Protein AF-A0A251TFY0-F1 (afdb_monomer)

Organism: Helianthus annuus (NCBI:txid4232)

Secondary structure (DSSP, 8-state):
-HHHHHHHHHHHTTTTEEEESTTPPPPP--STTS---HHHHHT-SSS-GGGGGT-TT-----SSS--------EEEE--TTS-HHHHHHHHHHHHHHH----GGG--SEEEE-SSHHHHHHHHHHHHHHHGGGT--EEEE-TTS-HHHHHHHHHH--SEEEE-HHHHHHHHHTT----TT--EEEESSHHHHHHTT-HHHHHHHHHHS-SSSEEEEEES---HHHHHHHHHH-SSPEEEEES--SS----TTS--------HHHHHHHHHHHHHHSPS--EEEEEESSHHHHHHHHHHHHTTT-EEEE-TTS-HHHHHHHHHHHHTTSS-EEEEEHHHHTT---TTEEEEEESS-TT-----EEEEEESSSSEEEEEEESSSSTTPPEEEEEEEEEHHHHHTS-TTTGGG-EEHHHHHHTT----TTS-HHHHHHHHHHHTTEEEEEEESS--SS-PPSP-SS-EEPPP--

Nearest PDB structures (foldseek):
  6uv0-assembly1_A  TM=6.465E-01  e=3.029E-33  Homo sapiens
  3fe2-assembly2_B  TM=9.207E-01  e=3.551E-25  Homo sapiens
  7evn-assembly1_E  TM=6.403E-01  e=1.706E-30  Homo sapiens
  8fkx-assembly1_NI  TM=7.218E-01  e=1.094E-22  Homo sapiens
  8fkw-assembly1_NI  TM=6.984E-01  e=9.132E-23  Homo sapiens

Sequence (471 aa):
MLWLYHLLMFIVKKHDVTAKGDNVPAPFMSFESTVFPPELLREKRSTCHICCWFCFAYTYSSTNMAYCSTNRDIVAIAKTGSGKTLGYLIPAFMLLRHCNNNPQNGPTVVVLAPTRELATQIQDEAIKFGRSIRISCTCLYGGAPKGPQLKELERGADIVVATPGRLNDILEMRKIDFRQVSLLVLDEADRMLDMGFEPQIRKIVNEIPPRRQTLMYTATWPKEVRKIAGDLLVNPVQVNIGNAVELAANKSITQYVEVVPQMEKQRCVEQILRSEERGPKIIIFCSTKKLCDQLTHSISRNLGAAAIHGDKSRGERDFVLNQFRSGKSPILVATDVAARGLDIKDVRFHFYADDMIRQVETHHYCDHLNEDMRQCLIYDWPDADAQLIGLEYILTEEQFLTLPDTKKPRWHSHEYEMKSGVLFLPDVPGPVERKDLEKVAKTYGKTIHFWQVDRGDELPLGLPQVMMALT

Radius of gyration: 26.29 Å; Cα contacts (8 Å, |Δi|>4): 730; chains: 1; bounding box: 76×60×58 Å

pLDDT: mean 71.49, std 19.48, range [20.83, 98.44]

Solvent-accessible surface area (backbone atoms only — not comparable to full-atom values): 27130 Å² total; per-residue (Å²): 116,73,64,61,53,52,53,48,56,56,54,35,64,75,68,44,44,49,76,50,59,83,87,73,72,81,75,52,90,43,72,87,74,46,72,68,56,69,64,66,50,66,81,54,86,84,79,67,84,55,37,37,63,45,48,67,71,67,74,67,81,94,75,81,85,89,78,87,79,62,80,52,11,34,36,39,36,36,58,88,91,60,44,64,67,58,20,52,48,53,57,48,53,54,51,55,74,74,48,93,72,59,29,68,70,24,25,38,30,40,36,38,24,66,40,59,69,59,20,50,50,53,40,52,50,48,46,66,70,24,52,85,75,69,52,40,69,38,58,37,42,72,97,57,76,62,66,65,47,50,56,48,47,69,72,24,16,40,30,36,28,20,19,48,69,39,45,49,56,38,45,75,68,65,75,57,43,37,90,60,31,44,36,40,35,34,42,45,44,48,58,25,48,78,70,63,37,54,68,45,45,52,55,55,53,71,64,36,54,84,81,41,29,37,38,40,30,19,66,64,83,54,74,67,50,52,50,53,47,65,73,71,39,64,82,44,37,40,36,36,51,45,77,84,87,50,98,66,72,61,85,92,54,88,83,84,86,83,94,66,59,80,89,44,37,66,59,51,52,53,49,56,64,63,74,48,73,94,82,56,31,34,42,38,36,24,92,41,67,66,54,20,50,53,52,23,60,64,45,33,78,81,66,33,40,39,61,39,36,90,88,54,50,73,69,54,44,55,51,45,52,51,33,40,74,71,54,76,21,30,29,40,26,21,24,72,83,58,50,68,84,70,89,68,86,75,59,76,47,75,50,70,74,56,80,91,81,79,75,85,67,69,40,74,52,71,46,76,78,51,100,52,35,34,43,25,44,26,20,61,42,91,57,97,84,45,50,79,35,29,40,31,40,36,27,33,50,73,62,53,69,72,48,58,78,90,56,52,61,48,39,30,61,32,43,59,40,46,74,70,68,74,58,82,60,84,98,46,60,68,76,58,35,51,58,52,49,60,56,50,32,51,22,32,38,33,43,33,33,44,41,81,92,83,74,91,68,84,80,82,76,58,82,64,44,72,51,76,36,87,123

Structure (mmCIF, N/CA/C/O backbone):
data_AF-A0A251TFY0-F1
#
_entry.id   AF-A0A251TFY0-F1
#
loop_
_atom_site.group_PDB
_atom_site.id
_atom_site.type_symbol
_atom_site.label_atom_id
_atom_site.label_alt_id
_atom_site.label_comp_id
_atom_site.label_asym_id
_atom_site.label_entity_id
_atom_site.label_seq_id
_atom_site.pdbx_PDB_ins_code
_atom_site.Cartn_x
_atom_site.Cartn_y
_atom_site.Cartn_z
_atom_site.occupancy
_atom_site.B_iso_or_equiv
_atom_site.auth_seq_id
_atom_site.auth_comp_id
_atom_site.auth_asym_id
_atom_site.auth_atom_id
_atom_site.pdbx_PDB_model_num
ATOM 1 N N . MET A 1 1 ? 25.827 -35.159 9.017 1.00 30.19 1 MET A N 1
ATOM 2 C CA . MET A 1 1 ? 24.688 -34.564 8.280 1.00 30.19 1 MET A CA 1
ATOM 3 C C . MET A 1 1 ? 23.492 -34.252 9.196 1.00 30.19 1 MET A C 1
ATOM 5 O O . MET A 1 1 ? 23.072 -33.106 9.204 1.00 30.19 1 MET A O 1
ATOM 9 N N . LEU A 1 2 ? 23.017 -35.174 10.057 1.00 22.47 2 LEU A N 1
ATOM 10 C CA . LEU A 1 2 ? 21.918 -34.902 11.019 1.00 22.47 2 LEU A CA 1
ATOM 11 C C . LEU A 1 2 ? 22.228 -33.865 12.128 1.00 22.47 2 LEU A C 1
ATOM 13 O O . LEU A 1 2 ? 21.319 -33.185 12.598 1.00 22.47 2 LEU A O 1
ATOM 17 N N . TRP A 1 3 ? 23.493 -33.721 12.536 1.00 20.83 3 TRP A N 1
ATOM 18 C CA . TRP A 1 3 ? 23.910 -32.775 13.587 1.00 20.83 3 TRP A CA 1
ATOM 19 C C . TRP A 1 3 ? 23.906 -31.305 13.137 1.00 20.83 3 TRP A C 1
ATOM 21 O O . TRP A 1 3 ? 23.500 -30.433 13.900 1.00 20.83 3 TRP A O 1
ATOM 31 N N . LEU A 1 4 ? 24.275 -31.028 11.879 1.00 26.30 4 LEU A N 1
ATOM 32 C CA . LEU A 1 4 ? 24.161 -29.686 11.291 1.00 26.30 4 LEU A CA 1
ATOM 33 C C . LEU A 1 4 ? 22.695 -29.260 11.156 1.00 26.30 4 LEU A C 1
ATOM 35 O O . LEU A 1 4 ? 22.389 -28.101 11.395 1.00 26.30 4 LEU A O 1
ATOM 39 N N . TYR A 1 5 ? 21.795 -30.200 10.852 1.00 28.45 5 TYR A N 1
ATOM 40 C CA . TYR A 1 5 ? 20.353 -29.956 10.760 1.00 28.45 5 TYR A CA 1
ATOM 41 C C . TYR A 1 5 ? 19.740 -29.586 12.123 1.00 28.45 5 TYR A C 1
ATOM 43 O O . TYR A 1 5 ? 18.959 -28.642 12.218 1.00 28.45 5 TYR A O 1
ATOM 51 N N . HIS A 1 6 ? 20.148 -30.277 13.196 1.00 26.75 6 HIS A N 1
ATOM 52 C CA . HIS A 1 6 ? 19.723 -29.962 14.565 1.00 26.75 6 HIS A CA 1
ATOM 53 C C . HIS A 1 6 ? 20.274 -28.620 15.062 1.00 26.75 6 HIS A C 1
ATOM 55 O O . HIS A 1 6 ? 19.538 -27.863 15.690 1.00 26.75 6 HIS A O 1
ATOM 61 N N . LEU A 1 7 ? 21.530 -28.289 14.745 1.00 26.30 7 LEU A N 1
ATOM 62 C CA . LEU A 1 7 ? 22.125 -26.996 15.090 1.00 26.30 7 LEU A CA 1
ATOM 63 C C . LEU A 1 7 ? 21.473 -25.842 14.302 1.00 26.30 7 LEU A C 1
ATOM 65 O O . LEU A 1 7 ? 21.198 -24.791 14.880 1.00 26.30 7 LEU A O 1
ATOM 69 N N . LEU A 1 8 ? 21.143 -26.061 13.018 1.00 29.78 8 LEU A N 1
ATOM 70 C CA . LEU A 1 8 ? 20.370 -25.122 12.195 1.00 29.78 8 LEU A CA 1
ATOM 71 C C . LEU A 1 8 ? 18.991 -24.865 12.817 1.00 29.78 8 LEU A C 1
ATOM 73 O O . LEU A 1 8 ? 18.628 -23.716 13.041 1.00 29.78 8 LEU A O 1
ATOM 77 N N . MET A 1 9 ? 18.250 -25.926 13.160 1.00 29.75 9 MET A N 1
ATOM 78 C CA . MET A 1 9 ? 16.933 -25.831 13.807 1.00 29.75 9 MET A CA 1
ATOM 79 C C . MET A 1 9 ? 17.001 -25.120 15.167 1.00 29.75 9 MET A C 1
ATOM 81 O O . MET A 1 9 ? 16.082 -24.384 15.521 1.00 29.75 9 MET A O 1
ATOM 85 N N . PHE A 1 10 ? 18.091 -25.297 15.920 1.00 27.03 10 PHE A N 1
ATOM 86 C CA . PHE A 1 10 ? 18.292 -24.661 17.225 1.00 27.03 10 PHE A CA 1
ATOM 87 C C . PHE A 1 10 ? 18.555 -23.149 17.116 1.00 27.03 10 PHE A C 1
ATOM 89 O O . PHE A 1 10 ? 18.099 -22.374 17.954 1.00 27.03 10 PHE A O 1
ATOM 96 N N . ILE A 1 11 ? 19.247 -22.713 16.062 1.00 31.89 11 ILE A N 1
ATOM 97 C CA . ILE A 1 11 ? 19.578 -21.303 15.806 1.00 31.89 11 ILE A CA 1
ATOM 98 C C . ILE A 1 11 ? 18.408 -20.556 15.147 1.00 31.89 11 ILE A C 1
ATOM 100 O O . ILE A 1 11 ? 18.114 -19.423 15.526 1.00 31.89 11 ILE A O 1
ATOM 104 N N . VAL A 1 12 ? 17.686 -21.216 14.237 1.00 39.53 12 VAL A N 1
ATOM 105 C CA . VAL A 1 12 ? 16.391 -20.775 13.677 1.00 39.53 12 VAL A CA 1
ATOM 106 C C . VAL A 1 12 ? 15.390 -20.469 14.804 1.00 39.53 12 VAL A C 1
ATOM 108 O O . VAL A 1 12 ? 14.692 -19.457 14.761 1.00 39.53 12 VAL A O 1
ATOM 111 N N . LYS A 1 13 ? 15.428 -21.258 15.887 1.00 36.56 13 LYS A N 1
ATOM 112 C CA . LYS A 1 13 ? 14.653 -21.048 17.122 1.00 36.56 13 LYS A CA 1
ATOM 113 C C . LYS A 1 13 ? 15.037 -19.805 17.937 1.00 36.56 13 LYS A C 1
ATOM 115 O O . LYS A 1 13 ? 14.234 -19.362 18.746 1.00 36.56 13 LYS A O 1
ATOM 120 N N . LYS A 1 14 ? 16.246 -19.253 17.778 1.00 39.81 14 LYS A N 1
ATOM 121 C CA . LYS A 1 14 ? 16.737 -18.117 18.586 1.00 39.81 14 LYS A CA 1
ATOM 122 C C . LYS A 1 14 ? 16.287 -16.751 18.040 1.00 39.81 14 LYS A C 1
ATOM 124 O O . LYS A 1 14 ? 16.360 -15.762 18.763 1.00 39.81 14 LYS A O 1
ATOM 129 N N . HIS A 1 15 ? 15.819 -16.698 16.789 1.00 48.66 15 HIS A N 1
ATOM 130 C CA . HIS A 1 15 ? 15.424 -15.465 16.091 1.00 48.66 15 HIS A CA 1
ATOM 131 C C . HIS A 1 15 ? 14.017 -15.522 15.456 1.00 48.66 15 HIS A C 1
ATOM 133 O O . HIS A 1 15 ? 13.685 -14.659 14.648 1.00 48.66 15 HIS A O 1
ATOM 139 N N . ASP A 1 16 ? 13.191 -16.512 15.823 1.00 63.31 16 ASP A N 1
ATOM 140 C CA . ASP A 1 16 ? 11.797 -16.685 15.372 1.00 63.31 16 ASP A CA 1
ATOM 141 C C . ASP A 1 16 ? 11.591 -16.677 13.838 1.00 63.31 16 ASP A C 1
ATOM 143 O O . ASP A 1 16 ? 10.536 -16.265 13.362 1.00 63.31 16 ASP A O 1
ATOM 147 N N . VAL A 1 17 ? 12.553 -17.126 13.023 1.00 64.25 17 VAL A N 1
ATOM 148 C CA . VAL A 1 17 ? 12.342 -17.216 11.559 1.00 64.25 17 VAL A CA 1
ATOM 149 C C . VAL A 1 17 ? 12.021 -18.637 11.158 1.00 64.25 17 VAL A C 1
ATOM 151 O O . VAL A 1 17 ? 12.565 -19.582 11.706 1.00 64.25 17 VAL A O 1
ATOM 154 N N . THR A 1 18 ? 11.146 -18.808 10.180 1.00 68.75 18 THR A N 1
ATOM 155 C CA . THR A 1 18 ? 10.847 -20.102 9.571 1.00 68.75 18 THR A CA 1
ATOM 156 C C . THR A 1 18 ? 10.901 -19.963 8.060 1.00 68.75 18 THR A C 1
ATOM 158 O O . THR A 1 18 ? 10.468 -18.951 7.518 1.00 68.75 18 THR A O 1
ATOM 161 N N . ALA A 1 19 ? 11.426 -20.969 7.370 1.00 71.31 19 ALA A N 1
ATOM 162 C CA . ALA A 1 19 ? 11.446 -21.004 5.915 1.00 71.31 19 ALA A CA 1
ATOM 163 C C . ALA A 1 19 ? 10.779 -22.289 5.415 1.00 71.31 19 ALA A C 1
ATOM 165 O O . ALA A 1 19 ? 10.979 -23.361 5.988 1.00 71.31 19 ALA A O 1
ATOM 166 N N . LYS A 1 20 ? 9.956 -22.172 4.373 1.00 77.38 20 LYS A N 1
ATOM 167 C CA . LYS A 1 20 ? 9.219 -23.267 3.734 1.00 77.38 20 LYS A CA 1
ATOM 168 C C . LYS A 1 20 ? 9.454 -23.232 2.223 1.00 77.38 20 LYS A C 1
ATOM 170 O O . LYS A 1 20 ? 9.512 -22.157 1.632 1.00 77.38 20 LYS A O 1
ATOM 175 N N . GLY A 1 21 ? 9.562 -24.406 1.612 1.00 75.25 21 GLY A N 1
ATOM 176 C CA . GLY A 1 21 ? 9.772 -24.587 0.174 1.00 75.25 21 GLY A CA 1
ATOM 177 C C . GLY A 1 21 ? 10.784 -25.695 -0.111 1.00 75.25 21 GLY A C 1
ATOM 178 O O . GLY A 1 21 ? 11.413 -26.223 0.805 1.00 75.25 21 GLY A O 1
ATOM 179 N N . ASP A 1 22 ? 10.960 -26.035 -1.383 1.00 71.19 22 ASP A N 1
ATOM 180 C CA . ASP A 1 22 ? 11.915 -27.075 -1.781 1.00 71.19 22 ASP A CA 1
ATOM 181 C C . ASP A 1 22 ? 13.348 -26.535 -1.762 1.00 71.19 22 ASP A C 1
ATOM 183 O O . ASP A 1 22 ? 13.582 -25.442 -2.275 1.00 71.19 22 ASP A O 1
ATOM 187 N N . ASN A 1 23 ? 14.316 -27.303 -1.251 1.00 67.12 23 ASN A N 1
ATOM 188 C CA . ASN A 1 23 ? 15.750 -26.960 -1.273 1.00 67.12 23 ASN A CA 1
ATOM 189 C C . ASN A 1 23 ? 16.078 -25.555 -0.724 1.00 67.12 23 ASN A C 1
ATOM 191 O O . ASN A 1 23 ? 16.823 -24.796 -1.342 1.00 67.12 23 ASN A O 1
ATOM 195 N N . VAL A 1 24 ? 15.511 -25.195 0.432 1.00 65.31 24 VAL A N 1
ATOM 196 C CA . VAL A 1 24 ? 15.785 -23.903 1.081 1.00 65.31 24 VAL A CA 1
ATOM 197 C C . VAL A 1 24 ? 17.277 -23.797 1.457 1.00 65.31 24 VAL A C 1
ATOM 199 O O . VAL A 1 24 ? 17.768 -24.662 2.188 1.00 65.31 24 VAL A O 1
ATOM 202 N N . PRO A 1 25 ? 18.007 -22.759 0.997 1.00 62.50 25 PRO A N 1
ATOM 203 C CA . PRO A 1 25 ? 19.411 -22.560 1.355 1.00 62.50 25 PRO A CA 1
ATOM 204 C C . PRO A 1 25 ? 19.572 -22.168 2.831 1.00 62.50 25 PRO A C 1
ATOM 206 O O . PRO A 1 25 ? 18.650 -21.653 3.460 1.00 62.50 25 PRO A O 1
ATOM 209 N N . ALA A 1 26 ? 20.755 -22.406 3.399 1.00 58.84 26 ALA A N 1
ATOM 210 C CA . ALA A 1 26 ? 21.032 -22.052 4.789 1.00 58.84 26 ALA A CA 1
ATOM 211 C C . ALA A 1 26 ? 21.164 -20.520 4.982 1.00 58.84 26 ALA A C 1
ATOM 213 O O . ALA A 1 26 ? 21.716 -19.847 4.108 1.00 58.84 26 ALA A O 1
ATOM 214 N N . PRO A 1 27 ? 20.714 -19.964 6.127 1.00 58.34 27 PRO A N 1
ATOM 215 C CA . PRO A 1 27 ? 20.883 -18.546 6.460 1.00 58.34 27 PRO A CA 1
ATOM 216 C C . PRO A 1 27 ? 22.354 -18.134 6.582 1.00 58.34 27 PRO A C 1
ATOM 218 O O . PRO A 1 27 ? 23.173 -18.887 7.113 1.00 58.34 27 PRO A O 1
ATOM 221 N N . PHE A 1 28 ? 22.664 -16.884 6.227 1.00 54.34 28 PHE A N 1
ATOM 222 C CA . PHE A 1 28 ? 23.924 -16.250 6.624 1.00 54.34 28 PHE A CA 1
ATOM 223 C C . PHE A 1 28 ? 23.881 -15.817 8.092 1.00 54.34 28 PHE A C 1
ATOM 225 O O . PHE A 1 28 ? 22.912 -15.214 8.552 1.00 54.34 28 PHE A O 1
ATOM 232 N N . MET A 1 29 ? 24.961 -16.085 8.827 1.00 52.59 29 MET A N 1
ATOM 233 C CA . MET A 1 29 ? 25.046 -15.825 10.271 1.00 52.59 29 MET A CA 1
ATOM 234 C C . MET A 1 29 ? 25.771 -14.516 10.618 1.00 52.59 29 MET A C 1
ATOM 236 O O . MET A 1 29 ? 25.556 -13.967 11.696 1.00 52.59 29 MET A O 1
ATOM 240 N N . SER A 1 30 ? 26.591 -13.980 9.710 1.00 55.00 30 SER A N 1
ATOM 241 C CA . SER A 1 30 ? 27.267 -12.684 9.869 1.00 55.00 30 SER A CA 1
ATOM 242 C C . SER A 1 30 ? 27.480 -11.984 8.526 1.00 55.00 30 SER A C 1
ATOM 244 O O . SER A 1 30 ? 27.485 -12.635 7.482 1.00 55.00 30 SER A O 1
ATOM 246 N N . PHE A 1 31 ? 27.695 -10.664 8.534 1.00 53.69 31 PHE A N 1
ATOM 247 C CA . PHE A 1 31 ? 28.056 -9.938 7.311 1.00 53.69 31 PHE A CA 1
ATOM 248 C C . PHE A 1 31 ? 29.430 -10.360 6.788 1.00 53.69 31 PHE A C 1
ATOM 250 O O . PHE A 1 31 ? 29.613 -10.397 5.577 1.00 53.69 31 PHE A O 1
ATOM 257 N N . GLU A 1 32 ? 30.376 -10.750 7.650 1.00 55.53 32 GLU A N 1
ATOM 258 C CA . GLU A 1 32 ? 31.671 -11.258 7.171 1.00 55.53 32 GLU A CA 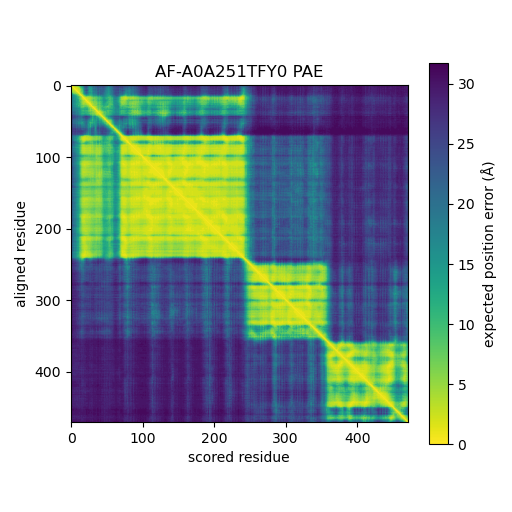1
ATOM 259 C C . GLU A 1 32 ? 31.546 -12.618 6.473 1.00 55.53 32 GLU A C 1
ATOM 261 O O . GLU A 1 32 ? 32.383 -12.958 5.646 1.00 55.53 32 GLU A O 1
ATOM 266 N N . SER A 1 33 ? 30.491 -13.385 6.774 1.00 53.72 33 SER A N 1
ATOM 267 C CA . SER A 1 33 ? 30.186 -14.639 6.072 1.00 53.72 33 SER A CA 1
ATOM 268 C C . SER A 1 33 ? 29.522 -14.430 4.706 1.00 53.72 33 SER A C 1
ATOM 270 O O . SER A 1 33 ? 29.342 -15.390 3.958 1.00 53.72 33 SER A O 1
ATOM 272 N N . THR A 1 34 ? 29.147 -13.190 4.372 1.00 57.19 34 THR A N 1
ATOM 273 C CA . THR A 1 34 ? 28.568 -12.852 3.066 1.00 57.19 34 THR A CA 1
ATOM 274 C C . THR A 1 34 ? 29.667 -12.586 2.049 1.00 57.19 34 THR A C 1
ATOM 276 O O . THR A 1 34 ? 30.736 -12.087 2.389 1.00 57.19 34 THR A O 1
ATOM 279 N N . VAL A 1 35 ? 29.391 -12.857 0.773 1.00 57.72 35 VAL A N 1
ATOM 280 C CA . VAL A 1 35 ? 30.352 -12.597 -0.314 1.00 57.72 35 VAL A CA 1
ATOM 281 C C . VAL A 1 35 ? 30.152 -11.207 -0.918 1.00 57.72 35 VAL A C 1
ATOM 283 O O . VAL A 1 35 ? 30.310 -10.987 -2.119 1.00 57.72 35 VAL A O 1
ATOM 286 N N . PHE A 1 36 ? 29.744 -10.252 -0.081 1.00 62.81 36 PHE A N 1
ATOM 287 C CA . PHE A 1 36 ? 29.500 -8.898 -0.543 1.00 62.81 36 PHE A CA 1
ATOM 288 C C . PHE A 1 36 ? 30.814 -8.159 -0.815 1.00 62.81 36 PHE A C 1
ATOM 290 O O . PHE A 1 36 ? 31.793 -8.329 -0.086 1.00 62.81 36 PHE A O 1
ATOM 297 N N . PRO A 1 37 ? 30.841 -7.304 -1.850 1.00 62.84 37 PRO A N 1
ATOM 298 C CA . PRO A 1 37 ? 31.976 -6.450 -2.134 1.00 62.84 37 PRO A CA 1
ATOM 299 C C . PRO A 1 37 ? 32.368 -5.595 -0.924 1.00 62.84 37 PRO A C 1
ATOM 301 O O . PRO A 1 37 ? 31.482 -5.043 -0.258 1.00 62.84 37 PRO A O 1
ATOM 304 N N . PRO A 1 38 ? 33.674 -5.402 -0.672 1.00 62.75 38 PRO A N 1
ATOM 305 C CA . PRO A 1 38 ? 34.162 -4.551 0.411 1.00 62.75 38 PRO A CA 1
ATOM 306 C C . PRO A 1 38 ? 33.594 -3.126 0.371 1.00 62.75 38 PRO A C 1
ATOM 308 O O . PRO A 1 38 ? 33.451 -2.488 1.412 1.00 62.75 38 PRO A O 1
ATOM 311 N N . GLU A 1 39 ? 33.255 -2.620 -0.815 1.00 65.62 39 GLU A N 1
ATOM 312 C CA . GLU A 1 39 ? 32.673 -1.295 -1.024 1.00 65.62 39 GLU A CA 1
ATOM 313 C C . GLU A 1 39 ? 31.256 -1.184 -0.440 1.00 65.62 39 GLU A C 1
ATOM 315 O O . GLU A 1 39 ? 30.963 -0.205 0.244 1.00 65.62 39 GLU A O 1
ATOM 320 N N . LEU A 1 40 ? 30.422 -2.220 -0.612 1.00 62.53 40 LEU A N 1
ATOM 321 C CA . LEU A 1 40 ? 29.078 -2.301 -0.019 1.00 62.53 40 LEU A CA 1
ATOM 322 C C . LEU A 1 40 ? 29.133 -2.545 1.499 1.00 62.53 40 LEU A C 1
ATOM 324 O O . LEU A 1 40 ? 28.245 -2.123 2.239 1.00 62.53 40 LEU A O 1
ATOM 328 N N . LEU A 1 41 ? 30.193 -3.203 1.980 1.00 57.94 41 LEU A N 1
ATOM 329 C CA . LEU A 1 41 ? 30.424 -3.435 3.409 1.00 57.94 41 LEU A CA 1
ATOM 330 C C . LEU A 1 41 ? 30.947 -2.180 4.133 1.00 57.94 41 LEU A C 1
ATOM 332 O O . LEU A 1 41 ? 30.638 -1.981 5.307 1.00 57.94 41 LEU A O 1
ATOM 336 N N . ARG A 1 42 ? 31.692 -1.296 3.453 1.00 56.84 42 ARG A N 1
ATOM 337 C CA . ARG A 1 42 ? 32.217 -0.041 4.034 1.00 56.84 42 ARG A CA 1
ATOM 338 C C . ARG A 1 42 ? 31.130 0.965 4.407 1.00 56.84 42 ARG A C 1
ATOM 340 O O . ARG A 1 42 ? 31.313 1.709 5.367 1.00 56.84 42 ARG A O 1
ATOM 347 N N . GLU A 1 43 ? 30.002 0.966 3.702 1.00 55.88 43 GLU A N 1
ATOM 348 C CA . GLU A 1 43 ? 28.842 1.812 4.024 1.00 55.88 43 GLU A CA 1
ATOM 349 C C . GLU A 1 43 ? 28.058 1.310 5.259 1.00 55.88 43 GLU A C 1
ATOM 351 O O . GLU A 1 43 ? 27.153 1.990 5.746 1.00 55.88 43 GLU A O 1
ATOM 356 N N . LYS A 1 44 ? 28.440 0.158 5.837 1.00 54.12 44 LYS A N 1
ATOM 357 C CA . LYS A 1 44 ? 27.844 -0.425 7.047 1.00 54.12 44 LYS A CA 1
ATOM 358 C C . LYS A 1 44 ? 28.852 -0.530 8.190 1.00 54.12 44 LYS A C 1
ATOM 360 O O . LYS A 1 44 ? 29.479 -1.563 8.395 1.00 54.12 44 LYS A O 1
ATOM 365 N N . ARG A 1 45 ? 28.933 0.509 9.027 1.00 39.28 45 ARG A N 1
ATOM 366 C CA . ARG A 1 45 ? 29.556 0.393 10.362 1.00 39.28 45 ARG A CA 1
ATOM 367 C C . ARG A 1 45 ? 28.620 0.639 11.543 1.00 39.28 45 ARG A C 1
ATOM 369 O O . ARG A 1 45 ? 29.088 0.609 12.675 1.00 39.28 45 ARG A O 1
ATOM 376 N N . SER A 1 46 ? 27.314 0.847 11.333 1.00 37.50 46 SER A N 1
ATOM 377 C CA . SER A 1 46 ? 26.444 1.250 12.456 1.00 37.50 46 SER A CA 1
ATOM 378 C C . SER A 1 46 ? 24.996 0.759 12.444 1.00 37.50 46 SER A C 1
ATOM 380 O O . SER A 1 46 ? 24.238 1.184 13.312 1.00 37.50 46 SER A O 1
ATOM 382 N N . THR A 1 47 ? 24.537 -0.103 11.525 1.00 35.66 47 THR A N 1
ATOM 383 C CA . THR A 1 47 ? 23.115 -0.504 11.575 1.00 35.66 47 THR A CA 1
ATOM 384 C C . THR A 1 47 ? 22.815 -1.877 10.962 1.00 35.66 47 THR A C 1
ATOM 386 O O . THR A 1 47 ? 23.006 -2.104 9.771 1.00 35.66 47 THR A O 1
ATOM 389 N N . CYS A 1 48 ? 22.225 -2.733 11.807 1.00 40.38 48 CYS A N 1
ATOM 390 C CA . CYS A 1 48 ? 21.303 -3.831 11.490 1.00 40.38 48 CYS A CA 1
ATOM 391 C C . CYS A 1 48 ? 21.877 -5.239 11.206 1.00 40.38 48 CYS A C 1
ATOM 393 O O . CYS A 1 48 ? 22.037 -5.645 10.057 1.00 40.38 48 CYS A O 1
ATOM 395 N N . HIS A 1 49 ? 22.023 -6.042 12.272 1.00 36.97 49 HIS A N 1
ATOM 396 C CA . HIS A 1 49 ? 22.235 -7.504 12.237 1.00 36.97 49 HIS A CA 1
ATOM 397 C C . HIS A 1 49 ? 21.093 -8.295 11.550 1.00 36.97 49 HIS A C 1
ATOM 399 O O . HIS A 1 49 ? 21.307 -9.430 11.135 1.00 36.97 49 HIS A O 1
ATOM 405 N N . ILE A 1 50 ? 19.900 -7.707 11.378 1.00 37.25 50 ILE A N 1
ATOM 406 C CA . ILE A 1 50 ? 18.717 -8.378 10.795 1.00 37.25 50 ILE A CA 1
ATOM 407 C C . ILE A 1 50 ? 18.794 -8.451 9.257 1.00 37.25 50 ILE A C 1
ATOM 409 O O . ILE A 1 50 ? 18.269 -9.376 8.642 1.00 37.25 50 ILE A O 1
ATOM 413 N N . CYS A 1 51 ? 19.531 -7.538 8.615 1.00 38.78 51 CYS A N 1
ATOM 414 C CA . CYS A 1 51 ? 19.720 -7.537 7.159 1.00 38.78 51 CYS A CA 1
ATOM 415 C C . CYS A 1 51 ? 20.477 -8.770 6.626 1.00 38.78 51 CYS A C 1
ATOM 417 O O . CYS A 1 51 ? 20.266 -9.149 5.476 1.00 38.78 51 CYS A O 1
ATOM 419 N N . CYS A 1 52 ? 21.313 -9.424 7.445 1.00 39.31 52 CYS A N 1
ATOM 420 C CA . CYS A 1 52 ? 21.971 -10.687 7.075 1.00 39.31 52 CYS A CA 1
ATOM 421 C C . CYS A 1 52 ? 20.967 -11.800 6.750 1.00 39.31 52 CYS A C 1
ATOM 423 O O . CYS A 1 52 ? 21.248 -12.657 5.918 1.00 39.31 52 CYS A O 1
ATOM 425 N N . TRP A 1 53 ? 19.791 -11.774 7.383 1.00 44.69 53 TRP A N 1
ATOM 426 C CA . TRP A 1 53 ? 18.780 -12.829 7.279 1.00 44.69 53 TRP A CA 1
ATOM 427 C C . TRP A 1 53 ? 17.734 -12.592 6.193 1.00 44.69 53 TRP A C 1
ATOM 429 O O . TRP A 1 53 ? 16.950 -13.487 5.916 1.00 44.69 53 TRP A O 1
ATOM 439 N N . PHE A 1 54 ? 17.727 -11.435 5.532 1.00 43.53 54 PHE A N 1
ATOM 440 C CA . PHE A 1 54 ? 16.966 -11.264 4.290 1.00 43.53 54 PHE A CA 1
ATOM 441 C C . PHE A 1 54 ? 17.815 -11.493 3.037 1.00 43.53 54 PHE A C 1
ATOM 443 O O . PHE A 1 54 ? 17.269 -11.638 1.950 1.00 43.53 54 PHE A O 1
ATOM 450 N N . CYS A 1 55 ? 19.138 -11.625 3.185 1.00 43.28 55 CYS A N 1
ATOM 451 C CA . CYS A 1 55 ? 20.055 -11.998 2.106 1.00 43.28 55 CYS A CA 1
ATOM 452 C C . CYS A 1 55 ? 19.982 -13.500 1.753 1.00 43.28 55 CYS A C 1
ATOM 454 O O . CYS A 1 55 ? 20.974 -14.091 1.335 1.00 43.28 55 CYS A O 1
ATOM 456 N N . PHE A 1 56 ? 18.815 -14.133 1.911 1.00 39.53 56 PHE A N 1
ATOM 457 C CA . PHE A 1 56 ? 18.587 -15.577 1.754 1.00 39.53 56 PHE A CA 1
ATOM 458 C C . PHE A 1 56 ? 18.681 -16.100 0.308 1.00 39.53 56 PHE A C 1
ATOM 460 O O . PHE A 1 56 ? 18.281 -17.229 0.042 1.00 39.53 56 PHE A O 1
ATOM 467 N N . ALA A 1 57 ? 19.195 -15.310 -0.639 1.00 35.47 57 ALA A N 1
ATOM 468 C CA . ALA A 1 57 ? 19.101 -15.630 -2.064 1.00 35.47 57 ALA A CA 1
ATOM 469 C C . ALA A 1 57 ? 20.375 -15.416 -2.889 1.00 35.47 57 ALA A C 1
ATOM 471 O O . ALA A 1 57 ? 20.366 -15.726 -4.075 1.00 35.47 57 ALA A O 1
ATOM 472 N N . TYR A 1 58 ? 21.467 -14.907 -2.311 1.00 34.19 58 TYR A N 1
ATOM 473 C CA . TYR A 1 58 ? 22.685 -14.637 -3.083 1.00 34.19 58 TYR A CA 1
ATOM 474 C C . TYR A 1 58 ? 23.927 -15.109 -2.326 1.00 34.19 58 TYR A C 1
ATOM 476 O O . TYR A 1 58 ? 24.604 -14.341 -1.649 1.00 34.19 58 TYR A O 1
ATOM 484 N N . THR A 1 59 ? 24.241 -16.398 -2.446 1.00 31.08 59 THR A N 1
ATOM 485 C CA . THR A 1 59 ? 25.602 -16.896 -2.216 1.00 31.08 59 THR A CA 1
ATOM 486 C C . THR A 1 59 ? 26.307 -16.918 -3.569 1.00 31.08 59 THR A C 1
ATOM 488 O O . THR A 1 59 ? 25.942 -17.689 -4.451 1.00 31.08 59 THR A O 1
ATOM 491 N N . TYR A 1 60 ? 27.320 -16.076 -3.746 1.00 29.84 60 TYR A N 1
ATOM 492 C CA . TYR A 1 60 ? 28.296 -16.229 -4.821 1.00 29.84 60 TYR A CA 1
ATOM 493 C C . TYR A 1 60 ? 29.640 -16.461 -4.152 1.00 29.84 60 TYR A C 1
ATOM 495 O O . TYR A 1 60 ? 30.239 -15.484 -3.747 1.00 29.84 60 TYR A O 1
ATOM 503 N N . SER A 1 61 ? 30.107 -17.700 -3.965 1.00 26.16 61 SER A N 1
ATOM 504 C CA . SER A 1 61 ? 31.471 -17.932 -3.462 1.00 26.16 61 SER A CA 1
ATOM 505 C C . SER A 1 61 ? 32.330 -18.671 -4.477 1.00 26.16 61 SER A C 1
ATOM 507 O O . SER A 1 61 ? 31.907 -19.612 -5.142 1.00 26.16 61 SER A O 1
ATOM 509 N N . SER A 1 62 ? 33.555 -18.176 -4.569 1.00 28.80 62 SER A N 1
ATOM 510 C CA . SER A 1 62 ? 34.654 -18.512 -5.454 1.00 28.80 62 SER A CA 1
ATOM 511 C C . SER A 1 62 ? 35.175 -19.935 -5.276 1.00 28.80 62 SER A C 1
ATOM 513 O O . SER A 1 62 ? 35.759 -20.249 -4.242 1.00 28.80 62 SER A O 1
ATOM 515 N N . THR A 1 63 ? 35.043 -20.762 -6.309 1.00 25.67 63 THR A N 1
ATOM 516 C CA . THR A 1 63 ? 36.117 -21.431 -7.080 1.00 25.67 63 THR A CA 1
ATOM 517 C C . THR A 1 63 ? 35.486 -22.589 -7.856 1.00 25.67 63 THR A C 1
ATOM 519 O O . THR A 1 63 ? 34.940 -23.506 -7.263 1.00 25.67 63 THR A O 1
ATOM 522 N N . ASN A 1 64 ? 35.576 -22.526 -9.188 1.00 21.73 64 ASN A N 1
ATOM 523 C CA . ASN A 1 64 ? 35.101 -23.521 -10.157 1.00 21.73 64 ASN A CA 1
ATOM 524 C C . ASN A 1 64 ? 33.581 -23.774 -10.229 1.00 21.73 64 ASN A C 1
ATOM 526 O O . ASN A 1 64 ? 32.980 -24.377 -9.357 1.00 21.73 64 ASN A O 1
ATOM 530 N N . MET A 1 65 ? 33.014 -23.350 -11.363 1.00 27.09 65 MET A N 1
ATOM 531 C CA . MET A 1 65 ? 31.896 -23.955 -12.102 1.00 27.09 65 MET A CA 1
ATOM 532 C C . MET A 1 65 ? 30.698 -24.524 -11.306 1.00 27.09 65 MET A C 1
ATOM 534 O O . MET A 1 65 ? 30.778 -25.572 -10.681 1.00 27.09 65 MET A O 1
ATOM 538 N N . ALA A 1 66 ? 29.537 -23.894 -11.534 1.00 24.45 66 ALA A N 1
ATOM 539 C CA . ALA A 1 66 ? 28.186 -24.425 -11.323 1.00 24.45 66 ALA A CA 1
ATOM 540 C C . ALA A 1 66 ? 27.723 -24.614 -9.866 1.00 24.45 66 ALA A C 1
ATOM 542 O O . ALA A 1 66 ? 27.738 -25.721 -9.364 1.00 24.45 66 ALA A O 1
ATOM 543 N N . TYR A 1 67 ? 27.213 -23.542 -9.245 1.00 25.77 67 TYR A N 1
ATOM 544 C CA . TYR A 1 67 ? 25.973 -23.525 -8.438 1.00 25.77 67 TYR A CA 1
ATOM 545 C C . TYR A 1 67 ? 25.592 -22.054 -8.135 1.00 25.77 67 TYR A C 1
ATOM 547 O O . TYR A 1 67 ? 25.606 -21.590 -7.002 1.00 25.77 67 TYR A O 1
ATOM 555 N N . CYS A 1 68 ? 25.250 -21.301 -9.187 1.00 38.91 68 CYS A N 1
ATOM 556 C CA . CYS A 1 68 ? 24.490 -20.045 -9.106 1.00 38.91 68 CYS A CA 1
ATOM 557 C C . CYS A 1 68 ? 23.101 -20.316 -9.686 1.00 38.91 68 CYS A C 1
ATOM 559 O O . CYS A 1 68 ? 22.828 -19.958 -10.828 1.00 38.91 68 CYS A O 1
ATOM 561 N N . SER A 1 69 ? 22.258 -21.052 -8.959 1.00 34.97 69 SER A N 1
ATOM 562 C CA . SER A 1 69 ? 21.095 -21.688 -9.595 1.00 34.97 69 SER A CA 1
ATOM 563 C C . SER A 1 69 ? 19.860 -21.768 -8.713 1.00 34.97 69 SER A C 1
ATOM 565 O O . SER A 1 69 ? 19.136 -22.755 -8.762 1.00 34.97 69 SER A O 1
ATOM 567 N N . THR A 1 70 ? 19.558 -20.722 -7.952 1.00 51.44 70 THR A N 1
ATOM 568 C CA . THR A 1 70 ? 18.171 -20.504 -7.539 1.00 51.44 70 THR A CA 1
ATOM 569 C C . THR A 1 70 ? 17.833 -19.032 -7.673 1.00 51.44 70 THR A C 1
ATOM 571 O O . THR A 1 70 ? 17.734 -18.314 -6.684 1.00 51.44 70 THR A O 1
ATOM 574 N N . ASN A 1 71 ? 17.610 -18.598 -8.917 1.00 64.56 71 ASN A N 1
ATOM 575 C CA . ASN A 1 71 ? 16.821 -17.408 -9.252 1.00 64.56 71 ASN A CA 1
ATOM 576 C C . ASN A 1 71 ? 15.347 -17.668 -8.863 1.00 64.56 71 ASN A C 1
ATOM 578 O O . ASN A 1 71 ? 14.454 -17.671 -9.702 1.00 64.56 71 ASN A O 1
ATOM 582 N N . ARG A 1 72 ? 15.148 -18.081 -7.607 1.00 77.06 72 ARG A N 1
ATOM 583 C CA . ARG A 1 72 ? 13.895 -18.549 -7.030 1.00 77.06 72 ARG A CA 1
ATOM 584 C C . ARG A 1 72 ? 13.151 -17.340 -6.520 1.00 77.06 72 ARG A C 1
ATOM 586 O O . ARG A 1 72 ? 13.745 -16.429 -5.938 1.00 77.06 72 ARG A O 1
ATOM 593 N N . ASP A 1 73 ? 11.850 -17.392 -6.699 1.00 89.06 73 ASP A N 1
ATOM 594 C CA . ASP A 1 73 ? 10.969 -16.383 -6.163 1.00 89.06 73 ASP A CA 1
ATOM 595 C C . ASP A 1 73 ? 10.892 -16.497 -4.640 1.00 89.06 73 ASP A C 1
ATOM 597 O O . ASP A 1 73 ? 11.151 -17.557 -4.058 1.00 89.06 73 ASP A O 1
ATOM 601 N N . ILE A 1 74 ? 10.588 -15.388 -3.972 1.00 87.31 74 ILE A N 1
ATOM 602 C CA . ILE A 1 74 ? 10.560 -15.334 -2.508 1.00 87.31 74 ILE A CA 1
ATOM 603 C C . ILE A 1 74 ? 9.291 -14.646 -2.050 1.00 87.31 74 ILE A C 1
ATOM 605 O O . ILE A 1 74 ? 8.929 -13.591 -2.560 1.00 87.31 74 ILE A O 1
ATOM 609 N N . VAL A 1 75 ? 8.664 -15.224 -1.033 1.00 88.81 75 VAL A N 1
ATOM 610 C CA . VAL A 1 75 ? 7.681 -14.547 -0.193 1.00 88.81 75 VAL A CA 1
ATOM 611 C C . VAL A 1 75 ? 8.325 -14.305 1.158 1.00 88.81 75 VAL A C 1
ATOM 613 O O . VAL A 1 75 ? 8.676 -15.254 1.851 1.00 88.81 75 VAL A O 1
ATOM 616 N N . ALA A 1 76 ? 8.448 -13.051 1.560 1.00 83.44 76 ALA A N 1
ATOM 617 C CA . ALA A 1 76 ? 8.978 -12.659 2.850 1.00 83.44 76 ALA A CA 1
ATOM 618 C C . ALA A 1 76 ? 7.881 -11.995 3.690 1.00 83.44 76 ALA A C 1
ATOM 620 O O . ALA A 1 76 ? 7.468 -10.864 3.429 1.00 83.44 76 ALA A O 1
ATOM 621 N N . ILE A 1 77 ? 7.431 -12.704 4.724 1.00 80.25 77 ILE A N 1
ATOM 622 C CA . ILE A 1 77 ? 6.440 -12.224 5.686 1.00 80.25 77 ILE A CA 1
ATOM 623 C C . ILE A 1 77 ? 7.181 -11.707 6.911 1.00 80.25 77 ILE A C 1
ATOM 625 O O . ILE A 1 77 ? 7.757 -12.476 7.685 1.00 80.25 77 ILE A O 1
ATOM 629 N N . ALA A 1 78 ? 7.203 -10.387 7.061 1.00 70.25 78 ALA A N 1
ATOM 630 C CA . ALA A 1 78 ? 7.879 -9.720 8.161 1.00 70.25 78 ALA A CA 1
ATOM 631 C C . ALA A 1 78 ? 7.266 -8.348 8.457 1.00 70.25 78 ALA A C 1
ATOM 633 O O . ALA A 1 78 ? 6.808 -7.629 7.560 1.00 70.25 78 ALA A O 1
ATOM 634 N N . LYS A 1 79 ? 7.305 -7.965 9.736 1.00 60.59 79 LYS A N 1
ATOM 635 C CA . LYS A 1 79 ? 6.768 -6.690 10.233 1.00 60.59 79 LYS A CA 1
ATOM 636 C C . LYS A 1 79 ? 7.512 -5.489 9.630 1.00 60.59 79 LYS A C 1
ATOM 638 O O . LYS A 1 79 ? 8.651 -5.595 9.175 1.00 60.59 79 LYS A O 1
ATOM 643 N N . THR A 1 80 ? 6.867 -4.327 9.612 1.00 55.81 80 THR A N 1
ATOM 644 C CA . THR A 1 80 ? 7.513 -3.059 9.241 1.00 55.81 80 THR A CA 1
ATOM 645 C C . THR A 1 80 ? 8.694 -2.758 10.173 1.00 55.81 80 THR A C 1
ATOM 647 O O . THR A 1 80 ? 8.724 -3.189 11.325 1.00 55.81 80 THR A O 1
ATOM 650 N N . GLY A 1 81 ? 9.725 -2.083 9.656 1.00 52.44 81 GLY A N 1
ATOM 651 C CA . GLY A 1 81 ? 10.946 -1.789 10.419 1.00 52.44 81 GLY A CA 1
ATOM 652 C C . GLY A 1 81 ? 11.929 -2.960 10.583 1.00 52.44 81 GLY A C 1
ATOM 653 O O . GLY A 1 81 ? 12.999 -2.771 11.153 1.00 52.44 81 GLY A O 1
ATOM 654 N N . SER A 1 82 ? 11.645 -4.149 10.035 1.00 56.31 82 SER A N 1
ATOM 655 C CA . SER A 1 82 ? 12.549 -5.311 10.110 1.00 56.31 82 SER A CA 1
ATOM 656 C C . SER A 1 82 ? 13.719 -5.277 9.112 1.00 56.31 82 SER A C 1
ATOM 658 O O . SER A 1 82 ? 14.454 -6.251 9.000 1.00 56.31 82 SER A O 1
ATOM 660 N N . GLY A 1 83 ? 13.891 -4.197 8.341 1.00 62.28 83 GLY A N 1
ATOM 661 C CA . GLY A 1 83 ? 14.955 -4.087 7.334 1.00 62.28 83 GLY A CA 1
ATOM 662 C C . GLY A 1 83 ? 14.676 -4.799 6.000 1.00 62.28 83 GLY A C 1
ATOM 663 O O . GLY A 1 83 ? 15.627 -5.150 5.304 1.00 62.28 83 GLY A O 1
ATOM 664 N N . LYS A 1 84 ? 13.398 -4.988 5.628 1.00 73.06 84 LYS A N 1
ATOM 665 C CA . LYS A 1 84 ? 12.971 -5.594 4.345 1.00 73.06 84 LYS A CA 1
ATOM 666 C C . LYS A 1 84 ? 13.625 -4.932 3.129 1.00 73.06 84 LYS A C 1
ATOM 668 O O . LYS A 1 84 ? 14.119 -5.635 2.254 1.00 73.06 84 LYS A O 1
ATOM 673 N N . THR A 1 85 ? 13.718 -3.602 3.145 1.00 76.75 85 THR A N 1
ATOM 674 C CA . THR A 1 85 ? 14.272 -2.782 2.059 1.00 76.75 85 THR A CA 1
ATOM 675 C C . THR A 1 85 ? 15.682 -3.201 1.654 1.00 76.75 85 THR A C 1
ATOM 677 O O . THR A 1 85 ? 15.940 -3.536 0.503 1.00 76.75 85 THR A O 1
ATOM 680 N N . LEU A 1 86 ? 16.601 -3.293 2.614 1.00 75.94 86 LEU A N 1
ATOM 681 C CA . LEU A 1 86 ? 17.961 -3.768 2.345 1.00 75.94 86 LEU A CA 1
ATOM 682 C C . LEU A 1 86 ? 18.009 -5.256 1.977 1.00 75.94 86 LEU A C 1
ATOM 684 O O . LEU A 1 86 ? 18.935 -5.683 1.289 1.00 75.94 86 LEU A O 1
ATOM 688 N N . GLY A 1 87 ? 17.010 -6.023 2.408 1.00 74.31 87 GLY A N 1
ATOM 689 C CA . GLY A 1 87 ? 16.841 -7.430 2.078 1.00 74.31 87 GLY A CA 1
ATOM 690 C C . GLY A 1 87 ? 16.748 -7.712 0.583 1.00 74.31 87 GLY A C 1
ATOM 691 O O . GLY A 1 87 ? 17.340 -8.687 0.135 1.00 74.31 87 GLY A O 1
ATOM 692 N N . TYR A 1 88 ? 16.075 -6.851 -0.185 1.00 82.94 88 TYR A N 1
ATOM 693 C CA . TYR A 1 88 ? 16.001 -6.973 -1.645 1.00 82.94 88 TYR A CA 1
ATOM 694 C C . TYR A 1 88 ? 16.936 -6.014 -2.394 1.00 82.94 88 TYR A C 1
ATOM 696 O O . TYR A 1 88 ? 17.360 -6.339 -3.502 1.00 82.94 88 TYR A O 1
ATOM 704 N N . LEU A 1 89 ? 17.314 -4.865 -1.816 1.00 84.00 89 LEU A N 1
ATOM 705 C CA . LEU A 1 89 ? 18.236 -3.932 -2.479 1.00 84.00 89 LEU A CA 1
ATOM 706 C C . LEU A 1 89 ? 19.654 -4.498 -2.612 1.00 84.00 89 LEU A C 1
ATOM 708 O O . LEU A 1 89 ? 20.287 -4.315 -3.645 1.00 84.00 89 LEU A O 1
ATOM 712 N N . ILE A 1 90 ? 20.157 -5.222 -1.610 1.00 79.44 90 ILE A N 1
ATOM 713 C CA . ILE A 1 90 ? 21.501 -5.817 -1.687 1.00 79.44 90 ILE A CA 1
ATOM 714 C C . ILE A 1 90 ? 21.584 -6.872 -2.810 1.00 79.44 90 ILE A C 1
ATOM 716 O O . ILE A 1 90 ? 22.478 -6.771 -3.653 1.00 79.44 90 ILE A O 1
ATOM 720 N N . PRO A 1 91 ? 20.652 -7.841 -2.896 1.00 77.56 91 PRO A N 1
ATOM 721 C CA . PRO A 1 91 ? 20.470 -8.677 -4.081 1.00 77.56 91 PRO A CA 1
ATOM 722 C C . PRO A 1 91 ? 20.401 -7.909 -5.405 1.00 77.56 91 PRO A C 1
ATOM 724 O O . PRO A 1 91 ? 21.106 -8.258 -6.351 1.00 77.56 91 PRO A O 1
ATOM 727 N N . ALA A 1 92 ? 19.602 -6.838 -5.464 1.00 87.25 92 ALA A N 1
ATOM 728 C CA . ALA A 1 92 ? 19.450 -6.009 -6.657 1.00 87.25 92 ALA A CA 1
ATOM 729 C C . ALA A 1 92 ? 20.784 -5.388 -7.104 1.00 87.25 92 ALA A C 1
ATOM 731 O O . ALA A 1 92 ? 21.127 -5.416 -8.283 1.00 87.25 92 ALA A O 1
ATOM 732 N N . PHE A 1 93 ? 21.578 -4.886 -6.160 1.00 85.62 93 PHE A N 1
ATOM 733 C CA . PHE A 1 93 ? 22.908 -4.337 -6.420 1.00 85.62 93 PHE A CA 1
ATOM 734 C C . PHE A 1 93 ? 23.881 -5.387 -6.949 1.00 85.62 93 PHE A C 1
ATOM 736 O O . PHE A 1 93 ? 24.695 -5.107 -7.831 1.00 85.62 93 PHE A O 1
ATOM 743 N N . MET A 1 94 ? 23.790 -6.612 -6.431 1.00 81.12 94 MET A N 1
ATOM 744 C CA . MET A 1 94 ? 24.610 -7.714 -6.914 1.00 81.12 94 MET A CA 1
ATOM 745 C C . MET A 1 94 ? 24.231 -8.131 -8.326 1.00 81.12 94 MET A C 1
ATOM 747 O O . MET A 1 94 ? 25.124 -8.315 -9.150 1.00 81.12 94 MET A O 1
ATOM 751 N N . LEU A 1 95 ? 22.936 -8.209 -8.624 1.00 85.31 95 LEU A N 1
ATOM 752 C CA . LEU A 1 95 ? 22.435 -8.454 -9.971 1.00 85.31 95 LEU A CA 1
ATOM 753 C C . LEU A 1 95 ? 22.953 -7.394 -10.954 1.00 85.31 95 LEU A C 1
ATOM 755 O O . LEU A 1 95 ? 23.569 -7.740 -11.958 1.00 85.31 95 LEU A O 1
ATOM 759 N N . LEU A 1 96 ? 22.794 -6.112 -10.619 1.00 87.62 96 LEU A N 1
ATOM 760 C CA . LEU A 1 96 ? 23.233 -4.988 -11.453 1.00 87.62 96 LEU A CA 1
ATOM 761 C C . LEU A 1 96 ? 24.736 -5.006 -11.747 1.00 87.62 96 LEU A C 1
ATOM 763 O O . LEU A 1 96 ? 25.146 -4.662 -12.846 1.00 87.62 96 LEU A O 1
ATOM 767 N N . ARG A 1 97 ? 25.569 -5.464 -10.805 1.00 83.00 97 ARG A N 1
ATOM 768 C CA . ARG A 1 97 ? 27.018 -5.591 -11.031 1.00 83.00 97 ARG A CA 1
ATOM 769 C C . ARG A 1 97 ? 27.383 -6.686 -12.042 1.00 83.00 97 ARG A C 1
ATOM 771 O O . ARG A 1 97 ? 28.439 -6.601 -12.664 1.00 83.00 97 ARG A O 1
ATOM 778 N N . HIS A 1 98 ? 26.561 -7.726 -12.165 1.00 79.62 98 HIS A N 1
ATOM 779 C CA . HIS A 1 98 ? 26.816 -8.854 -13.067 1.00 79.62 98 HIS A CA 1
ATOM 780 C C . HIS A 1 98 ? 26.099 -8.708 -14.417 1.00 79.62 98 HIS A C 1
ATOM 782 O O . HIS A 1 98 ? 26.501 -9.339 -15.395 1.00 79.62 98 HIS A O 1
ATOM 788 N N . CYS A 1 99 ? 25.057 -7.879 -14.489 1.00 80.00 99 CYS A N 1
ATOM 789 C CA . CYS A 1 99 ? 24.343 -7.567 -15.720 1.00 80.00 99 CYS A CA 1
ATOM 790 C C . CYS A 1 99 ? 24.995 -6.381 -16.451 1.00 80.00 99 CYS A C 1
ATOM 792 O O . CYS A 1 99 ? 25.079 -5.287 -15.910 1.00 80.00 99 CYS A O 1
ATOM 794 N N . ASN A 1 100 ? 25.372 -6.558 -17.721 1.00 82.25 100 ASN A N 1
ATOM 795 C CA . ASN A 1 100 ? 25.826 -5.465 -18.600 1.00 82.25 100 ASN A CA 1
ATOM 796 C C . ASN A 1 100 ? 24.643 -4.775 -19.307 1.00 82.25 100 ASN A C 1
ATOM 798 O O . ASN A 1 100 ? 24.629 -4.602 -20.527 1.00 82.25 100 ASN A O 1
ATOM 802 N N . ASN A 1 101 ? 23.620 -4.426 -18.534 1.00 89.81 101 ASN A N 1
ATOM 803 C CA . ASN A 1 101 ? 22.419 -3.760 -19.024 1.00 89.81 101 ASN A CA 1
ATOM 804 C C . ASN A 1 101 ? 22.652 -2.247 -19.177 1.00 89.81 101 ASN A C 1
ATOM 806 O O . ASN A 1 101 ? 23.473 -1.669 -18.469 1.00 89.81 101 ASN A O 1
ATOM 810 N N . ASN A 1 102 ? 21.941 -1.599 -20.107 1.00 92.50 102 ASN A N 1
ATOM 811 C CA . ASN A 1 102 ? 22.021 -0.146 -20.288 1.00 92.50 102 ASN A CA 1
ATOM 812 C C . ASN A 1 102 ? 20.804 0.523 -19.620 1.00 92.50 102 ASN A C 1
ATOM 814 O O . ASN A 1 102 ? 19.689 0.353 -20.128 1.00 92.50 102 ASN A O 1
ATOM 818 N N . PRO A 1 103 ? 20.997 1.340 -18.564 1.00 92.62 103 PRO A N 1
ATOM 819 C CA . PRO A 1 103 ? 19.911 2.024 -17.851 1.00 92.62 103 PRO A CA 1
ATOM 820 C C . PRO A 1 103 ? 19.042 2.921 -18.735 1.00 92.62 103 PRO A C 1
ATOM 822 O O . PRO A 1 103 ? 17.884 3.178 -18.414 1.00 92.62 103 PRO A O 1
ATOM 825 N N . GLN A 1 104 ? 19.579 3.407 -19.860 1.00 92.94 104 GLN A N 1
ATOM 826 C CA . GLN A 1 104 ? 18.836 4.233 -20.819 1.00 92.94 104 GLN A CA 1
ATOM 827 C C . GLN A 1 104 ? 17.800 3.439 -21.621 1.00 92.94 104 GLN A C 1
ATOM 829 O O . GLN A 1 104 ? 16.842 4.015 -22.127 1.00 92.94 104 GLN A O 1
ATOM 834 N N . ASN A 1 105 ? 17.961 2.118 -21.718 1.00 93.12 105 ASN A N 1
ATOM 835 C CA . ASN A 1 105 ? 17.005 1.246 -22.396 1.00 93.12 105 ASN A CA 1
ATOM 836 C C . ASN A 1 105 ? 15.871 0.782 -21.457 1.00 93.12 105 ASN A C 1
ATOM 838 O O . ASN A 1 105 ? 15.075 -0.064 -21.851 1.00 93.12 105 ASN A O 1
ATOM 842 N N . GLY A 1 106 ? 15.832 1.248 -20.198 1.00 93.75 106 GLY A N 1
ATOM 843 C CA . GLY A 1 106 ? 14.898 0.803 -19.151 1.00 93.75 106 GLY A CA 1
ATOM 844 C C . GLY A 1 106 ? 15.578 0.251 -17.881 1.00 93.75 106 GLY A C 1
ATOM 845 O O . GLY A 1 106 ? 16.803 0.144 -17.819 1.00 93.75 106 GLY A O 1
ATOM 846 N N . PRO A 1 107 ? 14.802 -0.116 -16.851 1.00 97.00 107 PRO A N 1
ATOM 847 C CA . PRO A 1 107 ? 15.350 -0.648 -15.608 1.00 97.00 107 PRO A CA 1
ATOM 848 C C . PRO A 1 107 ? 15.674 -2.137 -15.679 1.00 97.00 107 PRO A C 1
ATOM 850 O O . PRO A 1 107 ? 14.970 -2.916 -16.316 1.00 97.00 107 PRO A O 1
ATOM 853 N N . THR A 1 108 ? 16.696 -2.554 -14.930 1.00 96.19 108 THR A N 1
ATOM 854 C CA . THR A 1 108 ? 16.931 -3.981 -14.638 1.00 96.19 108 THR A CA 1
ATOM 855 C C . THR A 1 108 ? 16.108 -4.434 -13.430 1.00 96.19 108 THR A C 1
ATOM 857 O O . THR A 1 108 ? 15.740 -5.608 -13.332 1.00 96.19 108 THR A O 1
ATOM 860 N N . VAL A 1 109 ? 15.798 -3.506 -12.518 1.00 96.88 109 VAL A N 1
ATOM 861 C CA . VAL A 1 109 ? 15.077 -3.775 -11.270 1.00 96.88 109 VAL A CA 1
ATOM 862 C C . VAL A 1 109 ? 13.859 -2.865 -11.162 1.00 96.88 109 VAL A C 1
ATOM 864 O O . VAL A 1 109 ? 13.980 -1.644 -11.262 1.00 96.88 109 VAL A O 1
ATOM 867 N N . VAL A 1 110 ? 12.691 -3.451 -10.909 1.00 98.25 110 VAL A N 1
ATOM 868 C CA . VAL A 1 110 ? 11.450 -2.712 -10.641 1.00 98.25 110 VAL A CA 1
ATOM 869 C C . VAL A 1 110 ? 10.970 -3.033 -9.233 1.00 98.25 110 VAL A C 1
ATOM 871 O O . VAL A 1 110 ? 10.822 -4.200 -8.881 1.00 98.25 110 VAL A O 1
ATOM 874 N N . VAL A 1 111 ? 10.702 -2.001 -8.435 1.00 98.12 111 VAL A N 1
ATOM 875 C CA . VAL A 1 111 ? 10.133 -2.119 -7.089 1.00 98.12 111 VAL A CA 1
ATOM 876 C C . VAL A 1 111 ? 8.773 -1.435 -7.062 1.00 98.12 111 VAL A C 1
ATOM 878 O O . VAL A 1 111 ? 8.676 -0.233 -7.300 1.00 98.12 111 VAL A O 1
ATOM 881 N N . LEU A 1 112 ? 7.721 -2.190 -6.763 1.00 98.12 112 LEU A N 1
ATOM 882 C CA . LEU A 1 112 ? 6.375 -1.670 -6.553 1.00 98.12 112 LEU A CA 1
ATOM 883 C C . LEU A 1 112 ? 6.142 -1.416 -5.066 1.00 98.12 112 LEU A C 1
ATOM 885 O O . LEU A 1 112 ? 6.414 -2.289 -4.244 1.00 98.12 112 LEU A O 1
ATOM 889 N N . ALA A 1 113 ? 5.619 -0.234 -4.748 1.00 93.94 113 ALA A N 1
ATOM 890 C CA . ALA A 1 113 ? 5.238 0.163 -3.397 1.00 93.94 113 ALA A CA 1
ATOM 891 C C . ALA A 1 113 ? 3.825 0.786 -3.386 1.00 93.94 113 ALA A C 1
ATOM 893 O O . ALA A 1 113 ? 3.444 1.460 -4.349 1.00 93.94 113 ALA A O 1
ATOM 894 N N . PRO A 1 114 ? 3.034 0.614 -2.309 1.00 84.50 114 PRO A N 1
ATOM 895 C CA . PRO A 1 114 ? 1.644 1.074 -2.233 1.00 84.50 114 PRO A CA 1
ATOM 896 C C . PRO A 1 114 ? 1.492 2.594 -2.200 1.00 84.50 114 PRO A C 1
ATOM 898 O O . PRO A 1 114 ? 0.517 3.132 -2.723 1.00 84.50 114 PRO A O 1
ATOM 901 N N . THR A 1 115 ? 2.433 3.308 -1.582 1.00 83.00 115 THR A N 1
ATOM 902 C CA . THR A 1 115 ? 2.307 4.749 -1.352 1.00 83.00 115 THR A CA 1
ATOM 903 C C . THR A 1 115 ? 3.502 5.522 -1.880 1.00 83.00 115 THR A C 1
ATOM 905 O O . THR A 1 115 ? 4.597 4.988 -2.067 1.00 83.00 115 THR A O 1
ATOM 908 N N . ARG A 1 116 ? 3.285 6.820 -2.110 1.00 85.44 116 ARG A N 1
ATOM 909 C CA . ARG A 1 116 ? 4.341 7.755 -2.503 1.00 85.44 116 ARG A CA 1
ATOM 910 C C . ARG A 1 116 ? 5.449 7.790 -1.454 1.00 85.44 116 ARG A C 1
ATOM 912 O O . ARG A 1 116 ? 6.621 7.780 -1.803 1.00 85.44 116 ARG A O 1
ATOM 919 N N . GLU A 1 117 ? 5.067 7.845 -0.186 1.00 82.19 117 GLU A N 1
ATOM 920 C CA . GLU A 1 117 ? 5.972 7.987 0.949 1.00 82.19 117 GLU A CA 1
ATOM 921 C C . GLU A 1 117 ? 6.932 6.798 1.021 1.00 82.19 117 GLU A C 1
ATOM 923 O O . GLU A 1 117 ? 8.144 6.999 1.086 1.00 82.19 117 GLU A O 1
ATOM 928 N N . LEU A 1 118 ? 6.408 5.573 0.911 1.00 82.25 118 LEU A N 1
ATOM 929 C CA . LEU A 1 118 ? 7.230 4.366 0.910 1.00 82.25 118 LEU A CA 1
ATOM 930 C C . LEU A 1 118 ? 8.119 4.291 -0.341 1.00 82.25 118 LEU A C 1
ATOM 932 O O . LEU A 1 118 ? 9.305 3.987 -0.240 1.00 82.25 118 LEU A O 1
ATOM 936 N N . ALA A 1 119 ? 7.590 4.640 -1.518 1.00 88.75 119 ALA A N 1
ATOM 937 C CA . ALA A 1 119 ? 8.376 4.658 -2.751 1.00 88.75 119 ALA A CA 1
ATOM 938 C C . ALA A 1 119 ? 9.576 5.628 -2.669 1.00 88.75 119 ALA A C 1
ATOM 940 O O . ALA A 1 119 ? 10.682 5.291 -3.097 1.00 88.75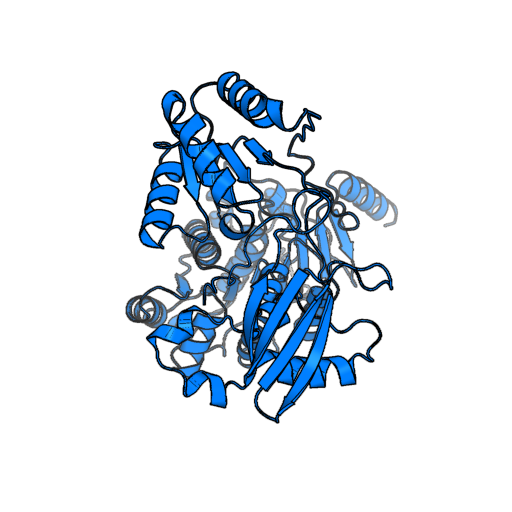 119 ALA A O 1
ATOM 941 N N . THR A 1 120 ? 9.390 6.821 -2.093 1.00 86.81 120 THR A N 1
ATOM 942 C CA . THR A 1 120 ? 10.486 7.780 -1.873 1.00 86.81 120 THR A CA 1
ATOM 943 C C . THR A 1 120 ? 11.514 7.243 -0.873 1.00 86.81 120 THR A C 1
ATOM 945 O O . THR A 1 120 ? 12.710 7.357 -1.116 1.00 86.81 120 THR A O 1
ATOM 948 N N . GLN A 1 121 ? 11.082 6.577 0.200 1.00 81.62 121 GLN A N 1
ATOM 949 C CA . GLN A 1 121 ? 12.003 5.983 1.179 1.00 81.62 121 GLN A CA 1
ATOM 950 C C . GLN A 1 121 ? 12.887 4.891 0.586 1.00 81.62 121 GLN A C 1
ATOM 952 O O . GLN A 1 121 ? 14.085 4.842 0.860 1.00 81.62 121 GLN A O 1
ATOM 957 N N . ILE A 1 122 ? 12.306 4.023 -0.242 1.00 88.12 122 ILE A N 1
ATOM 958 C CA . ILE A 1 122 ? 13.060 2.972 -0.925 1.00 88.12 122 ILE A CA 1
ATOM 959 C C . ILE A 1 122 ? 14.070 3.597 -1.895 1.00 88.12 122 ILE A C 1
ATOM 961 O O . ILE A 1 122 ? 15.202 3.123 -1.960 1.00 88.12 122 ILE A O 1
ATOM 965 N N . GLN A 1 123 ? 13.699 4.668 -2.609 1.00 94.38 123 GLN A N 1
ATOM 966 C CA . GLN A 1 123 ? 14.630 5.405 -3.470 1.00 94.38 123 GLN A CA 1
ATOM 967 C C . GLN A 1 123 ? 15.792 6.002 -2.663 1.00 94.38 123 GLN A C 1
ATOM 969 O O . GLN A 1 123 ? 16.943 5.841 -3.063 1.00 94.38 123 GLN A O 1
ATOM 974 N N . ASP A 1 124 ? 15.514 6.658 -1.534 1.00 86.56 124 ASP A N 1
ATOM 975 C CA . ASP A 1 124 ? 16.545 7.262 -0.683 1.00 86.56 124 ASP A CA 1
ATOM 976 C C . ASP A 1 124 ? 17.547 6.211 -0.185 1.00 86.56 124 ASP A C 1
ATOM 978 O O . ASP A 1 124 ? 18.761 6.419 -0.241 1.00 86.56 124 ASP A O 1
ATOM 982 N N . GLU A 1 125 ? 17.055 5.049 0.248 1.00 83.69 125 GLU A N 1
ATOM 983 C CA . GLU A 1 125 ? 17.895 3.924 0.664 1.00 83.69 125 GLU A CA 1
ATOM 984 C C . GLU A 1 125 ? 18.668 3.330 -0.528 1.00 83.69 125 GLU A C 1
ATOM 986 O O . GLU A 1 125 ? 19.867 3.070 -0.416 1.00 83.69 125 GLU A O 1
ATOM 991 N N . ALA A 1 126 ? 18.043 3.189 -1.700 1.00 89.44 126 ALA A N 1
ATOM 992 C CA . ALA A 1 126 ? 18.714 2.713 -2.908 1.00 89.44 126 ALA A CA 1
ATOM 993 C C . ALA A 1 126 ? 19.857 3.644 -3.349 1.00 89.44 126 ALA A C 1
ATOM 995 O O . ALA A 1 126 ? 20.949 3.168 -3.651 1.00 89.44 126 ALA A O 1
ATOM 996 N N . ILE A 1 127 ? 19.649 4.964 -3.329 1.00 89.50 127 ILE A N 1
ATOM 997 C CA . ILE A 1 127 ? 20.680 5.962 -3.657 1.00 89.50 127 ILE A CA 1
ATOM 998 C C . ILE A 1 127 ? 21.793 5.948 -2.609 1.00 89.50 127 ILE A C 1
ATOM 1000 O O . ILE A 1 127 ? 22.975 5.981 -2.954 1.00 89.50 127 ILE A O 1
ATOM 1004 N N . LYS A 1 128 ? 21.425 5.891 -1.326 1.00 82.62 128 LYS A N 1
ATOM 1005 C CA . LYS A 1 128 ? 22.369 5.885 -0.208 1.00 82.62 128 LYS A CA 1
ATOM 1006 C C . LYS A 1 128 ? 23.318 4.691 -0.269 1.00 82.62 128 LYS A C 1
ATOM 1008 O O . LYS A 1 128 ? 24.519 4.902 -0.154 1.00 82.62 128 LYS A O 1
ATOM 1013 N N . PHE A 1 129 ? 22.787 3.481 -0.458 1.00 78.62 129 PHE A N 1
ATOM 1014 C CA . PHE A 1 129 ? 23.569 2.237 -0.453 1.00 78.62 129 PHE A CA 1
ATOM 1015 C C . PHE A 1 129 ? 24.094 1.820 -1.840 1.00 78.62 129 PHE A C 1
ATOM 1017 O O . PHE A 1 129 ? 24.963 0.959 -1.950 1.00 78.62 129 PHE A O 1
ATOM 1024 N N . GLY A 1 130 ? 23.574 2.417 -2.915 1.00 82.94 130 GLY A N 1
ATOM 1025 C CA . GLY A 1 130 ? 24.037 2.208 -4.290 1.00 82.94 130 GLY A CA 1
ATOM 1026 C C . GLY A 1 130 ? 25.144 3.177 -4.724 1.00 82.94 130 GLY A C 1
ATOM 1027 O O . GLY A 1 130 ? 25.693 3.036 -5.820 1.00 82.94 130 GLY A O 1
ATOM 1028 N N . ARG A 1 131 ? 25.499 4.164 -3.885 1.00 80.94 131 ARG A N 1
ATOM 1029 C CA . ARG A 1 131 ? 26.449 5.237 -4.225 1.00 80.94 131 ARG A CA 1
ATOM 1030 C C . ARG A 1 131 ? 27.837 4.701 -4.564 1.00 80.94 131 ARG A C 1
ATOM 1032 O O . ARG A 1 131 ? 28.433 5.132 -5.551 1.00 80.94 131 ARG A O 1
ATOM 1039 N N . SER A 1 132 ? 28.337 3.755 -3.772 1.00 74.75 132 SER A N 1
ATOM 1040 C CA . SER A 1 132 ? 29.645 3.115 -3.969 1.00 74.75 132 SER A CA 1
ATOM 1041 C C . SER A 1 132 ? 29.785 2.379 -5.309 1.00 74.75 132 SER A C 1
ATOM 1043 O O . SER A 1 132 ? 30.889 2.285 -5.844 1.00 74.75 132 SER A O 1
ATOM 1045 N N . ILE A 1 133 ? 28.671 1.922 -5.885 1.00 78.88 133 ILE A N 1
ATOM 1046 C CA . ILE A 1 133 ? 28.611 1.162 -7.142 1.00 78.88 133 ILE A CA 1
ATOM 1047 C C . ILE A 1 133 ? 27.969 1.942 -8.301 1.00 78.88 133 ILE A C 1
ATOM 1049 O O . ILE A 1 133 ? 27.761 1.380 -9.370 1.00 78.88 133 ILE A O 1
ATOM 1053 N N . ARG A 1 134 ? 27.733 3.252 -8.116 1.00 85.19 134 ARG A N 1
ATOM 1054 C CA . ARG A 1 134 ? 27.218 4.195 -9.130 1.00 85.19 134 ARG A CA 1
ATOM 1055 C C . ARG A 1 134 ? 25.868 3.798 -9.744 1.00 85.19 134 ARG A C 1
ATOM 1057 O O . ARG A 1 134 ? 25.639 4.046 -10.923 1.00 85.19 134 ARG A O 1
ATOM 1064 N N . ILE A 1 135 ? 24.977 3.226 -8.939 1.00 87.81 135 ILE A N 1
ATOM 1065 C CA . ILE A 1 135 ? 23.621 2.871 -9.376 1.00 87.81 135 ILE A CA 1
ATOM 1066 C C . ILE A 1 135 ? 22.743 4.118 -9.499 1.00 87.81 135 ILE A C 1
ATOM 1068 O O . ILE A 1 135 ? 22.742 4.990 -8.627 1.00 87.81 135 ILE A O 1
ATOM 1072 N N . SER A 1 136 ? 21.953 4.164 -10.568 1.00 92.56 136 SER A N 1
ATOM 1073 C CA . SER A 1 136 ? 20.912 5.161 -10.808 1.00 92.56 136 SER A CA 1
ATOM 1074 C C . SER A 1 136 ? 19.533 4.642 -10.375 1.00 92.56 136 SER A C 1
ATOM 1076 O O . SER A 1 136 ? 19.150 3.515 -10.683 1.00 92.56 136 SER A O 1
ATOM 1078 N N . CYS A 1 137 ? 18.768 5.454 -9.637 1.00 96.19 137 CYS A N 1
ATOM 1079 C CA . CYS A 1 137 ? 17.442 5.075 -9.142 1.00 96.19 137 CYS A CA 1
ATOM 1080 C C . CYS A 1 137 ? 16.429 6.209 -9.331 1.00 96.19 137 CYS A C 1
ATOM 1082 O O . CYS A 1 137 ? 16.631 7.317 -8.828 1.00 96.19 137 CYS A O 1
ATOM 1084 N N . THR A 1 138 ? 15.304 5.914 -9.981 1.00 97.00 138 THR A N 1
ATOM 1085 C CA . THR A 1 138 ? 14.211 6.871 -10.230 1.00 97.00 138 THR A CA 1
ATOM 1086 C C . THR A 1 138 ? 12.940 6.433 -9.512 1.00 97.00 138 THR A C 1
ATOM 1088 O O . THR A 1 138 ? 12.647 5.239 -9.438 1.00 97.00 138 THR A O 1
ATOM 1091 N N . CYS A 1 139 ? 12.175 7.396 -8.990 1.00 97.25 139 CYS A N 1
ATOM 1092 C CA . CYS A 1 139 ? 10.928 7.136 -8.275 1.00 97.25 139 CYS A CA 1
ATOM 1093 C C . CYS A 1 139 ? 9.706 7.703 -9.012 1.00 97.25 139 CYS A C 1
ATOM 1095 O O . CYS A 1 139 ? 9.658 8.885 -9.358 1.00 97.25 139 CYS A O 1
ATOM 1097 N N . LEU A 1 140 ? 8.704 6.855 -9.253 1.00 97.69 140 LEU A N 1
ATOM 1098 C CA . LEU A 1 140 ? 7.528 7.158 -10.067 1.00 97.69 140 LEU A CA 1
ATOM 1099 C C . LEU A 1 140 ? 6.247 7.024 -9.234 1.00 97.69 140 LEU A C 1
ATOM 1101 O O . LEU A 1 140 ? 5.784 5.925 -8.950 1.00 97.69 140 LEU A O 1
ATOM 1105 N N . TYR A 1 141 ? 5.625 8.140 -8.862 1.00 93.75 141 TYR A N 1
ATOM 1106 C CA . TYR A 1 141 ? 4.398 8.125 -8.052 1.00 93.75 141 TYR A CA 1
ATOM 1107 C C . TYR A 1 141 ? 3.393 9.219 -8.426 1.00 93.75 141 TYR A C 1
ATOM 1109 O O . TYR A 1 141 ? 3.750 10.269 -8.968 1.00 93.75 141 TYR A O 1
ATOM 1117 N N . GLY A 1 142 ? 2.120 8.971 -8.100 1.00 82.94 142 GLY A N 1
ATOM 1118 C CA . GLY A 1 142 ? 0.982 9.875 -8.308 1.00 82.94 142 GLY A CA 1
ATOM 1119 C C . GLY A 1 142 ? 1.014 11.154 -7.457 1.00 82.94 142 GLY A C 1
ATOM 1120 O O . GLY A 1 142 ? 1.706 11.239 -6.449 1.00 82.94 142 GLY A O 1
ATOM 1121 N N . GLY A 1 143 ? 0.254 12.180 -7.854 1.00 79.06 143 GLY A N 1
ATOM 1122 C CA . GLY A 1 143 ? 0.143 13.433 -7.087 1.00 79.06 143 GLY A CA 1
ATOM 1123 C C . GLY A 1 143 ? 1.317 14.413 -7.231 1.00 79.06 143 GLY A C 1
ATOM 1124 O O . GLY A 1 143 ? 1.284 15.482 -6.631 1.00 79.06 143 GLY A O 1
ATOM 1125 N N . ALA A 1 144 ? 2.326 14.086 -8.043 1.00 81.75 144 ALA A N 1
ATOM 1126 C CA . ALA A 1 144 ? 3.367 15.013 -8.494 1.00 81.75 144 ALA A CA 1
ATOM 1127 C C . ALA A 1 144 ? 3.409 15.096 -10.034 1.00 81.75 144 ALA A C 1
ATOM 1129 O O . ALA A 1 144 ? 3.000 14.133 -10.699 1.00 81.75 144 ALA A O 1
ATOM 1130 N N . PRO A 1 145 ? 3.901 16.207 -10.620 1.00 90.44 145 PRO A N 1
ATOM 1131 C CA . PRO A 1 145 ? 4.008 16.363 -12.071 1.00 90.44 145 PRO A CA 1
ATOM 1132 C C . PRO A 1 145 ? 4.808 15.230 -12.735 1.00 90.44 145 PRO A C 1
ATOM 1134 O O . PRO A 1 145 ? 5.842 14.813 -12.217 1.00 90.44 145 PRO A O 1
ATOM 1137 N N . LYS A 1 146 ? 4.355 14.754 -13.906 1.00 93.75 146 LYS A N 1
ATOM 1138 C CA . LYS A 1 146 ? 5.034 13.684 -14.669 1.00 93.75 146 LYS A CA 1
ATOM 1139 C C . LYS A 1 146 ? 6.375 14.141 -15.261 1.00 93.75 146 LYS A C 1
ATOM 1141 O O . LYS A 1 146 ? 7.307 13.353 -15.336 1.00 93.75 146 LYS A O 1
ATOM 1146 N N . GLY A 1 147 ? 6.490 15.413 -15.652 1.00 95.12 147 GLY A N 1
ATOM 1147 C CA . GLY A 1 147 ? 7.650 15.951 -16.378 1.00 95.12 147 GLY A CA 1
ATOM 1148 C C . GLY A 1 147 ? 9.015 15.681 -15.723 1.00 95.12 147 GLY A C 1
ATOM 1149 O O . GLY A 1 147 ? 9.884 15.133 -16.394 1.00 95.12 147 GLY A O 1
ATOM 1150 N N . PRO A 1 148 ? 9.229 16.021 -14.436 1.00 94.88 148 PRO A N 1
ATOM 1151 C CA . PRO A 1 148 ? 10.487 15.723 -13.746 1.00 94.88 148 PRO A CA 1
ATOM 1152 C C . PRO A 1 148 ? 10.806 14.224 -13.683 1.00 94.88 148 PRO A C 1
ATOM 1154 O O . PRO A 1 148 ? 11.931 13.836 -13.978 1.00 94.88 148 PRO A O 1
ATOM 1157 N N . GLN A 1 149 ? 9.805 13.388 -13.391 1.00 96.12 149 GLN A N 1
ATOM 1158 C CA . GLN A 1 149 ? 9.957 11.929 -13.331 1.00 96.12 149 GLN A CA 1
ATOM 1159 C C . GLN A 1 149 ? 10.358 11.342 -14.695 1.00 96.12 149 GLN A C 1
ATOM 1161 O O . GLN A 1 149 ? 11.239 10.493 -14.773 1.00 96.12 149 GLN A O 1
ATOM 1166 N N . LEU A 1 150 ? 9.761 11.841 -15.784 1.00 96.12 150 LEU A N 1
ATOM 1167 C CA . LEU A 1 150 ? 10.119 11.442 -17.148 1.00 96.12 150 LEU A CA 1
ATOM 1168 C C . LEU A 1 150 ? 11.542 11.872 -17.519 1.00 96.12 150 LEU A C 1
ATOM 1170 O O . LEU A 1 150 ? 12.261 11.092 -18.126 1.00 96.12 150 LEU A O 1
ATOM 1174 N N . LYS A 1 151 ? 11.975 13.074 -17.118 1.00 95.94 151 LYS A N 1
ATOM 1175 C CA . LYS A 1 151 ? 13.352 13.537 -17.356 1.00 95.94 151 LYS A CA 1
ATOM 1176 C C . LYS A 1 151 ? 14.389 12.695 -16.617 1.00 95.94 151 LYS A C 1
ATOM 1178 O O . LYS A 1 151 ? 15.482 12.496 -17.135 1.00 95.94 151 LYS A O 1
ATOM 1183 N N . GLU A 1 152 ? 14.084 12.248 -15.400 1.00 94.25 152 GLU A N 1
ATOM 1184 C CA . GLU A 1 152 ? 14.960 11.332 -14.662 1.00 94.25 152 GLU A CA 1
ATOM 1185 C C . GLU A 1 152 ? 15.035 9.971 -15.345 1.00 94.25 152 GLU A C 1
ATOM 1187 O O . GLU A 1 152 ? 16.130 9.460 -15.548 1.00 94.25 152 GLU A O 1
ATOM 1192 N N . LEU A 1 153 ? 13.894 9.444 -15.786 1.00 95.25 153 LEU A N 1
ATOM 1193 C CA . LEU A 1 153 ? 13.842 8.189 -16.523 1.00 95.25 153 LEU A CA 1
ATOM 1194 C C . LEU A 1 153 ? 14.601 8.263 -17.863 1.00 95.25 153 LEU A C 1
ATOM 1196 O O . LEU A 1 153 ? 15.338 7.343 -18.199 1.00 95.25 153 LEU A O 1
ATOM 1200 N N . GLU A 1 154 ? 14.488 9.376 -18.596 1.00 94.19 154 GLU A N 1
ATOM 1201 C CA . GLU A 1 154 ? 15.200 9.620 -19.863 1.00 94.19 154 GLU A CA 1
ATOM 1202 C C . GLU A 1 154 ? 16.729 9.710 -19.688 1.00 94.19 154 GLU A C 1
ATOM 1204 O O . GLU A 1 154 ? 17.470 9.439 -20.631 1.00 94.19 154 GLU A O 1
ATOM 1209 N N . ARG A 1 155 ? 17.234 10.044 -18.489 1.00 94.62 155 ARG A N 1
ATOM 1210 C CA . ARG A 1 155 ? 18.679 9.976 -18.181 1.00 94.62 155 ARG A CA 1
ATOM 1211 C C . ARG A 1 155 ? 19.183 8.535 -18.035 1.00 94.62 155 ARG A C 1
ATOM 1213 O O . ARG A 1 155 ? 20.388 8.311 -18.157 1.00 94.62 155 ARG A O 1
ATOM 1220 N N . GLY A 1 156 ? 18.271 7.592 -17.815 1.00 94.19 156 GLY A N 1
ATOM 1221 C CA . GLY A 1 156 ? 18.534 6.191 -17.524 1.00 94.19 156 GLY A CA 1
ATOM 1222 C C . GLY A 1 156 ? 18.427 5.882 -16.030 1.00 94.19 156 GLY A C 1
ATOM 1223 O O . GLY A 1 156 ? 18.882 6.661 -15.192 1.00 94.19 156 GLY A O 1
ATOM 1224 N N . ALA A 1 157 ? 17.821 4.737 -15.714 1.00 95.62 157 ALA A N 1
ATOM 1225 C CA . ALA A 1 157 ? 17.606 4.273 -14.346 1.00 95.62 157 ALA A CA 1
ATOM 1226 C C . ALA A 1 157 ? 17.832 2.759 -14.248 1.00 95.62 157 ALA A C 1
ATOM 1228 O O . ALA A 1 157 ? 17.114 1.990 -14.878 1.00 95.62 157 ALA A O 1
ATOM 1229 N N . ASP A 1 158 ? 18.805 2.326 -13.445 1.00 96.00 158 ASP A N 1
ATOM 1230 C CA . ASP A 1 158 ? 19.055 0.909 -13.148 1.00 96.00 158 ASP A CA 1
ATOM 1231 C C . ASP A 1 158 ? 17.887 0.300 -12.360 1.00 96.00 158 ASP A C 1
ATOM 1233 O O . ASP A 1 158 ? 17.450 -0.828 -12.622 1.00 96.00 158 ASP A O 1
ATOM 1237 N N . ILE A 1 159 ? 17.392 1.082 -11.393 1.00 97.62 159 ILE A N 1
ATOM 1238 C CA . ILE A 1 159 ? 16.293 0.749 -10.492 1.00 97.62 159 ILE A CA 1
ATOM 1239 C C . ILE A 1 159 ? 15.161 1.757 -10.686 1.00 97.62 159 ILE A C 1
ATOM 1241 O O . ILE A 1 159 ? 15.360 2.971 -10.604 1.00 97.62 159 ILE A O 1
ATOM 1245 N N . VAL A 1 160 ? 13.947 1.253 -10.880 1.00 98.44 160 VAL A N 1
ATOM 1246 C CA . VAL A 1 160 ? 12.725 2.060 -10.845 1.00 98.44 160 VAL A CA 1
ATOM 1247 C C . VAL A 1 160 ? 11.887 1.638 -9.648 1.00 98.44 160 VAL A C 1
ATOM 1249 O O . VAL A 1 160 ? 11.448 0.494 -9.562 1.00 98.44 160 VAL A O 1
ATOM 1252 N N . VAL A 1 161 ? 11.646 2.574 -8.733 1.00 98.31 161 VAL A N 1
ATOM 1253 C CA . VAL A 1 161 ? 10.697 2.410 -7.626 1.00 98.31 161 VAL A CA 1
ATOM 1254 C C . VAL A 1 161 ? 9.408 3.123 -8.006 1.00 98.31 161 VAL A C 1
ATOM 1256 O O . VAL A 1 161 ? 9.456 4.270 -8.441 1.00 98.31 161 VAL A O 1
ATOM 1259 N N . ALA A 1 162 ? 8.247 2.490 -7.877 1.00 98.00 162 ALA A N 1
ATOM 1260 C CA . ALA A 1 162 ? 7.017 3.103 -8.353 1.00 98.00 162 ALA A CA 1
ATOM 1261 C C . ALA A 1 162 ? 5.763 2.706 -7.579 1.00 98.00 162 ALA A C 1
ATOM 1263 O O . ALA A 1 162 ? 5.653 1.591 -7.072 1.00 98.00 162 ALA A O 1
ATOM 1264 N N . THR A 1 163 ? 4.769 3.598 -7.582 1.00 95.50 163 THR A N 1
ATOM 1265 C CA . THR A 1 163 ? 3.391 3.203 -7.278 1.00 95.50 163 THR A CA 1
ATOM 1266 C C . THR A 1 163 ? 2.716 2.631 -8.533 1.00 95.50 163 THR A C 1
ATOM 1268 O O . THR A 1 163 ? 2.925 3.168 -9.631 1.00 95.50 163 THR A O 1
ATOM 1271 N N . PRO A 1 164 ? 1.878 1.578 -8.417 1.00 96.38 164 PRO A N 1
ATOM 1272 C CA . PRO A 1 164 ? 1.336 0.872 -9.583 1.00 96.38 164 PRO A CA 1
ATOM 1273 C C . PRO A 1 164 ? 0.595 1.770 -10.584 1.00 96.38 164 PRO A C 1
ATOM 1275 O O . PRO A 1 164 ? 0.769 1.636 -11.794 1.00 96.38 164 PRO A O 1
ATOM 1278 N N . GLY A 1 165 ? -0.197 2.732 -10.098 1.00 95.31 165 GLY A N 1
ATOM 1279 C CA . GLY A 1 165 ? -0.929 3.658 -10.967 1.00 95.31 165 GLY A CA 1
ATOM 1280 C C . GLY A 1 165 ? -0.007 4.503 -11.853 1.00 95.31 165 GLY A C 1
ATOM 1281 O O . GLY A 1 165 ? -0.168 4.530 -13.068 1.00 95.31 165 GLY A O 1
ATOM 1282 N N . ARG A 1 166 ? 1.016 5.148 -11.269 1.00 96.44 166 ARG A N 1
ATOM 1283 C CA . ARG A 1 166 ? 1.929 6.008 -12.040 1.00 96.44 166 ARG A CA 1
ATOM 1284 C C . ARG A 1 166 ? 2.801 5.209 -13.007 1.00 96.44 166 ARG A C 1
ATOM 1286 O O . ARG A 1 166 ? 3.113 5.717 -14.081 1.00 96.44 166 ARG A O 1
ATOM 1293 N N . LEU A 1 167 ? 3.206 3.994 -12.642 1.00 98.00 167 LEU A N 1
ATOM 1294 C CA . LEU A 1 167 ? 3.991 3.153 -13.541 1.00 98.00 167 LEU A CA 1
ATOM 1295 C C . LEU A 1 167 ? 3.181 2.745 -14.777 1.00 98.00 167 LEU A C 1
ATOM 1297 O O . LEU A 1 167 ? 3.695 2.851 -15.887 1.00 98.00 167 LEU A O 1
ATOM 1301 N N . ASN A 1 168 ? 1.910 2.369 -14.596 1.00 97.25 168 ASN A N 1
ATOM 1302 C CA . ASN A 1 168 ? 1.005 2.074 -15.709 1.00 97.25 168 ASN A CA 1
ATOM 1303 C C . ASN A 1 168 ? 0.811 3.271 -16.640 1.00 97.25 168 ASN A C 1
ATOM 1305 O O . ASN A 1 168 ? 0.942 3.107 -17.848 1.00 97.25 168 ASN A O 1
ATOM 1309 N N . ASP A 1 169 ? 0.604 4.477 -16.102 1.00 95.88 169 ASP A N 1
ATOM 1310 C CA . ASP A 1 169 ? 0.530 5.691 -16.925 1.00 95.88 169 ASP A CA 1
ATOM 1311 C C . ASP A 1 169 ? 1.766 5.851 -17.833 1.00 95.88 169 ASP A C 1
ATOM 1313 O O . ASP A 1 169 ? 1.659 6.237 -18.994 1.00 95.88 169 ASP A O 1
ATOM 1317 N N . ILE A 1 170 ? 2.963 5.606 -17.293 1.00 96.06 170 ILE A N 1
ATOM 1318 C CA . ILE A 1 170 ? 4.235 5.792 -18.009 1.00 96.06 170 ILE A CA 1
ATOM 1319 C C . ILE A 1 170 ? 4.465 4.669 -19.032 1.00 96.06 170 ILE A C 1
ATOM 1321 O O . ILE A 1 170 ? 4.996 4.932 -20.116 1.00 96.06 170 ILE A O 1
ATOM 1325 N N . LEU A 1 171 ? 4.028 3.446 -18.718 1.00 95.12 171 LEU A N 1
ATOM 1326 C CA . LEU A 1 171 ? 3.997 2.316 -19.649 1.00 95.12 171 LEU A CA 1
ATOM 1327 C 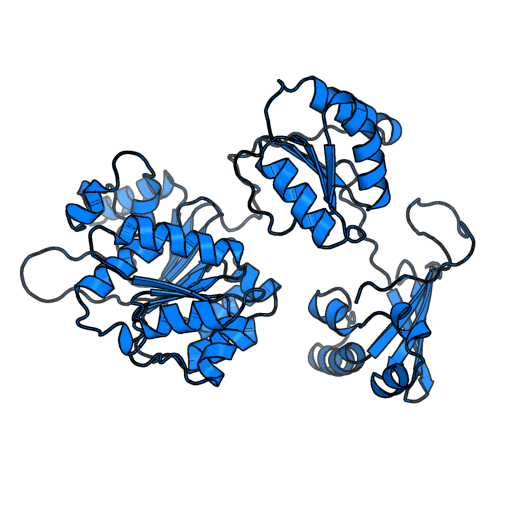C . LEU A 1 171 ? 3.070 2.587 -20.834 1.00 95.12 171 LEU A C 1
ATOM 1329 O O . LEU A 1 171 ? 3.472 2.405 -21.980 1.00 95.12 171 LEU A O 1
ATOM 1333 N N . GLU A 1 172 ? 1.864 3.095 -20.580 1.00 94.69 172 GLU A N 1
ATOM 1334 C CA . GLU A 1 172 ? 0.905 3.466 -21.627 1.00 94.69 172 GLU A CA 1
ATOM 1335 C C . GLU A 1 172 ? 1.450 4.571 -22.537 1.00 94.69 172 GLU A C 1
ATOM 1337 O O . GLU A 1 172 ? 1.273 4.529 -23.754 1.00 94.69 172 GLU A O 1
ATOM 1342 N N . MET A 1 173 ? 2.196 5.521 -21.965 1.00 94.50 173 MET A N 1
ATOM 1343 C CA . MET A 1 173 ? 2.918 6.551 -22.717 1.00 94.50 173 MET A CA 1
ATOM 1344 C C . MET A 1 173 ? 4.126 6.008 -23.502 1.00 94.50 173 MET A C 1
ATOM 1346 O O . MET A 1 173 ? 4.766 6.778 -24.221 1.00 94.50 173 MET A O 1
ATOM 1350 N N . ARG A 1 174 ? 4.467 4.718 -23.360 1.00 93.88 174 ARG A N 1
ATOM 1351 C CA . ARG A 1 174 ? 5.649 4.062 -23.949 1.00 93.88 174 ARG A CA 1
ATOM 1352 C C . ARG A 1 174 ? 6.957 4.783 -23.621 1.00 93.88 174 ARG A C 1
ATOM 1354 O O . ARG A 1 174 ? 7.860 4.878 -24.450 1.00 93.88 174 ARG A O 1
ATOM 1361 N N . LYS A 1 175 ? 7.039 5.340 -22.410 1.00 94.25 175 LYS A N 1
ATOM 1362 C CA . LYS A 1 175 ? 8.208 6.086 -21.921 1.00 94.25 175 LYS A CA 1
ATOM 1363 C C . LYS A 1 175 ? 9.176 5.231 -21.106 1.00 94.25 175 LYS A C 1
ATOM 1365 O O . LYS A 1 175 ? 10.266 5.698 -20.799 1.00 94.25 175 LYS A O 1
ATOM 1370 N N . ILE A 1 176 ? 8.787 4.004 -20.778 1.00 95.38 176 ILE A N 1
ATOM 1371 C CA . ILE A 1 176 ? 9.610 3.004 -20.101 1.00 95.38 176 ILE A CA 1
ATOM 1372 C C . ILE A 1 176 ? 9.502 1.674 -20.844 1.00 95.38 176 ILE A C 1
ATOM 1374 O O . ILE A 1 176 ? 8.463 1.381 -21.436 1.00 95.38 176 ILE A O 1
ATOM 1378 N N . ASP A 1 177 ? 10.564 0.879 -20.799 1.00 94.69 177 ASP A N 1
ATOM 1379 C CA . ASP A 1 177 ? 10.636 -0.441 -21.417 1.00 94.69 177 ASP A CA 1
ATOM 1380 C C . ASP A 1 177 ? 11.097 -1.476 -20.386 1.00 94.69 177 ASP A C 1
ATOM 1382 O O . ASP A 1 177 ? 12.035 -1.229 -19.627 1.00 94.69 177 ASP A O 1
ATOM 1386 N N . PHE A 1 178 ? 10.430 -2.629 -20.342 1.00 96.00 178 PHE A N 1
ATOM 1387 C CA . PHE A 1 178 ? 10.699 -3.694 -19.376 1.00 96.00 178 PHE A CA 1
ATOM 1388 C C . PHE A 1 178 ? 11.515 -4.864 -19.922 1.00 96.00 178 PHE A C 1
ATOM 1390 O O . PHE A 1 178 ? 11.776 -5.814 -19.187 1.00 96.00 178 PHE A O 1
ATOM 1397 N N . ARG A 1 179 ? 11.983 -4.806 -21.174 1.00 93.94 179 ARG A N 1
ATOM 1398 C CA . ARG A 1 179 ? 12.727 -5.903 -21.819 1.00 93.94 179 ARG A CA 1
ATOM 1399 C C . ARG A 1 179 ? 13.941 -6.405 -21.033 1.00 93.94 179 ARG A C 1
ATOM 1401 O O . ARG A 1 179 ? 14.295 -7.572 -21.170 1.00 93.94 179 ARG A O 1
ATOM 1408 N N . GLN A 1 180 ? 14.571 -5.551 -20.229 1.00 94.50 180 GLN A N 1
ATOM 1409 C CA . GLN A 1 180 ? 15.759 -5.899 -19.440 1.00 94.50 180 GLN A CA 1
ATOM 1410 C C . GLN A 1 180 ? 15.484 -6.143 -17.948 1.00 94.50 180 GLN A C 1
ATOM 1412 O O . GLN A 1 180 ? 16.407 -6.467 -17.194 1.00 94.50 180 GLN A O 1
ATOM 1417 N N . VAL A 1 181 ? 14.224 -6.026 -17.519 1.00 95.94 181 VAL A N 1
ATOM 1418 C CA . VAL A 1 181 ? 13.836 -6.265 -16.129 1.00 95.94 181 VAL A CA 1
ATOM 1419 C C . VAL A 1 181 ? 14.092 -7.727 -15.787 1.00 95.94 181 VAL A C 1
ATOM 1421 O O . VAL A 1 181 ? 13.505 -8.639 -16.365 1.00 95.94 181 VAL A O 1
ATOM 1424 N N . SER A 1 182 ? 14.983 -7.932 -14.824 1.00 92.50 182 SER A N 1
ATOM 1425 C CA . SER A 1 182 ? 15.415 -9.249 -14.352 1.00 92.50 182 SER A CA 1
ATOM 1426 C C . SER A 1 182 ? 14.996 -9.507 -12.902 1.00 92.50 182 SER A C 1
ATOM 1428 O O . SER A 1 182 ? 14.964 -10.661 -12.474 1.00 92.50 182 SER A O 1
ATOM 1430 N N . LEU A 1 183 ? 14.632 -8.451 -12.165 1.00 94.38 183 LEU A N 1
ATOM 1431 C CA . LEU A 1 183 ? 14.157 -8.515 -10.787 1.00 94.38 183 LEU A CA 1
ATOM 1432 C C . LEU A 1 183 ? 12.929 -7.619 -10.593 1.00 94.38 183 LEU A C 1
ATOM 1434 O O . LEU A 1 183 ? 12.984 -6.411 -10.825 1.00 94.38 183 LEU A O 1
ATOM 1438 N N . LEU A 1 184 ? 11.839 -8.221 -10.127 1.00 96.75 184 LEU A N 1
ATOM 1439 C CA . LEU A 1 184 ? 10.623 -7.540 -9.702 1.00 96.75 184 LEU A CA 1
ATOM 1440 C C . LEU A 1 184 ? 10.465 -7.681 -8.187 1.00 96.75 184 LEU A C 1
ATOM 1442 O O . LEU A 1 184 ? 10.538 -8.785 -7.653 1.00 96.75 184 LEU A O 1
ATOM 1446 N N . VAL A 1 185 ? 10.188 -6.578 -7.503 1.00 96.06 185 VAL A N 1
ATOM 1447 C CA . VAL A 1 185 ? 9.895 -6.557 -6.069 1.00 96.06 185 VAL A CA 1
ATOM 1448 C C . VAL A 1 185 ? 8.506 -5.973 -5.840 1.00 96.06 185 VAL A C 1
ATOM 1450 O O . VAL A 1 185 ? 8.177 -4.926 -6.390 1.00 96.06 185 VAL A O 1
ATOM 1453 N N . LEU A 1 186 ? 7.702 -6.632 -5.010 1.00 96.25 186 LEU A N 1
ATOM 1454 C CA . LEU A 1 186 ? 6.443 -6.116 -4.480 1.00 96.25 186 LEU A CA 1
ATOM 1455 C C . LEU A 1 186 ? 6.625 -5.881 -2.981 1.00 96.25 186 LEU A C 1
ATOM 1457 O O . LEU A 1 186 ? 6.652 -6.852 -2.228 1.00 96.25 186 LEU A O 1
ATOM 1461 N N . ASP A 1 187 ? 6.776 -4.627 -2.552 1.00 92.19 187 ASP A N 1
ATOM 1462 C CA . ASP A 1 187 ? 6.898 -4.277 -1.131 1.00 92.19 187 ASP A CA 1
ATOM 1463 C C . ASP A 1 187 ? 5.552 -3.821 -0.557 1.00 92.19 187 ASP A C 1
ATOM 1465 O O . ASP A 1 187 ? 4.800 -3.104 -1.212 1.00 92.19 187 ASP A O 1
ATOM 1469 N N . GLU A 1 188 ? 5.241 -4.265 0.661 1.00 87.56 188 GLU A N 1
ATOM 1470 C CA . GLU A 1 188 ? 3.913 -4.154 1.288 1.00 87.56 188 GLU A CA 1
ATOM 1471 C C . GLU A 1 188 ? 2.774 -4.653 0.373 1.00 87.56 188 GLU A C 1
ATOM 1473 O O . GLU A 1 188 ? 1.799 -3.948 0.099 1.00 87.56 188 GLU A O 1
ATOM 1478 N N . ALA A 1 189 ? 2.908 -5.890 -0.123 1.00 87.19 189 ALA A N 1
ATOM 1479 C CA . ALA A 1 189 ? 1.966 -6.477 -1.079 1.00 87.19 189 ALA A CA 1
ATOM 1480 C C . ALA A 1 189 ? 0.522 -6.556 -0.557 1.00 87.19 189 ALA A C 1
ATOM 1482 O O . ALA A 1 189 ? -0.394 -6.221 -1.297 1.00 87.19 189 ALA A O 1
ATOM 1483 N N . ASP A 1 190 ? 0.325 -6.922 0.710 1.00 81.69 190 ASP A N 1
ATOM 1484 C CA . ASP A 1 190 ? -0.968 -6.873 1.408 1.00 81.69 190 ASP A CA 1
ATOM 1485 C C . ASP A 1 190 ? -1.633 -5.509 1.277 1.00 81.69 190 ASP A C 1
ATOM 1487 O O . ASP A 1 190 ? -2.750 -5.395 0.779 1.00 81.69 190 ASP A O 1
ATOM 1491 N N . ARG A 1 191 ? -0.884 -4.457 1.590 1.00 76.31 191 ARG A N 1
ATOM 1492 C CA . ARG A 1 191 ? -1.392 -3.094 1.523 1.00 76.31 191 ARG A CA 1
ATOM 1493 C C . ARG A 1 191 ? -1.709 -2.646 0.099 1.00 76.31 191 ARG A C 1
ATOM 1495 O O . ARG A 1 191 ? -2.647 -1.883 -0.110 1.00 76.31 191 ARG A O 1
ATOM 1502 N N . MET A 1 192 ? -0.941 -3.099 -0.893 1.00 81.00 192 MET A N 1
ATOM 1503 C CA . MET A 1 192 ? -1.271 -2.824 -2.293 1.00 81.00 192 MET A CA 1
ATOM 1504 C C . MET A 1 192 ? -2.605 -3.463 -2.702 1.00 81.00 192 MET A C 1
ATOM 1506 O O . MET A 1 192 ? -3.347 -2.852 -3.472 1.00 81.00 192 MET A O 1
ATOM 1510 N N . LEU A 1 193 ? -2.928 -4.654 -2.186 1.00 76.19 193 LEU A N 1
ATOM 1511 C CA . LEU A 1 193 ? -4.223 -5.296 -2.435 1.00 76.19 193 LEU A CA 1
ATOM 1512 C C . LEU A 1 193 ? -5.361 -4.588 -1.707 1.00 76.19 193 LEU A C 1
ATOM 1514 O O . LEU A 1 193 ? -6.388 -4.347 -2.332 1.00 76.19 193 LEU A O 1
ATOM 1518 N N . ASP A 1 194 ? -5.153 -4.176 -0.453 1.00 71.62 194 ASP A N 1
ATOM 1519 C CA . ASP A 1 194 ? -6.140 -3.402 0.317 1.00 71.62 194 ASP A CA 1
ATOM 1520 C C . ASP A 1 194 ? -6.512 -2.087 -0.389 1.00 71.62 194 ASP A C 1
ATOM 1522 O O . ASP A 1 194 ? -7.644 -1.617 -0.321 1.00 71.62 194 ASP A O 1
ATOM 1526 N N . MET A 1 195 ? -5.555 -1.490 -1.108 1.00 62.56 195 MET A N 1
ATOM 1527 C CA . MET A 1 195 ? -5.758 -0.281 -1.914 1.00 62.56 195 MET A CA 1
ATOM 1528 C C . MET A 1 195 ? -6.347 -0.560 -3.308 1.00 62.56 195 MET A C 1
ATOM 1530 O O . MET A 1 195 ? -6.502 0.365 -4.106 1.00 62.56 195 MET A O 1
ATOM 1534 N N . GLY A 1 196 ? -6.650 -1.819 -3.627 1.00 71.81 196 GLY A N 1
ATOM 1535 C CA . GLY A 1 196 ? -7.232 -2.222 -4.903 1.00 71.81 196 GLY A CA 1
ATOM 1536 C C . GLY A 1 196 ? -6.262 -2.164 -6.085 1.00 71.81 196 GLY A C 1
ATOM 1537 O O . GLY A 1 196 ? -6.713 -2.067 -7.224 1.00 71.81 196 GLY A O 1
ATOM 1538 N N . PHE A 1 197 ? -4.941 -2.223 -5.857 1.00 83.06 197 PHE A N 1
ATOM 1539 C CA . PHE A 1 197 ? -3.946 -2.173 -6.937 1.00 83.06 197 PHE A CA 1
ATOM 1540 C C . PHE A 1 197 ? -3.727 -3.502 -7.670 1.00 83.06 197 PHE A C 1
ATOM 1542 O O . PHE A 1 197 ? -2.889 -3.561 -8.571 1.00 83.06 197 PHE A O 1
ATOM 1549 N N . GLU A 1 198 ? -4.447 -4.572 -7.324 1.00 85.62 198 GLU A N 1
ATOM 1550 C CA . GLU A 1 198 ? -4.286 -5.880 -7.971 1.00 85.62 198 GLU A CA 1
ATOM 1551 C C . GLU A 1 198 ? -4.348 -5.807 -9.514 1.00 85.62 198 GLU A C 1
ATOM 1553 O O . GLU A 1 198 ? -3.416 -6.306 -10.156 1.00 85.62 198 GLU A O 1
ATOM 1558 N N . PRO A 1 199 ? -5.354 -5.164 -10.149 1.00 88.69 199 PRO A N 1
ATOM 1559 C CA . PRO A 1 199 ? -5.411 -5.073 -11.610 1.00 88.69 199 PRO A CA 1
ATOM 1560 C C . PRO A 1 199 ? -4.201 -4.341 -12.204 1.00 88.69 199 PRO A C 1
ATOM 1562 O O . PRO A 1 199 ? -3.645 -4.758 -13.221 1.00 88.69 199 PRO A O 1
ATOM 1565 N N . GLN A 1 200 ? -3.762 -3.267 -11.547 1.00 91.69 200 GLN A N 1
ATOM 1566 C CA . GLN A 1 200 ? -2.620 -2.456 -11.955 1.00 91.69 200 GLN A CA 1
ATOM 1567 C C . GLN A 1 200 ? -1.319 -3.254 -11.858 1.00 91.69 200 GLN A C 1
ATOM 1569 O O . GLN A 1 200 ? -0.502 -3.177 -12.774 1.00 91.69 200 GLN A O 1
ATOM 1574 N N . ILE A 1 201 ? -1.138 -4.032 -10.786 1.00 95.38 201 ILE A N 1
ATOM 1575 C CA . ILE A 1 201 ? 0.010 -4.927 -10.610 1.00 95.38 201 ILE A CA 1
ATOM 1576 C C . ILE A 1 201 ? 0.020 -5.973 -11.719 1.00 95.38 201 ILE A C 1
ATOM 1578 O O . ILE A 1 201 ? 1.039 -6.133 -12.382 1.00 95.38 201 ILE A O 1
ATOM 1582 N N . ARG A 1 202 ? -1.106 -6.649 -11.978 1.00 94.38 202 ARG A N 1
ATOM 1583 C CA . ARG A 1 202 ? -1.189 -7.664 -13.041 1.00 94.38 202 ARG A CA 1
ATOM 1584 C C . ARG A 1 202 ? -0.837 -7.085 -14.407 1.00 94.38 202 ARG A C 1
ATOM 1586 O O . ARG A 1 202 ? -0.070 -7.700 -15.140 1.00 94.38 202 ARG A O 1
ATOM 1593 N N . LYS A 1 203 ? -1.333 -5.885 -14.723 1.00 95.38 203 LYS A N 1
ATOM 1594 C CA . LYS A 1 203 ? -0.991 -5.179 -15.964 1.00 95.38 203 LYS A CA 1
ATOM 1595 C C . LYS A 1 203 ? 0.513 -4.931 -16.082 1.00 95.38 203 LYS A C 1
ATOM 1597 O O . LYS A 1 203 ? 1.095 -5.289 -17.096 1.00 95.38 203 LYS A O 1
ATOM 1602 N N . ILE A 1 204 ? 1.143 -4.402 -15.031 1.00 96.56 204 ILE A N 1
ATOM 1603 C CA . ILE A 1 204 ? 2.597 -4.179 -14.992 1.00 96.56 204 ILE A CA 1
ATOM 1604 C C . ILE A 1 204 ? 3.341 -5.497 -15.198 1.00 96.56 204 ILE A C 1
ATOM 1606 O O . ILE A 1 204 ? 4.229 -5.573 -16.038 1.00 96.56 204 ILE A O 1
ATOM 1610 N N . VAL A 1 205 ? 2.978 -6.539 -14.449 1.00 95.00 205 VAL A N 1
ATOM 1611 C CA . VAL A 1 205 ? 3.675 -7.828 -14.480 1.00 95.00 205 VAL A CA 1
ATOM 1612 C C . VAL A 1 205 ? 3.573 -8.512 -15.843 1.00 95.00 205 VAL A C 1
ATOM 1614 O O . VAL A 1 205 ? 4.540 -9.142 -16.266 1.00 95.00 205 VAL A O 1
ATOM 1617 N N . ASN A 1 206 ? 2.449 -8.358 -16.544 1.00 93.88 206 ASN A N 1
ATOM 1618 C CA . ASN A 1 206 ? 2.260 -8.904 -17.888 1.00 93.88 206 ASN A CA 1
ATOM 1619 C C . ASN A 1 206 ? 3.172 -8.252 -18.941 1.00 93.88 206 ASN A C 1
ATOM 1621 O O . ASN A 1 206 ? 3.509 -8.901 -19.927 1.00 93.88 206 ASN A O 1
ATOM 1625 N N . GLU A 1 207 ? 3.600 -7.005 -18.727 1.00 95.25 207 GLU A N 1
ATOM 1626 C CA . GLU A 1 207 ? 4.571 -6.316 -19.591 1.00 95.25 207 GLU A CA 1
ATOM 1627 C C . GLU A 1 207 ? 6.027 -6.715 -19.276 1.00 95.25 207 GLU A C 1
ATOM 1629 O O . GLU A 1 207 ? 6.938 -6.444 -20.059 1.00 95.25 207 GLU A O 1
ATOM 1634 N N . ILE A 1 208 ? 6.278 -7.354 -18.125 1.00 95.19 208 ILE A N 1
ATOM 1635 C CA . ILE A 1 208 ? 7.618 -7.789 -17.717 1.00 95.19 208 ILE A CA 1
ATOM 1636 C C . ILE A 1 208 ? 7.890 -9.204 -18.253 1.00 95.19 208 ILE A C 1
ATOM 1638 O O . ILE A 1 208 ? 7.058 -10.099 -18.069 1.00 95.19 208 ILE A O 1
ATOM 1642 N N . PRO A 1 209 ? 9.082 -9.475 -18.824 1.00 90.81 209 PRO A N 1
ATOM 1643 C CA . PRO A 1 209 ? 9.459 -10.816 -19.256 1.00 90.81 209 PRO A CA 1
ATOM 1644 C C . PRO A 1 209 ? 9.239 -11.887 -18.167 1.00 90.81 209 PRO A C 1
ATOM 1646 O O . PRO A 1 209 ? 9.493 -11.637 -16.983 1.00 90.81 209 PRO A O 1
ATOM 1649 N N . PRO A 1 210 ? 8.810 -13.110 -18.539 1.00 85.25 210 PRO A N 1
ATOM 1650 C CA . PRO A 1 210 ? 8.582 -14.189 -17.576 1.00 85.25 210 PRO A CA 1
ATOM 1651 C C . PRO A 1 210 ? 9.891 -14.709 -16.967 1.00 85.25 210 PRO A C 1
ATOM 1653 O O . PRO A 1 210 ? 9.895 -15.235 -15.859 1.00 85.25 210 PRO A O 1
ATOM 1656 N N . ARG A 1 211 ? 11.023 -14.543 -17.667 1.00 86.19 211 ARG A N 1
ATOM 1657 C CA . ARG A 1 211 ? 12.359 -14.886 -17.163 1.00 86.19 211 ARG A CA 1
ATOM 1658 C C . ARG A 1 211 ? 12.879 -13.775 -16.245 1.00 86.19 211 ARG A C 1
ATOM 1660 O O . ARG A 1 211 ? 13.802 -13.051 -16.603 1.00 86.19 211 ARG A O 1
ATOM 1667 N N . ARG A 1 212 ? 12.282 -13.667 -15.062 1.00 90.69 212 ARG A N 1
ATOM 1668 C CA . ARG A 1 212 ? 12.665 -12.743 -13.986 1.00 90.69 212 ARG A CA 1
ATOM 1669 C C . ARG A 1 212 ? 12.636 -13.465 -12.641 1.00 90.69 212 ARG A C 1
ATOM 1671 O O . ARG A 1 212 ? 11.974 -14.489 -12.518 1.00 90.69 212 ARG A O 1
ATOM 1678 N N . GLN A 1 213 ? 13.302 -12.900 -11.644 1.00 91.62 213 GLN A N 1
ATOM 1679 C CA . GLN A 1 213 ? 13.051 -13.227 -10.243 1.00 91.62 213 GLN A CA 1
ATOM 1680 C C . GLN A 1 213 ? 11.984 -12.281 -9.690 1.00 91.62 213 GLN A C 1
ATOM 1682 O O . GLN A 1 213 ? 12.047 -11.075 -9.934 1.00 91.62 213 GLN A O 1
ATOM 1687 N N . THR A 1 214 ? 11.030 -12.807 -8.931 1.00 93.56 214 THR A N 1
ATOM 1688 C CA . THR A 1 214 ? 9.997 -12.023 -8.250 1.00 93.56 214 THR A CA 1
ATOM 1689 C C . THR A 1 214 ? 10.121 -12.190 -6.736 1.00 93.56 214 THR A C 1
ATOM 1691 O O . THR A 1 214 ? 10.112 -13.300 -6.205 1.00 93.56 214 THR A O 1
ATOM 1694 N N . LEU A 1 215 ? 10.240 -11.072 -6.022 1.00 92.69 215 LEU A N 1
ATOM 1695 C CA . LEU A 1 215 ? 10.294 -11.028 -4.563 1.00 92.69 215 LEU A CA 1
ATOM 1696 C C . LEU A 1 215 ? 9.054 -10.305 -4.035 1.00 92.69 215 LEU A C 1
ATOM 1698 O O . LEU A 1 215 ? 8.794 -9.162 -4.397 1.00 92.69 215 LEU A O 1
ATOM 1702 N N . MET A 1 216 ? 8.299 -10.950 -3.157 1.00 92.50 216 MET A N 1
ATOM 1703 C CA . MET A 1 216 ? 7.113 -10.390 -2.522 1.00 92.50 216 MET A CA 1
ATOM 1704 C C . MET A 1 216 ? 7.365 -10.215 -1.028 1.00 92.50 216 MET A C 1
ATOM 1706 O O . MET A 1 216 ? 7.655 -11.178 -0.325 1.00 92.50 216 MET A O 1
ATOM 1710 N N . TYR A 1 217 ? 7.227 -8.990 -0.537 1.00 87.25 217 TYR A N 1
ATOM 1711 C CA . TYR A 1 217 ? 7.392 -8.619 0.860 1.00 87.25 217 TYR A CA 1
ATOM 1712 C C . TYR A 1 217 ? 6.064 -8.124 1.423 1.00 87.25 217 TYR A C 1
ATOM 1714 O O . TYR A 1 217 ? 5.384 -7.289 0.830 1.00 87.25 217 TYR A O 1
ATOM 1722 N N . THR A 1 218 ? 5.679 -8.633 2.588 1.00 84.31 218 THR A N 1
ATOM 1723 C CA . THR A 1 218 ? 4.370 -8.335 3.178 1.00 84.31 218 THR A CA 1
ATOM 1724 C C . THR A 1 218 ? 4.396 -8.482 4.696 1.00 84.31 218 THR A C 1
ATOM 1726 O O . THR A 1 218 ? 5.275 -9.152 5.243 1.00 84.31 218 THR A O 1
ATOM 1729 N N . ALA A 1 219 ? 3.505 -7.785 5.403 1.00 75.19 219 ALA A N 1
ATOM 1730 C CA . ALA A 1 219 ? 3.385 -7.917 6.854 1.00 75.19 219 ALA A CA 1
ATOM 1731 C C . ALA A 1 219 ? 2.386 -9.013 7.249 1.00 75.19 219 ALA A C 1
ATOM 1733 O O . ALA A 1 219 ? 2.558 -9.650 8.289 1.00 75.19 219 ALA A O 1
ATOM 1734 N N . THR A 1 220 ? 1.372 -9.245 6.417 1.00 72.81 220 THR A N 1
ATOM 1735 C CA . THR A 1 220 ? 0.284 -10.194 6.661 1.00 72.81 220 THR A CA 1
ATOM 1736 C C . THR A 1 220 ? 0.205 -11.256 5.559 1.00 72.81 220 THR A C 1
ATOM 1738 O O . THR A 1 220 ? 0.798 -11.120 4.494 1.00 72.81 220 THR A O 1
ATOM 1741 N N . TRP A 1 221 ? -0.490 -12.371 5.817 1.00 83.75 221 TRP A N 1
ATOM 1742 C CA . TRP A 1 221 ? -0.620 -13.469 4.842 1.00 83.75 221 TRP A CA 1
ATOM 1743 C C . TRP A 1 221 ? -2.066 -13.978 4.658 1.00 83.75 221 TRP A C 1
ATOM 1745 O O . TRP A 1 221 ? -2.336 -15.179 4.809 1.00 83.75 221 TRP A O 1
ATOM 1755 N N . PRO A 1 222 ? -3.034 -13.088 4.357 1.00 75.56 222 PRO A N 1
ATOM 1756 C CA . PRO A 1 222 ? -4.431 -13.466 4.150 1.00 75.56 222 PRO A CA 1
ATOM 1757 C C . PRO A 1 222 ? -4.630 -14.261 2.840 1.00 75.56 222 PRO A C 1
ATOM 1759 O O . PRO A 1 222 ? -3.677 -14.568 2.115 1.00 75.56 222 PRO A O 1
ATOM 1762 N N . LYS A 1 223 ? -5.858 -14.726 2.565 1.00 75.88 223 LYS A N 1
ATOM 1763 C CA . LYS A 1 223 ? -6.141 -15.603 1.405 1.00 75.88 223 LYS A CA 1
ATOM 1764 C C . LYS A 1 223 ? -5.915 -14.876 0.073 1.00 75.88 223 LYS A C 1
ATOM 1766 O O . LYS A 1 223 ? -5.451 -15.480 -0.888 1.00 75.88 223 LYS A O 1
ATOM 1771 N N . GLU A 1 224 ? -6.183 -13.583 0.051 1.00 73.62 224 GLU A N 1
ATOM 1772 C CA . GLU A 1 224 ? -6.100 -12.674 -1.088 1.00 73.62 224 GLU A CA 1
ATOM 1773 C C . GLU A 1 224 ? -4.637 -12.481 -1.504 1.00 73.62 224 GLU A C 1
ATOM 1775 O O . GLU A 1 224 ? -4.281 -12.669 -2.668 1.00 73.62 224 GLU A O 1
ATOM 1780 N N . VAL A 1 225 ? -3.756 -12.241 -0.525 1.00 79.69 225 VAL A N 1
ATOM 1781 C CA . VAL A 1 225 ? -2.304 -12.143 -0.747 1.00 79.69 225 VAL A CA 1
ATOM 1782 C C . VAL A 1 225 ? -1.723 -13.477 -1.212 1.00 79.69 225 VAL A C 1
ATOM 1784 O O . VAL A 1 225 ? -0.921 -13.519 -2.141 1.00 79.69 225 VAL A O 1
ATOM 1787 N N . ARG A 1 226 ? -2.181 -14.596 -0.638 1.00 85.75 226 ARG A N 1
ATOM 1788 C CA . ARG A 1 226 ? -1.793 -15.939 -1.101 1.00 85.75 226 ARG A CA 1
ATOM 1789 C C . ARG A 1 226 ? -2.190 -16.202 -2.550 1.00 85.75 226 ARG A C 1
ATOM 1791 O O . ARG A 1 226 ? -1.435 -16.846 -3.273 1.00 85.75 226 ARG A O 1
ATOM 1798 N N . LYS A 1 227 ? -3.357 -15.712 -2.971 1.00 85.75 227 LYS A N 1
ATOM 1799 C CA . LYS A 1 227 ? -3.842 -15.862 -4.343 1.00 85.75 227 LYS A CA 1
ATOM 1800 C C . LYS A 1 227 ? -2.955 -15.102 -5.327 1.00 85.75 227 LYS A C 1
ATOM 1802 O O . LYS A 1 227 ? -2.472 -15.707 -6.275 1.00 85.75 227 LYS A O 1
ATOM 1807 N N . ILE A 1 228 ? -2.677 -13.818 -5.080 1.00 86.88 228 ILE A N 1
ATOM 1808 C CA . ILE A 1 228 ? -1.790 -13.059 -5.975 1.00 86.88 228 ILE A CA 1
ATOM 1809 C C . ILE A 1 228 ? -0.364 -13.626 -5.965 1.00 86.88 228 ILE A C 1
ATOM 1811 O O . ILE A 1 228 ? 0.278 -13.691 -7.007 1.00 86.88 228 ILE A O 1
ATOM 1815 N N . ALA A 1 229 ? 0.119 -14.108 -4.819 1.00 89.00 229 ALA A N 1
ATOM 1816 C CA . ALA A 1 229 ? 1.405 -14.785 -4.725 1.00 89.00 229 ALA A CA 1
ATOM 1817 C C . ALA A 1 229 ? 1.462 -16.027 -5.630 1.00 89.00 229 ALA A C 1
ATOM 1819 O O . ALA A 1 229 ? 2.428 -16.192 -6.369 1.00 89.00 229 ALA A O 1
ATOM 1820 N N . GLY A 1 230 ? 0.416 -16.858 -5.622 1.00 88.62 230 GLY A N 1
ATOM 1821 C CA . GLY A 1 230 ? 0.318 -18.033 -6.493 1.00 88.62 230 GLY A CA 1
ATOM 1822 C C . GLY A 1 230 ? 0.306 -17.703 -7.989 1.00 88.62 230 GLY A C 1
ATOM 1823 O O . GLY A 1 230 ? 0.787 -18.503 -8.784 1.00 88.62 230 GLY A O 1
ATOM 1824 N N . ASP A 1 231 ? -0.193 -16.524 -8.361 1.00 88.75 231 ASP A N 1
ATOM 1825 C CA . ASP A 1 231 ? -0.263 -16.093 -9.760 1.00 88.75 231 ASP A CA 1
ATOM 1826 C C . ASP A 1 231 ? 1.023 -15.408 -10.247 1.00 88.75 231 ASP A C 1
ATOM 1828 O O . ASP A 1 231 ? 1.359 -15.486 -11.428 1.00 88.75 231 ASP A O 1
ATOM 1832 N N . LEU A 1 232 ? 1.722 -14.684 -9.365 1.00 90.69 232 LEU A N 1
ATOM 1833 C CA . LEU A 1 232 ? 2.881 -13.868 -9.741 1.00 90.69 232 LEU A CA 1
ATOM 1834 C C . LEU A 1 232 ? 4.227 -14.572 -9.542 1.00 90.69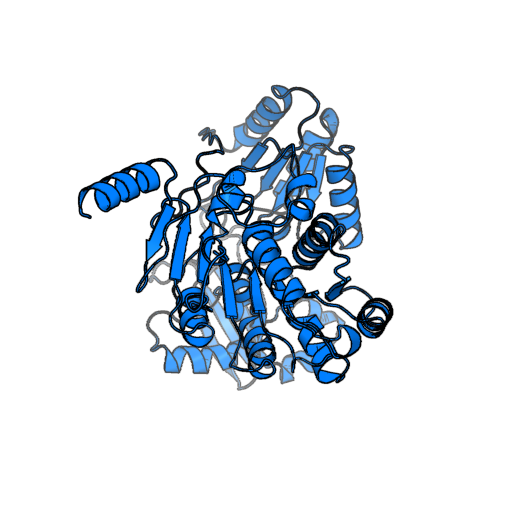 232 LEU A C 1
ATOM 1836 O O . LEU A 1 232 ? 5.201 -14.167 -10.182 1.00 90.69 232 LEU A O 1
ATOM 1840 N N . LEU A 1 233 ? 4.292 -15.560 -8.644 1.00 90.69 233 LEU A N 1
ATOM 1841 C CA . LEU A 1 233 ? 5.532 -16.216 -8.229 1.00 90.69 233 LEU A CA 1
ATOM 1842 C C . LEU A 1 233 ? 5.608 -17.655 -8.755 1.00 90.69 233 LEU A C 1
ATOM 1844 O O . LEU A 1 233 ? 4.618 -18.383 -8.772 1.00 90.69 233 LEU A O 1
ATOM 1848 N N . VAL A 1 234 ? 6.814 -18.111 -9.092 1.00 89.94 234 VAL A N 1
ATOM 1849 C CA . VAL A 1 234 ? 7.093 -19.473 -9.562 1.00 89.94 234 VAL A CA 1
ATOM 1850 C C . VAL A 1 234 ? 7.942 -20.225 -8.537 1.00 89.94 234 VAL A C 1
ATOM 1852 O O . VAL A 1 234 ? 9.107 -19.900 -8.312 1.00 89.94 234 VAL A O 1
ATOM 1855 N N . ASN A 1 235 ? 7.361 -21.269 -7.934 1.00 86.19 235 ASN A N 1
ATOM 1856 C CA . ASN A 1 235 ? 7.983 -22.092 -6.884 1.00 86.19 235 ASN A CA 1
ATOM 1857 C C . ASN A 1 235 ? 8.691 -21.255 -5.785 1.00 86.19 235 ASN A C 1
ATOM 1859 O O . ASN A 1 235 ? 9.910 -21.379 -5.597 1.00 86.19 235 ASN A O 1
ATOM 1863 N N . PRO A 1 236 ? 7.974 -20.355 -5.082 1.00 87.12 236 PRO A N 1
ATOM 1864 C CA . PRO A 1 236 ? 8.619 -19.433 -4.163 1.00 87.12 236 PRO A CA 1
ATOM 1865 C C . PRO A 1 236 ? 9.106 -20.109 -2.875 1.00 87.12 236 PRO A C 1
ATOM 1867 O O . PRO A 1 236 ? 8.472 -21.020 -2.343 1.00 87.12 236 PRO A O 1
ATOM 1870 N N . VAL A 1 237 ? 10.214 -19.612 -2.319 1.00 83.88 237 VAL A N 1
ATOM 1871 C CA . VAL A 1 237 ? 10.581 -19.864 -0.916 1.00 83.88 237 VAL A CA 1
ATOM 1872 C C . VAL A 1 237 ? 9.792 -18.901 -0.034 1.00 83.88 237 VAL A C 1
ATOM 1874 O O . VAL A 1 237 ? 9.907 -17.687 -0.185 1.00 83.88 237 VAL A O 1
ATOM 1877 N N . GLN A 1 238 ? 9.016 -19.426 0.913 1.00 83.31 238 GLN A N 1
ATOM 1878 C CA . GLN A 1 238 ? 8.322 -18.613 1.907 1.00 83.31 238 GLN A CA 1
ATOM 1879 C C . GLN A 1 238 ? 9.175 -18.488 3.169 1.00 83.31 238 GLN A C 1
ATOM 1881 O O . GLN A 1 238 ? 9.431 -19.480 3.847 1.00 83.31 238 GLN A O 1
ATOM 1886 N N . VAL A 1 239 ? 9.561 -17.266 3.516 1.00 79.56 239 VAL A N 1
ATOM 1887 C CA . VAL A 1 239 ? 10.284 -16.909 4.736 1.00 79.56 239 VAL A CA 1
ATOM 1888 C C . VAL A 1 239 ? 9.338 -16.130 5.648 1.00 79.56 239 VAL A C 1
ATOM 1890 O O . VAL A 1 239 ? 8.830 -15.084 5.260 1.00 79.56 239 VAL A O 1
ATOM 1893 N N . ASN A 1 240 ? 9.107 -16.617 6.864 1.00 72.38 240 ASN A N 1
ATOM 1894 C CA . ASN A 1 240 ? 8.340 -15.912 7.892 1.00 72.38 240 ASN A CA 1
ATOM 1895 C C . ASN A 1 240 ? 9.274 -15.490 9.017 1.00 72.38 240 ASN A C 1
ATOM 1897 O O . ASN A 1 240 ? 9.980 -16.337 9.557 1.00 72.38 240 ASN A O 1
ATOM 1901 N N . ILE A 1 241 ? 9.238 -14.219 9.402 1.00 67.25 241 ILE A N 1
ATOM 1902 C CA . ILE A 1 241 ? 9.997 -13.676 10.530 1.00 67.25 241 ILE A CA 1
ATOM 1903 C C . ILE A 1 241 ? 9.013 -13.292 11.634 1.00 67.25 241 ILE A C 1
ATOM 1905 O O . ILE A 1 241 ? 8.225 -12.357 11.485 1.00 67.25 241 ILE A O 1
ATOM 1909 N N . GLY A 1 242 ? 9.074 -14.012 12.751 1.00 59.62 242 GLY A N 1
ATOM 1910 C CA . GLY A 1 242 ? 8.114 -13.954 13.849 1.00 59.62 242 GLY A CA 1
ATOM 1911 C C . GLY A 1 242 ? 7.007 -15.012 13.744 1.00 59.62 242 GLY A C 1
ATOM 1912 O O . GLY A 1 242 ? 6.862 -15.713 12.741 1.00 59.62 242 GLY A O 1
ATOM 1913 N N . ASN A 1 243 ? 6.179 -15.110 14.787 1.00 52.06 243 ASN A N 1
ATOM 1914 C CA . ASN A 1 243 ? 4.982 -15.957 14.778 1.00 52.06 243 ASN A CA 1
ATOM 1915 C C . ASN A 1 243 ? 3.909 -15.345 13.862 1.00 52.06 243 ASN A C 1
ATOM 1917 O O . ASN A 1 243 ? 3.240 -14.391 14.242 1.00 52.06 243 ASN A O 1
ATOM 1921 N N . ALA A 1 244 ? 3.757 -15.902 12.658 1.00 43.34 244 ALA A N 1
ATOM 1922 C CA . ALA A 1 244 ? 2.835 -15.436 11.616 1.00 43.34 244 ALA A CA 1
ATOM 1923 C C . ALA A 1 244 ? 1.383 -15.953 11.752 1.00 43.34 244 ALA A C 1
ATOM 1925 O O . ALA A 1 244 ? 0.553 -15.659 10.897 1.00 43.34 244 ALA A O 1
ATOM 1926 N N . VAL A 1 245 ? 1.079 -16.766 12.773 1.00 39.06 245 VAL A N 1
ATOM 1927 C CA . VAL A 1 245 ? -0.222 -17.464 12.911 1.00 39.06 245 VAL A CA 1
ATOM 1928 C C . VAL A 1 245 ? -1.209 -16.714 13.810 1.00 39.06 245 VAL A C 1
ATOM 1930 O O . VAL A 1 245 ? -2.412 -16.912 13.700 1.00 39.06 245 VAL A O 1
ATOM 1933 N N . GLU A 1 246 ? -0.730 -15.788 14.631 1.00 38.06 246 GLU A N 1
ATOM 1934 C CA . GLU A 1 246 ? -1.581 -14.896 15.414 1.00 38.06 246 GLU A CA 1
ATOM 1935 C C . GLU A 1 246 ? -1.325 -13.472 14.931 1.00 38.06 246 GLU A C 1
ATOM 1937 O O . GLU A 1 246 ? -0.177 -13.114 14.654 1.00 38.06 246 GLU A O 1
ATOM 1942 N N . LEU A 1 247 ? -2.379 -12.654 14.843 1.00 34.41 247 LEU A N 1
ATOM 1943 C CA . LEU A 1 247 ? -2.304 -11.191 14.752 1.00 34.41 247 LEU A CA 1
ATOM 1944 C C . LEU A 1 247 ? -1.661 -10.652 16.044 1.00 34.41 247 LEU A C 1
ATOM 1946 O O . LEU A 1 247 ? -2.275 -9.966 16.851 1.00 34.41 247 LEU A O 1
ATOM 1950 N N . ALA A 1 248 ? -0.415 -11.036 16.296 1.00 36.47 248 ALA A N 1
ATOM 1951 C CA . ALA A 1 248 ? 0.319 -10.685 17.483 1.00 36.47 248 ALA A CA 1
ATOM 1952 C C . ALA A 1 248 ? 0.849 -9.272 17.267 1.00 36.47 248 ALA A C 1
ATOM 1954 O O . ALA A 1 248 ? 1.796 -9.051 16.492 1.00 36.47 248 ALA A O 1
ATOM 1955 N N . ALA A 1 249 ? 0.236 -8.319 17.970 1.00 36.28 249 ALA A N 1
ATOM 1956 C CA . ALA A 1 249 ? 0.761 -6.975 18.146 1.00 36.28 249 ALA A CA 1
ATOM 1957 C C . ALA A 1 249 ? 2.272 -7.027 18.457 1.00 36.28 249 ALA A C 1
ATOM 1959 O O . ALA A 1 249 ? 2.803 -8.011 18.984 1.00 36.28 249 ALA A O 1
ATOM 1960 N N . ASN A 1 250 ? 3.018 -6.015 18.017 1.00 41.16 250 ASN A N 1
ATOM 1961 C CA . ASN A 1 250 ? 4.474 -6.037 18.105 1.00 41.16 250 ASN A CA 1
ATOM 1962 C C . ASN A 1 250 ? 4.940 -6.206 19.567 1.00 41.16 250 ASN A C 1
ATOM 1964 O O . ASN A 1 250 ? 4.655 -5.353 20.398 1.00 41.16 250 ASN A O 1
ATOM 1968 N N . LYS A 1 251 ? 5.686 -7.282 19.870 1.00 42.53 251 LYS A N 1
ATOM 1969 C CA . LYS A 1 251 ? 6.220 -7.568 21.216 1.00 42.53 251 LYS A CA 1
ATOM 1970 C C . LYS A 1 251 ? 7.202 -6.497 21.713 1.00 42.53 251 LYS A C 1
ATOM 1972 O O . LYS A 1 251 ? 7.473 -6.444 22.904 1.00 42.53 251 LYS A O 1
ATOM 1977 N N . SER A 1 252 ? 7.745 -5.662 20.818 1.00 42.44 252 SER A N 1
ATOM 1978 C CA . SER A 1 252 ? 8.569 -4.504 21.191 1.00 42.44 252 SER A CA 1
ATOM 1979 C C . SER A 1 252 ? 7.745 -3.289 21.632 1.00 42.44 252 SER A C 1
ATOM 1981 O O . SER A 1 252 ? 8.330 -2.284 22.023 1.00 42.44 252 SER A O 1
ATOM 1983 N N . ILE A 1 253 ? 6.414 -3.346 21.512 1.00 50.50 253 ILE A N 1
ATOM 1984 C CA . ILE A 1 253 ? 5.493 -2.309 21.974 1.00 50.50 253 ILE A CA 1
ATOM 1985 C C . ILE A 1 253 ? 4.900 -2.779 23.297 1.00 50.50 253 ILE A C 1
ATOM 1987 O O . ILE A 1 253 ? 4.154 -3.760 23.345 1.00 50.50 253 ILE A O 1
ATOM 1991 N N . THR A 1 254 ? 5.213 -2.055 24.366 1.00 57.41 254 THR A N 1
ATOM 1992 C CA . THR A 1 254 ? 4.557 -2.246 25.657 1.00 57.41 254 THR A CA 1
ATOM 1993 C C . THR A 1 254 ? 3.127 -1.725 25.562 1.00 57.41 254 THR A C 1
ATOM 1995 O O . THR A 1 254 ? 2.911 -0.565 25.216 1.00 57.41 254 THR A O 1
ATOM 1998 N N . GLN A 1 255 ? 2.155 -2.588 25.841 1.00 53.75 255 GLN A N 1
ATOM 1999 C CA . GLN A 1 255 ? 0.734 -2.258 25.784 1.00 53.75 255 GLN A CA 1
ATOM 2000 C C . GLN A 1 255 ? 0.178 -2.182 27.201 1.00 53.75 255 GLN A C 1
ATOM 2002 O O . GLN A 1 255 ? 0.352 -3.114 27.985 1.00 53.75 255 GLN A O 1
ATOM 2007 N N . TYR A 1 256 ? -0.500 -1.081 27.503 1.00 66.56 256 TYR A N 1
ATOM 2008 C CA . TYR A 1 256 ? -1.213 -0.878 28.757 1.00 66.56 256 TYR A CA 1
ATOM 2009 C C . TYR A 1 256 ? -2.697 -0.708 28.453 1.00 66.56 256 TYR A C 1
ATOM 2011 O O . TYR A 1 256 ? -3.060 -0.028 27.494 1.00 66.56 256 TYR A O 1
ATOM 2019 N N . VAL A 1 257 ? -3.541 -1.335 29.268 1.00 67.44 257 VAL A N 1
ATOM 2020 C CA . VAL A 1 257 ? -4.996 -1.183 29.211 1.00 67.44 257 VAL A CA 1
ATOM 2021 C C . VAL A 1 257 ? -5.444 -0.666 30.566 1.00 67.44 257 VAL A C 1
ATOM 2023 O O . VAL A 1 257 ? -5.241 -1.333 31.579 1.00 67.44 257 VAL A O 1
ATOM 2026 N N . GLU A 1 258 ? -6.040 0.521 30.575 1.00 65.94 258 GLU A N 1
ATOM 2027 C CA . GLU A 1 258 ? -6.618 1.121 31.772 1.00 65.94 258 GLU A CA 1
ATOM 2028 C C . GLU A 1 258 ? -8.135 1.184 31.603 1.00 65.94 258 GLU A C 1
ATOM 2030 O O . GLU A 1 258 ? -8.653 1.818 30.682 1.00 65.94 258 GLU A O 1
ATOM 2035 N N . VAL A 1 259 ? -8.854 0.475 32.470 1.00 74.62 259 VAL A N 1
ATOM 2036 C CA . VAL A 1 259 ? -10.317 0.461 32.459 1.00 74.62 259 VAL A CA 1
ATOM 2037 C C . VAL A 1 259 ? -10.797 1.622 33.316 1.00 74.62 259 VAL A C 1
ATOM 2039 O O . VAL A 1 259 ? -10.691 1.582 34.539 1.00 74.62 259 VAL A O 1
ATOM 2042 N N . VAL A 1 260 ? -11.324 2.655 32.664 1.00 75.44 260 VAL A N 1
ATOM 2043 C CA . VAL A 1 260 ? -11.814 3.876 33.313 1.00 75.44 260 VAL A CA 1
ATOM 2044 C C . VAL A 1 260 ? -13.255 4.186 32.893 1.00 75.44 260 VAL A C 1
ATOM 2046 O O . VAL A 1 260 ? -13.632 3.926 31.743 1.00 75.44 260 VAL A O 1
ATOM 2049 N N . PRO A 1 261 ? -14.077 4.775 33.780 1.00 74.94 261 PRO A N 1
ATOM 2050 C CA . PRO A 1 261 ? -15.396 5.281 33.412 1.00 74.94 261 PRO A CA 1
ATOM 2051 C C . PRO A 1 261 ? -15.318 6.321 32.284 1.00 74.94 261 PRO A C 1
ATOM 2053 O O . PRO A 1 261 ? -14.394 7.134 32.243 1.00 74.94 261 PRO A O 1
ATOM 2056 N N . GLN A 1 262 ? -16.320 6.362 31.396 1.00 67.31 262 GLN A N 1
ATOM 2057 C CA . GLN A 1 262 ? -16.333 7.267 30.230 1.00 67.31 262 GLN A CA 1
ATOM 2058 C C . GLN A 1 262 ? -16.103 8.740 30.609 1.00 67.31 262 GLN A C 1
ATOM 2060 O O . GLN A 1 262 ? -15.380 9.454 29.919 1.00 67.31 262 GLN A O 1
ATOM 2065 N N . MET A 1 263 ? -16.682 9.183 31.727 1.00 74.88 263 MET A N 1
ATOM 2066 C CA . MET A 1 263 ? -16.568 10.563 32.215 1.00 74.88 263 MET A CA 1
ATOM 2067 C C . MET A 1 263 ? -15.158 10.908 32.717 1.00 74.88 263 MET A C 1
ATOM 2069 O O . MET A 1 263 ? -14.787 12.079 32.761 1.00 74.88 263 MET A O 1
ATOM 2073 N N . GLU A 1 264 ? -14.362 9.901 33.079 1.00 78.12 264 GLU A N 1
ATOM 2074 C CA . GLU A 1 264 ? -13.004 10.068 33.598 1.00 78.12 264 GLU A CA 1
ATOM 2075 C C . GLU A 1 264 ? -11.933 9.902 32.515 1.00 78.12 264 GLU A C 1
ATOM 2077 O O . GLU A 1 264 ? -10.817 10.385 32.701 1.00 78.12 264 GLU A O 1
ATOM 2082 N N . LYS A 1 265 ? -12.267 9.312 31.355 1.00 74.94 265 LYS A N 1
ATOM 2083 C CA . LYS A 1 265 ? -11.330 9.079 30.239 1.00 74.94 265 LYS A CA 1
ATOM 2084 C C . LYS A 1 265 ? -10.552 10.327 29.848 1.00 74.94 265 LYS A C 1
ATOM 2086 O O . LYS A 1 265 ? -9.329 10.286 29.788 1.00 74.94 265 LYS A O 1
ATOM 2091 N N . GLN A 1 266 ? -11.233 11.453 29.634 1.00 79.19 266 GLN A N 1
ATOM 2092 C CA . GLN A 1 266 ? -10.565 12.704 29.259 1.00 79.19 266 GLN A CA 1
ATOM 2093 C C . GLN A 1 266 ? -9.555 13.155 30.326 1.00 79.19 266 GLN A C 1
ATOM 2095 O O . GLN A 1 266 ? -8.447 13.573 29.996 1.00 79.19 266 GLN A O 1
ATOM 2100 N N . ARG A 1 267 ? -9.913 13.035 31.608 1.00 82.94 267 ARG A N 1
ATOM 2101 C CA . ARG A 1 267 ? -9.031 13.396 32.722 1.00 82.94 267 ARG A CA 1
ATOM 2102 C C . ARG A 1 267 ? -7.841 12.441 32.833 1.00 82.94 267 ARG A C 1
ATOM 2104 O O . ARG A 1 267 ? -6.727 12.914 33.035 1.00 82.94 267 ARG A O 1
ATOM 2111 N N . CYS A 1 268 ? -8.070 11.139 32.676 1.00 83.56 268 CYS A N 1
ATOM 2112 C CA . CYS A 1 268 ? -7.032 10.108 32.662 1.00 83.56 268 CYS A CA 1
ATOM 2113 C C . CYS A 1 268 ? -6.032 10.362 31.520 1.00 83.56 268 CYS A C 1
ATOM 2115 O O . CYS A 1 268 ? -4.831 10.465 31.761 1.00 83.56 268 CYS A O 1
ATOM 2117 N N . VAL A 1 269 ? -6.526 10.626 30.305 1.00 81.81 269 VAL A N 1
ATOM 2118 C CA . VAL A 1 269 ? -5.707 11.030 29.152 1.00 81.81 269 VAL A CA 1
ATOM 2119 C C . VAL A 1 269 ? -4.840 12.240 29.482 1.00 81.81 269 VAL A C 1
ATOM 2121 O O . VAL A 1 269 ? -3.634 12.223 29.257 1.00 81.81 269 VAL A O 1
ATOM 2124 N N . GLU A 1 270 ? -5.424 13.296 30.044 1.00 82.25 270 GLU A N 1
ATOM 2125 C CA . GLU A 1 270 ? -4.659 14.485 30.418 1.00 82.25 270 GLU A CA 1
ATOM 2126 C C . GLU A 1 270 ? -3.624 14.210 31.516 1.00 82.25 270 GLU A C 1
ATOM 2128 O O . GLU A 1 270 ? -2.558 14.823 31.502 1.00 82.25 270 GLU A O 1
ATOM 2133 N N . GLN A 1 271 ? -3.909 13.310 32.459 1.00 83.38 271 GLN A N 1
ATOM 2134 C CA . GLN A 1 271 ? -2.960 12.899 33.496 1.00 83.38 271 GLN A CA 1
ATOM 2135 C C . GLN A 1 271 ? -1.782 12.125 32.904 1.00 83.38 271 GLN A C 1
ATOM 2137 O O . GLN A 1 271 ? -0.644 12.475 33.211 1.00 83.38 271 GLN A O 1
ATOM 2142 N N . ILE A 1 272 ? -2.041 11.172 32.004 1.00 83.50 272 ILE A N 1
ATOM 2143 C CA . ILE A 1 272 ? -1.008 10.423 31.272 1.00 83.50 272 ILE A CA 1
ATOM 2144 C C . ILE A 1 272 ? -0.130 11.390 30.471 1.00 83.50 272 ILE A C 1
ATOM 2146 O O . ILE A 1 272 ? 1.094 11.369 30.563 1.00 83.50 272 ILE A O 1
ATOM 2150 N N . LEU A 1 273 ? -0.744 12.315 29.730 1.00 83.12 273 LEU A N 1
ATOM 2151 C CA . LEU A 1 273 ? -0.003 13.298 28.938 1.00 83.12 273 LEU A CA 1
ATOM 2152 C C . LEU A 1 273 ? 0.841 14.254 29.801 1.00 83.12 273 LEU A C 1
ATOM 2154 O O . LEU A 1 273 ? 1.845 14.775 29.322 1.00 83.12 273 LEU A O 1
ATOM 2158 N N . ARG A 1 274 ? 0.443 14.508 31.056 1.00 81.62 274 ARG A N 1
ATOM 2159 C CA . ARG A 1 274 ? 1.192 15.344 32.013 1.00 81.62 274 ARG A CA 1
ATOM 2160 C C . ARG A 1 274 ? 2.297 14.587 32.745 1.00 81.62 274 ARG A C 1
ATOM 2162 O O . ARG A 1 274 ? 3.244 15.236 33.183 1.00 81.62 274 ARG A O 1
ATOM 2169 N N . SER A 1 275 ? 2.158 13.274 32.937 1.00 80.00 275 SER A N 1
ATOM 2170 C CA . SER A 1 275 ? 3.196 12.449 33.567 1.00 80.00 275 SER A CA 1
ATOM 2171 C C . SER A 1 275 ? 4.380 12.195 32.641 1.00 80.00 275 SER A C 1
ATOM 2173 O O . SER A 1 275 ? 5.468 11.889 33.117 1.00 80.00 275 SER A O 1
ATOM 2175 N N . GLU A 1 276 ? 4.185 12.355 31.333 1.00 74.44 276 GLU A N 1
ATOM 2176 C CA . GLU A 1 276 ? 5.262 12.267 30.358 1.00 74.44 276 GLU A CA 1
ATOM 2177 C C . GLU A 1 276 ? 6.157 13.515 30.368 1.00 74.44 276 GLU A C 1
ATOM 2179 O O . GLU A 1 276 ? 5.691 14.658 30.378 1.00 74.44 276 GLU A O 1
ATOM 2184 N N . GLU A 1 277 ? 7.476 13.303 30.333 1.00 65.06 277 GLU A N 1
ATOM 2185 C CA . GLU A 1 277 ? 8.448 14.390 30.183 1.00 65.06 277 GLU A CA 1
ATOM 2186 C C . GLU A 1 277 ? 8.191 15.180 28.892 1.00 65.06 277 GLU A C 1
ATOM 2188 O O . GLU A 1 277 ? 7.811 14.615 27.870 1.00 65.06 277 GLU A O 1
ATOM 2193 N N . ARG A 1 278 ? 8.444 16.496 28.891 1.00 62.50 278 ARG A N 1
ATOM 2194 C CA . ARG A 1 278 ? 8.297 17.327 27.682 1.00 62.50 278 ARG A CA 1
ATOM 2195 C C . ARG A 1 278 ? 9.283 16.872 26.601 1.00 62.50 278 ARG A C 1
ATOM 2197 O O . ARG A 1 278 ? 10.489 16.993 26.788 1.00 62.50 278 ARG A O 1
ATOM 2204 N N . GLY A 1 279 ? 8.781 16.413 25.454 1.00 60.91 279 GLY A N 1
ATOM 2205 C CA . GLY A 1 279 ? 9.623 16.032 24.313 1.00 60.91 279 GLY A CA 1
ATOM 2206 C C . GLY A 1 279 ? 9.149 14.885 23.404 1.00 60.91 279 GLY A C 1
ATOM 2207 O O . GLY A 1 279 ? 9.544 14.901 22.237 1.00 60.91 279 GLY A O 1
ATOM 2208 N N . PRO A 1 280 ? 8.339 13.896 23.838 1.00 67.69 280 PRO A N 1
ATOM 2209 C CA . PRO A 1 280 ? 7.924 12.813 22.959 1.00 67.69 280 PRO A CA 1
ATOM 2210 C C . PRO A 1 280 ? 6.793 13.235 22.023 1.00 67.69 280 PRO A C 1
ATOM 2212 O O . PRO A 1 280 ? 5.889 13.976 22.407 1.00 67.69 280 PRO A O 1
ATOM 2215 N N . LYS A 1 281 ? 6.823 12.700 20.800 1.00 81.62 281 LYS A N 1
ATOM 2216 C CA . LYS A 1 281 ? 5.687 12.752 19.877 1.00 81.62 281 LYS A CA 1
ATOM 2217 C C . LYS A 1 281 ? 4.657 11.704 20.293 1.00 81.62 281 LYS A C 1
ATOM 2219 O O . LYS A 1 281 ? 5.022 10.549 20.531 1.00 81.62 281 LYS A O 1
ATOM 2224 N N . ILE A 1 282 ? 3.392 12.102 20.379 1.00 84.50 282 ILE A N 1
ATOM 2225 C CA . ILE A 1 282 ? 2.281 11.274 20.868 1.00 84.50 282 ILE A CA 1
ATOM 2226 C C . ILE A 1 282 ? 1.135 11.312 19.856 1.00 84.50 282 ILE A C 1
ATOM 2228 O O . ILE A 1 282 ? 0.779 12.388 19.374 1.00 84.50 282 ILE A O 1
ATOM 2232 N N . ILE A 1 283 ? 0.543 10.153 19.556 1.00 85.44 283 ILE A N 1
ATOM 2233 C CA . ILE A 1 283 ? -0.662 10.047 18.721 1.00 85.44 283 ILE A CA 1
ATOM 2234 C C . ILE A 1 283 ? -1.839 9.536 19.559 1.00 85.44 283 ILE A C 1
ATOM 2236 O O . ILE A 1 283 ? -1.720 8.559 20.295 1.00 85.44 283 ILE A O 1
ATOM 2240 N N . ILE A 1 284 ? -2.986 10.196 19.423 1.00 84.44 284 ILE A N 1
ATOM 2241 C CA . ILE A 1 284 ? -4.222 9.910 20.151 1.00 84.44 284 ILE A CA 1
ATOM 2242 C C . ILE A 1 284 ? -5.307 9.531 19.154 1.00 84.44 284 ILE A C 1
ATOM 2244 O O . ILE A 1 284 ? -5.674 10.348 18.315 1.00 84.44 284 ILE A O 1
ATOM 2248 N N . PHE A 1 285 ? -5.850 8.327 19.265 1.00 78.75 285 PHE A N 1
ATOM 2249 C CA . PHE A 1 285 ? -6.907 7.834 18.391 1.00 78.75 285 PHE A CA 1
ATOM 2250 C C . PHE A 1 285 ? -8.290 8.060 18.988 1.00 78.75 285 PHE A C 1
ATOM 2252 O O . PHE A 1 285 ? -8.528 7.771 20.159 1.00 78.75 285 PHE A O 1
ATOM 2259 N N . CYS A 1 286 ? -9.204 8.574 18.171 1.00 73.62 286 CYS A N 1
ATOM 2260 C CA . CYS A 1 286 ? -10.587 8.855 18.535 1.00 73.62 286 CYS A CA 1
ATOM 2261 C C . CYS A 1 286 ? -11.546 8.194 17.545 1.00 73.62 286 CYS A C 1
ATOM 2263 O O . CYS A 1 286 ? -11.333 8.253 16.334 1.00 73.62 286 CYS A O 1
ATOM 2265 N N . SER A 1 287 ? -12.650 7.663 18.067 1.00 64.31 287 SER A N 1
ATOM 2266 C CA . SER A 1 287 ? -13.745 7.073 17.288 1.00 64.31 287 SER A CA 1
ATOM 2267 C C . SER A 1 287 ? -14.442 8.101 16.386 1.00 64.31 287 SER A C 1
ATOM 2269 O O . SER A 1 287 ? -14.821 7.799 15.257 1.00 64.31 287 SER A O 1
ATOM 2271 N N . THR A 1 288 ? -14.580 9.351 16.849 1.00 65.44 288 THR A N 1
ATOM 2272 C CA . THR A 1 288 ? -15.321 10.400 16.133 1.00 65.44 288 THR A CA 1
ATOM 2273 C C . THR A 1 288 ? -14.503 11.664 15.887 1.00 65.44 288 THR A C 1
ATOM 2275 O O . THR A 1 288 ? -13.629 12.050 16.666 1.00 65.44 288 THR A O 1
ATOM 2278 N N . LYS A 1 289 ? -14.851 12.374 14.806 1.00 72.62 289 LYS A N 1
ATOM 2279 C CA . LYS A 1 289 ? -14.273 13.679 14.440 1.00 72.62 289 LYS A CA 1
ATOM 2280 C C . LYS A 1 289 ? -14.511 14.730 15.532 1.00 72.62 289 LYS A C 1
ATOM 2282 O O . LYS A 1 289 ? -13.609 15.478 15.888 1.00 72.62 289 LYS A O 1
ATOM 2287 N N . LYS A 1 290 ? -15.714 14.727 16.117 1.00 75.12 290 LYS A N 1
ATOM 2288 C CA . LYS A 1 290 ? -16.101 15.635 17.204 1.00 75.12 290 LYS A CA 1
ATOM 2289 C C . LYS A 1 290 ? -15.249 15.415 18.451 1.00 75.12 290 LYS A C 1
ATOM 2291 O O . LYS A 1 290 ? -14.764 16.386 19.023 1.00 75.12 290 LYS A O 1
ATOM 2296 N N . LEU A 1 291 ? -15.035 14.157 18.841 1.00 76.31 291 LEU A N 1
ATOM 2297 C CA . LEU A 1 291 ? -14.162 13.818 19.964 1.00 76.31 291 LEU A CA 1
ATOM 2298 C C . LEU A 1 291 ? -12.713 14.231 19.680 1.00 76.31 291 LEU A C 1
ATOM 2300 O O . LEU A 1 291 ? -12.054 14.791 20.553 1.00 76.31 291 LEU A O 1
ATOM 2304 N N . CYS A 1 292 ? -12.255 14.030 18.441 1.00 82.38 292 CYS A N 1
ATOM 2305 C CA . CYS A 1 292 ? -10.941 14.464 17.977 1.00 82.38 292 CYS A CA 1
ATOM 2306 C C . CYS A 1 292 ? -10.736 15.975 18.213 1.00 82.38 292 CYS A C 1
ATOM 2308 O O . CYS A 1 292 ? -9.743 16.378 18.823 1.00 82.38 292 CYS A O 1
ATOM 2310 N N . ASP A 1 293 ? -11.693 16.813 17.802 1.00 84.50 293 ASP A N 1
ATOM 2311 C CA . ASP A 1 293 ? -11.627 18.268 18.003 1.00 84.50 293 ASP A CA 1
ATOM 2312 C C . ASP A 1 293 ? -11.781 18.672 19.482 1.00 84.50 293 ASP A C 1
ATOM 2314 O O . ASP A 1 293 ? -11.051 19.539 19.965 1.00 84.50 293 ASP A O 1
ATOM 2318 N N . GLN A 1 294 ? -12.681 18.027 20.232 1.00 84.56 294 GLN A N 1
ATOM 2319 C CA . GLN A 1 294 ? -12.896 18.300 21.660 1.00 84.56 294 GLN A CA 1
ATOM 2320 C C . GLN A 1 294 ? -11.646 18.009 22.501 1.00 84.56 294 GLN A C 1
ATOM 2322 O O . GLN A 1 294 ? -11.207 18.865 23.275 1.00 84.56 294 GLN A O 1
ATOM 2327 N N . LEU A 1 295 ? -11.039 16.833 22.317 1.00 85.19 295 LEU A N 1
ATOM 2328 C CA . LEU A 1 295 ? -9.797 16.461 22.997 1.00 85.19 295 LEU A CA 1
ATOM 2329 C C . LEU A 1 295 ? -8.649 17.379 22.587 1.00 85.19 295 LEU A C 1
ATOM 2331 O O . LEU A 1 295 ? -7.914 17.858 23.449 1.00 85.19 295 LEU A O 1
ATOM 2335 N N . THR A 1 296 ? -8.536 17.704 21.296 1.00 90.31 296 THR A N 1
ATOM 2336 C CA . THR A 1 296 ? -7.529 18.658 20.815 1.00 90.31 296 THR A CA 1
ATOM 2337 C C . THR A 1 296 ? -7.675 20.010 21.504 1.00 90.31 296 THR A C 1
ATOM 2339 O O . THR A 1 296 ? -6.685 20.548 21.990 1.00 90.31 296 THR A O 1
ATOM 2342 N N . HIS A 1 297 ? -8.893 20.543 21.625 1.00 88.81 297 HIS A N 1
ATOM 2343 C CA . HIS A 1 297 ? -9.130 21.805 22.326 1.00 88.81 297 HIS A CA 1
ATOM 2344 C C . HIS A 1 297 ? -8.766 21.750 23.815 1.00 88.81 297 HIS A C 1
ATOM 2346 O O . HIS A 1 297 ? -8.212 22.725 24.331 1.00 88.81 297 HIS A O 1
ATOM 2352 N N . SER A 1 298 ? -9.041 20.635 24.498 1.00 84.88 298 SER A N 1
ATOM 2353 C CA . SER A 1 298 ? -8.690 20.465 25.915 1.00 84.88 298 SER A CA 1
ATOM 2354 C C . SER A 1 298 ? -7.174 20.402 26.123 1.00 84.88 298 SER A C 1
ATOM 2356 O O . SER A 1 298 ? -6.610 21.120 26.951 1.00 84.88 298 SER A O 1
ATOM 2358 N N . ILE A 1 299 ? -6.491 19.602 25.301 1.00 85.56 299 ILE A N 1
ATOM 2359 C CA . ILE A 1 299 ? -5.055 19.323 25.420 1.00 85.56 299 ILE A CA 1
ATOM 2360 C C . ILE A 1 299 ? -4.215 20.504 24.909 1.00 85.56 299 ILE A C 1
ATOM 2362 O O . ILE A 1 299 ? -3.202 20.871 25.516 1.00 85.56 299 ILE A O 1
ATOM 2366 N N . SER A 1 300 ? -4.640 21.145 23.814 1.00 81.94 300 SER A N 1
ATOM 2367 C CA . SER A 1 300 ? -3.868 22.196 23.141 1.00 81.94 300 SER A CA 1
ATOM 2368 C C . SER A 1 300 ? -3.605 23.413 24.024 1.00 81.94 300 SER A C 1
ATOM 2370 O O . SER A 1 300 ? -2.619 24.106 23.784 1.00 81.94 300 SER A O 1
ATOM 2372 N N . ARG A 1 301 ? -4.435 23.678 25.042 1.00 75.50 301 ARG A N 1
ATOM 2373 C CA . ARG A 1 301 ? -4.239 24.812 25.961 1.00 75.50 301 ARG A CA 1
ATOM 2374 C C . ARG A 1 301 ? -2.957 24.706 26.788 1.00 75.50 301 ARG A C 1
ATOM 2376 O O . ARG A 1 301 ? -2.411 25.735 27.166 1.00 75.50 301 ARG A O 1
ATOM 2383 N N . ASN A 1 302 ? -2.485 23.488 27.062 1.00 72.81 302 ASN A N 1
ATOM 2384 C CA . ASN A 1 302 ? -1.389 23.255 28.005 1.00 72.81 302 ASN A CA 1
ATOM 2385 C C . ASN A 1 302 ? -0.193 22.513 27.393 1.00 72.81 302 ASN A C 1
ATOM 2387 O O . ASN A 1 302 ? 0.927 22.693 27.866 1.00 72.81 302 ASN A O 1
ATOM 2391 N N . LEU A 1 303 ? -0.421 21.670 26.377 1.00 77.75 303 LEU A N 1
ATOM 2392 C CA . LEU A 1 303 ? 0.581 20.708 25.894 1.00 77.75 303 LEU A CA 1
ATOM 2393 C C . LEU A 1 303 ? 0.863 20.787 24.384 1.00 77.75 303 LEU A C 1
ATOM 2395 O O . LEU A 1 303 ? 1.795 20.142 23.917 1.00 77.75 303 LEU A O 1
ATOM 2399 N N . GLY A 1 304 ? 0.107 21.595 23.630 1.00 85.31 304 GLY A N 1
ATOM 2400 C CA . GLY A 1 304 ? 0.262 21.733 22.178 1.00 85.31 304 GLY A CA 1
ATOM 2401 C C . GLY A 1 304 ? -0.216 20.493 21.416 1.00 85.31 304 GLY A C 1
ATOM 2402 O O . GLY A 1 304 ? 0.527 19.530 21.236 1.00 85.31 304 GLY A O 1
ATOM 2403 N N . ALA A 1 305 ? -1.457 20.534 20.929 1.00 89.25 305 ALA A N 1
ATOM 2404 C CA . ALA A 1 305 ? -2.084 19.433 20.204 1.00 89.25 305 ALA A CA 1
ATOM 2405 C C . ALA A 1 305 ? -2.692 19.913 18.887 1.00 89.25 305 ALA A C 1
ATOM 2407 O O . ALA A 1 305 ? -3.138 21.055 18.785 1.00 89.25 305 ALA A O 1
ATOM 2408 N N . ALA A 1 306 ? -2.736 19.031 17.894 1.00 90.56 306 ALA A N 1
ATOM 2409 C CA . ALA A 1 306 ? -3.384 19.290 16.615 1.00 90.56 306 ALA A CA 1
ATOM 2410 C C . ALA A 1 306 ? -4.258 18.101 16.192 1.00 90.56 306 ALA A C 1
ATOM 2412 O O . ALA A 1 306 ? -3.913 16.954 16.465 1.00 90.56 306 ALA A O 1
ATOM 2413 N N . ALA A 1 307 ? -5.377 18.381 15.519 1.00 90.00 307 ALA A N 1
ATOM 2414 C CA . ALA A 1 307 ? -6.336 17.371 15.074 1.00 90.00 307 ALA A CA 1
ATOM 2415 C C . ALA A 1 307 ? -6.158 17.033 13.588 1.00 90.00 307 ALA A C 1
ATOM 2417 O O . ALA A 1 307 ? -5.998 17.936 12.762 1.00 90.00 307 ALA A O 1
ATOM 2418 N N . ILE A 1 308 ? -6.298 15.757 13.229 1.00 81.19 308 ILE A N 1
ATOM 2419 C CA . ILE A 1 308 ? -6.386 15.296 11.842 1.00 81.19 308 ILE A CA 1
ATOM 2420 C C . ILE A 1 308 ? -7.562 14.322 11.655 1.00 81.19 308 ILE A C 1
ATOM 2422 O O . ILE A 1 308 ? -7.627 13.242 12.236 1.00 81.19 308 ILE A O 1
ATOM 2426 N N . HIS A 1 309 ? -8.538 14.714 10.837 1.00 77.44 309 HIS A N 1
ATOM 2427 C CA . HIS A 1 309 ? -9.728 13.910 10.537 1.00 77.44 309 HIS A CA 1
ATOM 2428 C C . HIS A 1 309 ? -10.340 14.304 9.187 1.00 77.44 309 HIS A C 1
ATOM 2430 O O . HIS A 1 309 ? -9.873 15.231 8.521 1.00 77.44 309 HIS A O 1
ATOM 2436 N N . GLY A 1 310 ? -11.396 13.587 8.787 1.00 57.31 310 GLY A N 1
ATOM 2437 C CA . GLY A 1 310 ? -12.058 13.723 7.484 1.00 57.31 310 GLY A CA 1
ATOM 2438 C C . GLY A 1 310 ? -12.487 15.147 7.106 1.00 57.31 310 GLY A C 1
ATOM 2439 O O . GLY A 1 310 ? -12.383 15.507 5.940 1.00 57.31 310 GLY A O 1
ATOM 2440 N N . ASP A 1 311 ?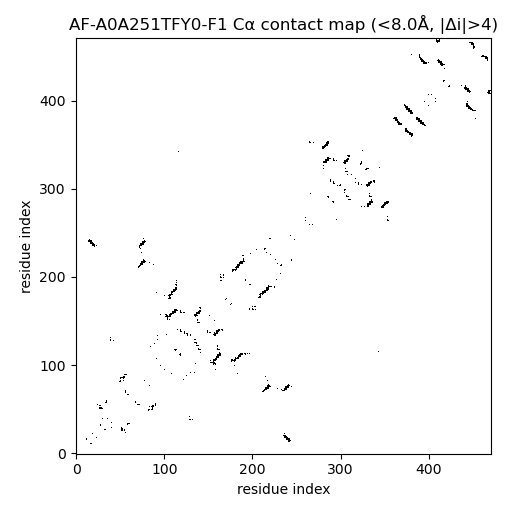 -12.876 15.972 8.079 1.00 73.25 311 ASP A N 1
ATOM 2441 C CA . ASP A 1 311 ? -13.397 17.325 7.814 1.00 73.25 311 ASP A CA 1
ATOM 2442 C C . ASP A 1 311 ? -12.292 18.386 7.703 1.00 73.25 311 ASP A C 1
ATOM 2444 O O . ASP A 1 311 ? -12.570 19.520 7.328 1.00 73.25 311 ASP A O 1
ATOM 2448 N N . LYS A 1 312 ? -11.029 18.038 8.001 1.00 71.31 312 LYS A N 1
ATOM 2449 C CA . LYS A 1 312 ? -9.892 18.932 7.744 1.00 71.31 312 LYS A CA 1
ATOM 2450 C C . LYS A 1 312 ? -9.580 18.939 6.251 1.00 71.31 312 LYS A C 1
ATOM 2452 O O . LYS A 1 312 ? -9.440 17.871 5.641 1.00 71.31 312 LYS A O 1
ATOM 2457 N N . SER A 1 313 ? -9.401 20.126 5.681 1.00 70.25 313 SER A N 1
ATOM 2458 C CA . SER A 1 313 ? -8.970 20.306 4.296 1.00 70.25 313 SER A CA 1
ATOM 2459 C C . SER A 1 313 ? -7.569 19.737 4.066 1.00 70.25 313 SER A C 1
ATOM 2461 O O . SER A 1 313 ? -6.769 19.582 4.990 1.00 70.25 313 SER A O 1
ATOM 2463 N N . ARG A 1 314 ? -7.225 19.450 2.807 1.00 57.50 314 ARG A N 1
ATOM 2464 C CA . ARG A 1 314 ? -5.914 18.879 2.462 1.00 57.50 314 ARG A CA 1
ATOM 2465 C C . ARG A 1 314 ? -4.743 19.762 2.917 1.00 57.50 314 ARG A C 1
ATOM 2467 O O . ARG A 1 314 ? -3.779 19.242 3.467 1.00 57.50 314 ARG A O 1
ATOM 2474 N N . GLY A 1 315 ? -4.861 21.083 2.760 1.00 68.94 315 GLY A N 1
ATOM 2475 C CA . GLY A 1 315 ? -3.842 22.034 3.216 1.00 68.94 315 GLY A CA 1
ATOM 2476 C C . GLY A 1 315 ? -3.684 22.063 4.739 1.00 68.94 315 GLY A C 1
ATOM 2477 O O . GLY A 1 315 ? -2.562 22.115 5.237 1.00 68.94 315 GLY A O 1
ATOM 2478 N N . GLU A 1 316 ? -4.786 21.958 5.487 1.00 75.12 316 GLU A N 1
ATOM 2479 C CA . GLU A 1 316 ? -4.743 21.859 6.953 1.00 75.12 316 GLU A CA 1
ATOM 2480 C C . GLU A 1 316 ? -4.092 20.555 7.411 1.00 75.12 316 GLU A C 1
ATOM 2482 O O . GLU A 1 316 ? -3.273 20.573 8.327 1.00 75.12 316 GLU A O 1
ATOM 2487 N N . ARG A 1 317 ? -4.399 19.431 6.751 1.00 72.81 317 ARG A N 1
ATOM 2488 C CA . ARG A 1 317 ? -3.766 18.137 7.045 1.00 72.81 317 ARG A CA 1
ATOM 2489 C C . ARG A 1 317 ? -2.252 18.207 6.846 1.00 72.81 317 ARG A C 1
ATOM 2491 O O . ARG A 1 317 ? -1.508 17.829 7.748 1.00 72.81 317 ARG A O 1
ATOM 2498 N N . ASP A 1 318 ? -1.799 18.746 5.715 1.00 72.44 318 ASP A N 1
ATOM 2499 C CA . ASP A 1 318 ? -0.369 18.898 5.415 1.00 72.44 318 ASP A CA 1
ATOM 2500 C C . ASP A 1 318 ? 0.326 19.825 6.427 1.00 72.44 318 ASP A C 1
ATOM 2502 O O . ASP A 1 318 ? 1.426 19.534 6.905 1.00 72.44 318 ASP A O 1
ATOM 2506 N N . PHE A 1 319 ? -0.330 20.925 6.807 1.00 83.19 319 PHE A N 1
ATOM 2507 C CA . PHE A 1 319 ? 0.169 21.843 7.828 1.00 83.19 319 PHE A CA 1
ATOM 2508 C C . PHE A 1 319 ? 0.309 21.163 9.198 1.00 83.19 319 PHE A C 1
ATOM 2510 O O . PHE A 1 319 ? 1.380 21.228 9.804 1.00 83.19 319 PHE A O 1
ATOM 2517 N N . VAL A 1 320 ? -0.736 20.475 9.667 1.00 85.31 320 VAL A N 1
ATOM 2518 C CA . VAL A 1 320 ? -0.757 19.763 10.956 1.00 85.31 320 VAL A CA 1
ATOM 2519 C C . VAL A 1 320 ? 0.323 18.683 11.007 1.00 85.31 320 VAL A C 1
ATOM 2521 O O . VAL A 1 320 ? 1.078 18.606 11.979 1.00 85.31 320 VAL A O 1
ATOM 2524 N N . LEU A 1 321 ? 0.473 17.896 9.940 1.00 81.44 321 LEU A N 1
ATOM 2525 C CA . LEU A 1 321 ? 1.512 16.869 9.858 1.00 81.44 321 LEU A CA 1
ATOM 2526 C C . LEU A 1 321 ? 2.921 17.467 9.905 1.00 81.44 321 LEU A C 1
ATOM 2528 O O . LEU A 1 321 ? 3.802 16.911 10.560 1.00 81.44 321 LEU A O 1
ATOM 2532 N N . ASN A 1 322 ? 3.149 18.615 9.264 1.00 80.69 322 ASN A N 1
ATOM 2533 C CA . ASN A 1 322 ? 4.438 19.304 9.325 1.00 80.69 322 ASN A CA 1
ATOM 2534 C C . ASN A 1 322 ? 4.738 19.868 10.726 1.00 80.69 322 ASN A C 1
ATOM 2536 O O . ASN A 1 322 ? 5.875 19.769 11.199 1.00 80.69 322 ASN A O 1
ATOM 2540 N N . GLN A 1 323 ? 3.736 20.413 11.422 1.00 85.31 323 GLN A N 1
ATOM 2541 C CA . GLN A 1 323 ? 3.869 20.862 12.817 1.00 85.31 323 GLN A CA 1
ATOM 2542 C C . GLN A 1 323 ? 4.225 19.693 13.743 1.00 85.31 323 GLN A C 1
ATOM 2544 O O . GLN A 1 323 ? 5.139 19.807 14.562 1.00 85.31 323 GLN A O 1
ATOM 2549 N N . PHE A 1 324 ? 3.574 18.544 13.551 1.00 84.94 324 PHE A N 1
ATOM 2550 C CA . PHE A 1 324 ? 3.854 17.333 14.314 1.00 84.94 324 PHE A CA 1
ATOM 2551 C C . PHE A 1 324 ? 5.251 16.765 14.024 1.00 84.94 324 PHE A C 1
ATOM 2553 O O . PHE A 1 324 ? 6.032 16.499 14.938 1.00 84.94 324 PHE A O 1
ATOM 2560 N N . ARG A 1 325 ? 5.637 16.660 12.745 1.00 79.38 325 ARG A N 1
ATOM 2561 C CA . ARG A 1 325 ? 6.972 16.184 12.331 1.00 79.38 325 ARG A CA 1
ATOM 2562 C C . ARG A 1 325 ? 8.103 17.049 12.880 1.00 79.38 325 ARG A C 1
ATOM 2564 O O . ARG A 1 325 ? 9.104 16.498 13.339 1.00 79.38 325 ARG A O 1
ATOM 2571 N N . SER A 1 326 ? 7.925 18.371 12.856 1.00 81.69 326 SER A N 1
ATOM 2572 C CA . SER A 1 326 ? 8.896 19.346 13.373 1.00 81.69 326 SER A CA 1
ATOM 2573 C C . SER A 1 326 ? 8.916 19.462 14.902 1.00 81.69 326 SER A C 1
ATOM 2575 O O . SER A 1 326 ? 9.774 20.158 15.434 1.00 81.69 326 SER A O 1
ATOM 2577 N N . GLY A 1 327 ? 7.999 18.791 15.610 1.00 79.88 327 GLY A N 1
ATOM 2578 C CA . GLY A 1 327 ? 7.902 18.830 17.073 1.00 79.88 327 GLY A CA 1
ATOM 2579 C C . GLY A 1 327 ? 7.282 20.114 17.632 1.00 79.88 327 GLY A C 1
ATOM 2580 O O . GLY A 1 327 ? 7.218 20.278 18.845 1.00 79.88 327 GLY A O 1
ATOM 2581 N N . LYS A 1 328 ? 6.797 21.017 16.769 1.00 83.56 328 LYS A N 1
ATOM 2582 C CA . LYS A 1 328 ? 6.094 22.242 17.181 1.00 83.56 328 LYS A CA 1
ATOM 2583 C C . LYS A 1 328 ? 4.742 21.941 17.832 1.00 83.56 328 LYS A C 1
ATOM 2585 O O . LYS A 1 328 ? 4.326 22.662 18.733 1.00 83.56 328 LYS A O 1
ATOM 2590 N N . SER A 1 329 ? 4.083 20.869 17.396 1.00 85.94 329 SER A N 1
ATOM 2591 C CA . SER A 1 329 ? 2.925 20.284 18.077 1.00 85.94 329 SER A CA 1
ATOM 2592 C C . SER A 1 329 ? 3.274 18.844 18.448 1.00 85.94 329 SER A C 1
ATOM 2594 O O . SER A 1 329 ? 3.257 17.998 17.562 1.00 85.94 329 SER A O 1
ATOM 2596 N N . PRO A 1 330 ? 3.647 18.538 19.701 1.00 86.56 330 PRO A N 1
ATOM 2597 C CA . PRO A 1 330 ? 4.085 17.194 20.087 1.00 86.56 330 PRO A CA 1
ATOM 2598 C C . PRO A 1 330 ? 2.950 16.160 20.148 1.00 86.56 330 PRO A C 1
ATOM 2600 O O .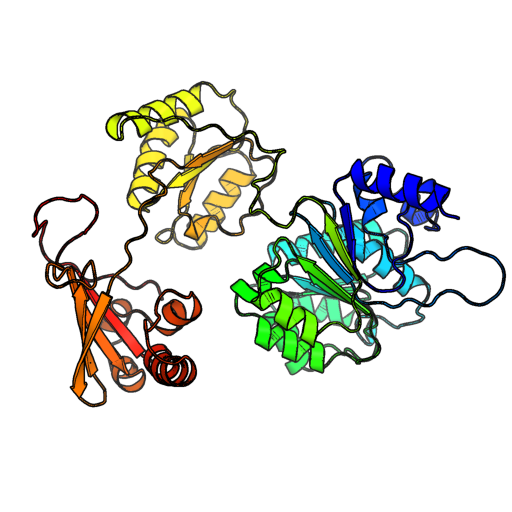 PRO A 1 330 ? 3.230 14.966 20.207 1.00 86.56 330 PRO A O 1
ATOM 2603 N N . ILE A 1 331 ? 1.684 16.589 20.122 1.00 88.88 331 ILE A N 1
ATOM 2604 C CA . ILE A 1 331 ? 0.516 15.708 20.232 1.00 88.88 331 ILE A CA 1
ATOM 2605 C C . ILE A 1 331 ? -0.345 15.808 18.967 1.00 88.88 331 ILE A C 1
ATOM 2607 O O . ILE A 1 331 ? -0.757 16.898 18.565 1.00 88.88 331 ILE A O 1
ATOM 2611 N N . LEU A 1 332 ? -0.646 14.662 18.357 1.00 88.38 332 LEU A N 1
ATOM 2612 C CA . LEU A 1 332 ? -1.548 14.534 17.214 1.00 88.38 332 LEU A CA 1
ATOM 2613 C C . LEU A 1 332 ? -2.780 13.728 17.619 1.00 88.38 332 LEU A C 1
ATOM 2615 O O . LEU A 1 332 ? -2.663 12.563 17.981 1.00 88.38 332 LEU A O 1
ATOM 2619 N N . VAL A 1 333 ? -3.962 14.326 17.524 1.00 89.25 333 VAL A N 1
ATOM 2620 C CA . VAL A 1 333 ? -5.240 13.637 17.730 1.00 89.25 333 VAL A CA 1
ATOM 2621 C C . VAL A 1 333 ? -5.808 13.270 16.364 1.00 89.25 333 VAL A C 1
ATOM 2623 O O . VAL A 1 333 ? -5.904 14.128 15.488 1.00 89.25 333 VAL A O 1
ATOM 2626 N N . ALA A 1 334 ? -6.145 12.003 16.150 1.00 81.44 334 ALA A N 1
ATOM 2627 C CA . ALA A 1 334 ? -6.546 11.471 14.858 1.00 81.44 334 ALA A CA 1
ATOM 2628 C C . ALA A 1 334 ? -7.751 10.529 14.956 1.00 81.44 334 ALA A C 1
ATOM 2630 O O . ALA A 1 334 ? -7.981 9.878 15.969 1.00 81.44 334 ALA A O 1
ATOM 2631 N N . THR A 1 335 ? -8.493 10.422 13.855 1.00 68.12 335 THR A N 1
ATOM 2632 C CA . THR A 1 335 ? -9.441 9.312 13.634 1.00 68.12 335 THR A CA 1
ATOM 2633 C C . THR A 1 335 ? -8.739 8.153 12.930 1.00 68.12 335 THR A C 1
ATOM 2635 O O . THR A 1 335 ? -7.759 8.379 12.213 1.00 68.12 335 THR A O 1
ATOM 2638 N N . ASP A 1 336 ? -9.256 6.929 13.069 1.00 55.97 336 ASP A N 1
ATOM 2639 C CA . ASP A 1 336 ? -8.660 5.723 12.463 1.00 55.97 336 ASP A CA 1
ATOM 2640 C C . ASP A 1 336 ? -8.448 5.862 10.951 1.00 55.97 336 ASP A C 1
ATOM 2642 O O . ASP A 1 336 ? -7.420 5.463 10.406 1.00 55.97 336 ASP A O 1
ATOM 2646 N N . VAL A 1 337 ? -9.393 6.510 10.270 1.00 47.78 337 VAL A N 1
ATOM 2647 C CA . VAL A 1 337 ? -9.333 6.771 8.826 1.00 47.78 337 VAL A CA 1
ATOM 2648 C C . VAL A 1 337 ? -8.192 7.728 8.465 1.00 47.78 337 VAL A C 1
ATOM 2650 O O . VAL A 1 337 ? -7.574 7.590 7.413 1.00 47.78 337 VAL A O 1
ATOM 2653 N N . ALA A 1 338 ? -7.887 8.695 9.330 1.00 46.50 338 ALA A N 1
ATOM 2654 C CA . ALA A 1 338 ? -6.923 9.753 9.045 1.00 46.50 338 ALA A CA 1
ATOM 2655 C C . ALA A 1 338 ? -5.469 9.381 9.372 1.00 46.50 338 ALA A C 1
ATOM 2657 O O . ALA A 1 338 ? -4.555 10.019 8.851 1.00 46.50 338 ALA A O 1
ATOM 2658 N N . ALA A 1 339 ? -5.243 8.371 10.219 1.00 43.44 339 ALA A N 1
ATOM 2659 C CA . ALA A 1 339 ? -3.894 7.972 10.621 1.00 43.44 339 ALA A CA 1
ATOM 2660 C C . ALA A 1 339 ? -3.315 6.795 9.821 1.00 43.44 339 ALA A C 1
ATOM 2662 O O . ALA A 1 339 ? -2.112 6.529 9.899 1.00 43.44 339 ALA A O 1
ATOM 2663 N N . ARG A 1 340 ? -4.150 6.069 9.066 1.00 45.66 340 ARG A N 1
ATOM 2664 C CA . ARG A 1 340 ? -3.699 4.943 8.241 1.00 45.66 340 ARG A CA 1
ATOM 2665 C C . ARG A 1 340 ? -2.652 5.421 7.237 1.00 45.66 340 ARG A C 1
ATOM 2667 O O . ARG A 1 340 ? -2.929 6.220 6.350 1.00 45.66 340 ARG A O 1
ATOM 2674 N N . GLY A 1 341 ? -1.435 4.899 7.377 1.00 38.97 341 GLY A N 1
ATOM 2675 C CA . GLY A 1 341 ? -0.339 5.174 6.455 1.00 38.97 341 GLY A CA 1
ATOM 2676 C C . GLY A 1 341 ? 0.515 6.400 6.747 1.00 38.97 341 GLY A C 1
ATOM 2677 O O . GLY A 1 341 ? 1.348 6.743 5.910 1.00 38.97 341 GLY A O 1
ATOM 2678 N N . LEU A 1 342 ? 0.354 7.031 7.911 1.00 49.75 342 LEU A N 1
ATOM 2679 C CA . LEU A 1 342 ? 1.288 8.052 8.371 1.00 49.75 342 LEU A CA 1
ATOM 2680 C C . LEU A 1 342 ? 2.610 7.401 8.807 1.00 49.75 342 LEU A C 1
ATOM 2682 O O . LEU A 1 342 ? 2.668 6.764 9.855 1.00 49.75 342 LEU A O 1
ATOM 2686 N N . ASP A 1 343 ? 3.682 7.586 8.030 1.00 48.84 343 ASP A N 1
ATOM 2687 C CA . ASP A 1 343 ? 5.038 7.276 8.496 1.00 48.84 343 ASP A CA 1
ATOM 2688 C C . ASP A 1 343 ? 5.612 8.470 9.266 1.00 48.84 343 ASP A C 1
ATOM 2690 O O . ASP A 1 343 ? 5.919 9.530 8.700 1.00 48.84 343 ASP A O 1
ATOM 2694 N N . ILE A 1 344 ? 5.685 8.321 10.587 1.00 56.25 344 ILE A N 1
ATOM 2695 C CA . ILE A 1 344 ? 6.202 9.344 11.489 1.00 56.25 344 ILE A CA 1
ATOM 2696 C C . ILE A 1 344 ? 7.177 8.682 12.456 1.00 56.25 344 ILE A C 1
ATOM 2698 O O . ILE A 1 344 ? 6.807 7.837 13.266 1.00 56.25 344 ILE A O 1
ATOM 2702 N N . LYS A 1 345 ? 8.443 9.092 12.361 1.00 49.97 345 LYS A N 1
ATOM 2703 C CA . LYS A 1 345 ? 9.522 8.606 13.223 1.00 49.97 345 LYS A CA 1
ATOM 2704 C C . LYS A 1 345 ? 9.418 9.214 14.623 1.00 49.97 345 LYS A C 1
ATOM 2706 O O . LYS A 1 345 ? 8.944 10.343 14.787 1.00 49.97 345 LYS A O 1
ATOM 2711 N N . ASP A 1 346 ? 9.914 8.459 15.599 1.00 57.22 346 ASP A N 1
ATOM 2712 C CA . ASP A 1 346 ? 10.082 8.878 16.995 1.00 57.22 346 ASP A CA 1
ATOM 2713 C C . ASP A 1 346 ? 8.767 9.146 17.752 1.00 57.22 346 ASP A C 1
ATOM 2715 O O . ASP A 1 346 ? 8.723 9.975 18.664 1.00 57.22 346 ASP A O 1
ATOM 2719 N N . VAL A 1 347 ? 7.686 8.443 17.391 1.00 56.84 347 VAL A N 1
ATOM 2720 C CA . VAL A 1 347 ? 6.457 8.425 18.198 1.00 56.84 347 VAL A CA 1
ATOM 2721 C C . VAL A 1 347 ? 6.656 7.481 19.381 1.00 56.84 347 VAL A C 1
ATOM 2723 O O . VAL A 1 347 ? 6.964 6.304 19.200 1.00 56.84 347 VAL A O 1
ATOM 2726 N N . ARG A 1 348 ? 6.511 8.007 20.600 1.00 58.53 348 ARG A N 1
ATOM 2727 C CA . ARG A 1 348 ? 6.739 7.249 21.840 1.00 58.53 348 ARG A CA 1
ATOM 2728 C C . ARG A 1 348 ? 5.468 6.544 22.321 1.00 58.53 348 ARG A C 1
ATOM 2730 O O . ARG A 1 348 ? 5.561 5.439 22.843 1.00 58.53 348 ARG A O 1
ATOM 2737 N N . PHE A 1 349 ? 4.300 7.161 22.116 1.00 58.16 349 PHE A N 1
ATOM 2738 C CA . PHE A 1 349 ? 3.014 6.637 22.585 1.00 58.16 349 PHE A CA 1
ATOM 2739 C C . PHE A 1 349 ? 1.914 6.740 21.535 1.00 58.16 349 PHE A C 1
ATOM 2741 O O . PHE A 1 349 ? 1.795 7.742 20.827 1.00 58.16 349 PHE A O 1
ATOM 2748 N N . HIS A 1 350 ? 1.090 5.697 21.500 1.00 57.19 350 HIS A N 1
ATOM 2749 C CA . HIS A 1 350 ? -0.174 5.636 20.782 1.00 57.19 350 HIS A CA 1
ATOM 2750 C C . HIS A 1 350 ? -1.229 5.146 21.772 1.00 57.19 350 HIS A C 1
ATOM 2752 O O . HIS A 1 350 ? -0.997 4.134 22.434 1.00 57.19 350 HIS A O 1
ATOM 2758 N N . PHE A 1 351 ? -2.369 5.825 21.880 1.00 65.62 351 PHE A N 1
ATOM 2759 C CA . PHE A 1 351 ? -3.471 5.342 22.715 1.00 65.62 351 PHE A CA 1
ATOM 2760 C C . PHE A 1 351 ? -4.831 5.626 22.071 1.00 65.62 351 PHE A C 1
ATOM 2762 O O . PHE A 1 351 ? -4.969 6.573 21.296 1.00 65.62 351 PHE A O 1
ATOM 2769 N N . TYR A 1 352 ? -5.829 4.807 22.406 1.00 59.12 352 TYR A N 1
ATOM 2770 C CA . TYR A 1 352 ? -7.221 4.979 21.994 1.00 59.12 352 TYR A CA 1
ATOM 2771 C C . TYR A 1 352 ? -8.004 5.665 23.112 1.00 59.12 352 TYR A C 1
ATOM 2773 O O . TYR A 1 352 ? -8.032 5.186 24.242 1.00 59.12 352 TYR A O 1
ATOM 2781 N N . ALA A 1 353 ? -8.622 6.801 22.805 1.00 56.91 353 ALA A N 1
ATOM 2782 C CA . ALA A 1 353 ? -9.369 7.599 23.770 1.00 56.91 353 ALA A CA 1
ATOM 2783 C C . ALA A 1 353 ? -10.807 7.100 24.001 1.00 56.91 353 ALA A C 1
ATOM 2785 O O . ALA A 1 353 ? -11.501 7.656 24.851 1.00 56.91 353 ALA A O 1
ATOM 2786 N N . ASP A 1 354 ? -11.271 6.088 23.258 1.00 61.03 354 ASP A N 1
ATOM 2787 C CA . ASP A 1 354 ? -12.650 5.593 23.319 1.00 61.03 354 ASP A CA 1
ATOM 2788 C C . ASP A 1 354 ? -12.752 4.059 23.201 1.00 61.03 354 ASP A C 1
ATOM 2790 O O . ASP A 1 354 ? -11.751 3.378 22.987 1.00 61.03 354 ASP A O 1
ATOM 2794 N N . ASP A 1 355 ? -13.960 3.527 23.410 1.00 50.50 355 ASP A N 1
ATOM 2795 C CA . ASP A 1 355 ? -14.262 2.091 23.371 1.00 50.50 355 ASP A CA 1
ATOM 2796 C C . ASP A 1 355 ? -14.086 1.488 21.962 1.00 50.50 355 ASP A C 1
ATOM 2798 O O . ASP A 1 355 ? -14.643 1.987 20.983 1.00 50.50 355 ASP A O 1
ATOM 2802 N N . MET A 1 356 ? -13.321 0.397 21.862 1.00 43.00 356 MET A N 1
ATOM 2803 C CA . MET A 1 356 ? -12.983 -0.266 20.595 1.00 43.00 356 MET A CA 1
ATOM 2804 C C . MET A 1 356 ? -14.108 -1.167 20.047 1.00 43.00 356 MET A C 1
ATOM 2806 O O . MET A 1 356 ? -13.957 -1.720 18.962 1.00 43.00 356 MET A O 1
ATOM 2810 N N . ILE A 1 357 ? -15.226 -1.326 20.768 1.00 36.94 357 ILE A N 1
ATOM 2811 C CA . ILE A 1 357 ? -16.304 -2.281 20.434 1.00 36.94 357 ILE A CA 1
ATOM 2812 C C . ILE A 1 357 ? -17.337 -1.707 19.428 1.00 36.94 357 ILE A C 1
ATOM 2814 O O . ILE A 1 357 ? -18.168 -2.433 18.895 1.00 36.94 357 ILE A O 1
ATOM 2818 N N . ARG A 1 358 ? -17.309 -0.404 19.116 1.00 40.97 358 ARG A N 1
ATOM 2819 C CA . ARG A 1 358 ? -18.434 0.312 18.470 1.00 40.97 358 ARG A CA 1
ATOM 2820 C C . ARG A 1 358 ? -18.374 0.424 16.936 1.00 40.97 358 ARG A C 1
ATOM 2822 O O . ARG A 1 358 ? -18.387 1.531 16.400 1.00 40.97 358 ARG A O 1
ATOM 2829 N N . GLN A 1 359 ? -18.363 -0.698 16.221 1.00 42.53 359 GLN A N 1
ATOM 2830 C CA . GLN A 1 359 ? -18.789 -0.725 14.811 1.00 42.53 359 GLN A CA 1
ATOM 2831 C C . GLN A 1 359 ? -20.248 -1.208 14.751 1.00 42.53 359 GLN A C 1
ATOM 2833 O O . GLN A 1 359 ? -20.533 -2.302 15.223 1.00 42.53 359 GLN A O 1
ATOM 2838 N N . VAL A 1 360 ? -21.173 -0.382 14.241 1.00 45.91 360 VAL A N 1
ATOM 2839 C CA . VAL A 1 360 ? -22.588 -0.763 14.061 1.00 45.91 360 VAL A CA 1
ATOM 2840 C C . VAL A 1 360 ? -22.727 -1.459 12.711 1.00 45.91 360 VAL A C 1
ATOM 2842 O O . VAL A 1 360 ? -22.500 -0.842 11.671 1.00 45.91 360 VAL A O 1
ATOM 2845 N N . GLU A 1 361 ? -23.082 -2.738 12.735 1.00 50.69 361 GLU A N 1
ATOM 2846 C CA . GLU A 1 361 ? -23.542 -3.480 11.562 1.00 50.69 361 GLU A CA 1
ATOM 2847 C C . GLU A 1 361 ? -25.004 -3.078 11.300 1.00 50.69 361 GLU A C 1
ATOM 2849 O O . GLU A 1 361 ? -25.797 -3.025 12.235 1.00 50.69 361 GLU A O 1
ATOM 2854 N N . THR A 1 362 ? -25.358 -2.691 10.069 1.00 56.31 362 THR A N 1
ATOM 2855 C CA . THR A 1 362 ? -26.714 -2.202 9.742 1.00 56.31 362 THR A CA 1
ATOM 2856 C C . THR A 1 362 ? -27.310 -2.992 8.587 1.00 56.31 362 THR A C 1
ATOM 2858 O O . THR A 1 362 ? -26.636 -3.266 7.593 1.00 56.31 362 THR A O 1
ATOM 2861 N N . HIS A 1 363 ? -28.590 -3.338 8.699 1.00 59.31 363 HIS A N 1
ATOM 2862 C CA . HIS A 1 363 ? -29.281 -4.186 7.732 1.00 59.31 363 HIS A CA 1
ATOM 2863 C C . HIS A 1 363 ? -30.212 -3.355 6.849 1.00 59.31 363 HIS A C 1
ATOM 2865 O O . HIS A 1 363 ? -31.092 -2.655 7.344 1.00 59.31 363 HIS A O 1
ATOM 2871 N N . HIS A 1 364 ? -30.017 -3.432 5.532 1.00 66.31 364 HIS A N 1
ATOM 2872 C CA . HIS A 1 364 ? -30.781 -2.668 4.546 1.00 66.31 364 HIS A CA 1
ATOM 2873 C C . HIS A 1 364 ? -31.823 -3.568 3.872 1.00 66.31 364 HIS A C 1
ATOM 2875 O O . HIS A 1 364 ? -31.475 -4.529 3.188 1.00 66.31 364 HIS A O 1
ATOM 2881 N N . TYR A 1 365 ? -33.103 -3.230 4.018 1.00 71.12 365 TYR A N 1
ATOM 2882 C CA . TYR A 1 365 ? -34.214 -3.878 3.324 1.00 71.12 365 TYR A CA 1
ATOM 2883 C C . TYR A 1 365 ? -34.698 -2.975 2.197 1.00 71.12 365 TYR A C 1
ATOM 2885 O O . TYR A 1 365 ? -35.326 -1.945 2.441 1.00 71.12 365 TYR A O 1
ATOM 2893 N N . CYS A 1 366 ? -34.369 -3.344 0.963 1.00 71.25 366 CYS A N 1
ATOM 2894 C CA . CYS A 1 366 ? -34.604 -2.517 -0.213 1.00 71.25 366 CYS A CA 1
ATOM 2895 C C . CYS A 1 366 ? -35.838 -2.958 -1.000 1.00 71.25 366 CYS A C 1
ATOM 2897 O O . CYS A 1 366 ? -35.977 -4.135 -1.325 1.00 71.25 366 CYS A O 1
ATOM 2899 N N . ASP A 1 367 ? -36.669 -1.990 -1.379 1.00 71.06 367 ASP A N 1
ATOM 2900 C CA . ASP A 1 367 ? -37.772 -2.162 -2.319 1.00 71.06 367 ASP A CA 1
ATOM 2901 C C . ASP A 1 367 ? -37.528 -1.362 -3.611 1.00 71.06 367 ASP A C 1
ATOM 2903 O O . ASP A 1 367 ? -36.887 -0.300 -3.625 1.00 71.06 367 ASP A O 1
ATOM 2907 N N . HIS A 1 368 ? -38.017 -1.900 -4.725 1.00 71.56 368 HIS A N 1
ATOM 2908 C CA . HIS A 1 368 ? -37.855 -1.320 -6.053 1.00 71.56 368 HIS A CA 1
ATOM 2909 C C . HIS A 1 368 ? -39.035 -0.403 -6.367 1.00 71.56 368 HIS A C 1
ATOM 2911 O O . HIS A 1 368 ? -40.134 -0.867 -6.659 1.00 71.56 368 HIS A O 1
ATOM 2917 N N . LEU A 1 369 ? -38.801 0.911 -6.364 1.00 71.75 369 LEU A N 1
ATOM 2918 C CA . LEU A 1 369 ? -39.835 1.878 -6.734 1.00 71.75 369 LEU A CA 1
ATOM 2919 C C . LEU A 1 369 ? -39.987 1.971 -8.257 1.00 71.75 369 LEU A C 1
ATOM 2921 O O . LEU A 1 369 ? -41.101 2.071 -8.765 1.00 71.75 369 LEU A O 1
ATOM 2925 N N . ASN A 1 370 ? -38.868 1.936 -8.984 1.00 79.19 370 ASN A N 1
ATOM 2926 C CA . ASN A 1 370 ? -38.809 1.783 -10.439 1.00 79.19 370 ASN A CA 1
ATOM 2927 C C . ASN A 1 370 ? -37.413 1.280 -10.868 1.00 79.19 370 ASN A C 1
ATOM 2929 O O . ASN A 1 370 ? -36.605 0.888 -10.024 1.00 79.19 370 ASN A O 1
ATOM 2933 N N . GLU A 1 371 ? -37.136 1.254 -12.177 1.00 73.62 371 GLU A N 1
ATOM 2934 C CA . GLU A 1 371 ? -35.856 0.769 -12.721 1.00 73.62 371 GLU A CA 1
ATOM 2935 C C . GLU A 1 371 ? -34.648 1.603 -12.254 1.00 73.62 371 GLU A C 1
ATOM 2937 O O . GLU A 1 371 ? -33.570 1.045 -12.042 1.00 73.62 371 GLU A O 1
ATOM 2942 N N . ASP A 1 372 ? -34.851 2.899 -12.002 1.00 78.81 372 ASP A N 1
ATOM 2943 C CA . ASP A 1 372 ? -33.788 3.863 -11.696 1.00 78.81 372 ASP A CA 1
ATOM 2944 C C . ASP A 1 372 ? -33.669 4.235 -10.215 1.00 78.81 372 ASP A C 1
ATOM 2946 O O . ASP A 1 372 ? -32.697 4.880 -9.811 1.00 78.81 372 ASP A O 1
ATOM 2950 N N . MET A 1 373 ? -34.651 3.852 -9.397 1.00 77.50 373 MET A N 1
ATOM 2951 C CA . MET A 1 373 ? -34.751 4.263 -8.003 1.00 77.50 373 MET A CA 1
ATOM 2952 C C . MET A 1 373 ? -35.188 3.118 -7.092 1.00 77.50 373 MET A C 1
ATOM 2954 O O . MET A 1 373 ? -36.235 2.492 -7.282 1.00 77.50 373 MET A O 1
ATOM 2958 N N . ARG A 1 374 ? -34.409 2.915 -6.030 1.00 80.25 374 ARG A N 1
ATOM 2959 C CA . ARG A 1 374 ? -34.737 2.021 -4.916 1.00 80.25 374 ARG A CA 1
ATOM 2960 C C . ARG A 1 374 ? -34.877 2.818 -3.632 1.00 80.25 374 ARG A C 1
ATOM 2962 O O . ARG A 1 374 ? -34.261 3.875 -3.473 1.00 80.25 374 ARG A O 1
ATOM 2969 N N . GLN A 1 375 ? -35.676 2.290 -2.720 1.00 81.88 375 GLN A N 1
ATOM 2970 C CA . GLN A 1 375 ? -35.796 2.806 -1.367 1.00 81.88 375 GLN A CA 1
ATOM 2971 C C . GLN A 1 375 ? -35.466 1.685 -0.393 1.00 81.88 375 GLN A C 1
ATOM 2973 O O . GLN A 1 375 ? -36.043 0.607 -0.486 1.00 81.88 375 GLN A O 1
ATOM 2978 N N . CYS A 1 376 ? -34.541 1.938 0.524 1.00 80.44 376 CYS A N 1
ATOM 2979 C CA . CYS A 1 376 ? -34.132 0.978 1.534 1.00 80.44 376 CYS A CA 1
ATOM 2980 C C . CYS A 1 376 ? -34.516 1.479 2.921 1.00 80.44 376 CYS A C 1
ATOM 2982 O O . CYS A 1 376 ? -34.258 2.629 3.276 1.00 80.44 376 CYS A O 1
ATOM 2984 N N . LEU A 1 377 ? -35.134 0.605 3.703 1.00 78.81 377 LEU A N 1
ATOM 2985 C CA . LEU A 1 377 ? -35.314 0.778 5.135 1.00 78.81 377 LEU A CA 1
ATOM 2986 C C . LEU A 1 377 ? -34.092 0.185 5.836 1.00 78.81 377 LEU A C 1
ATOM 2988 O O . LEU A 1 377 ? -33.705 -0.944 5.549 1.00 78.81 377 LEU A O 1
ATOM 2992 N N . ILE A 1 378 ? -33.474 0.949 6.729 1.00 73.50 378 ILE A N 1
ATOM 2993 C CA . ILE A 1 378 ? -32.259 0.544 7.442 1.00 73.50 378 ILE A CA 1
ATOM 2994 C C . ILE A 1 378 ? -32.656 0.157 8.853 1.00 73.50 378 ILE A C 1
ATOM 2996 O O . ILE A 1 378 ? -33.310 0.960 9.508 1.00 73.50 378 ILE A O 1
ATOM 3000 N N . TYR A 1 379 ? -32.246 -1.015 9.323 1.00 71.88 379 TYR A N 1
ATOM 3001 C CA . TYR A 1 379 ? -32.473 -1.515 10.678 1.00 71.88 379 TYR A CA 1
ATOM 3002 C C . TYR A 1 379 ? -31.141 -1.737 11.402 1.00 71.88 379 TYR A C 1
ATOM 3004 O O . TYR A 1 379 ? -30.101 -1.927 10.766 1.00 71.88 379 TYR A O 1
ATOM 3012 N N . ASP A 1 380 ? -31.170 -1.684 12.731 1.00 65.56 380 ASP A N 1
ATOM 3013 C CA . ASP A 1 380 ? -30.000 -1.912 13.588 1.00 65.56 380 ASP A CA 1
ATOM 3014 C C . ASP A 1 380 ? -29.626 -3.393 13.769 1.00 65.56 380 ASP A C 1
ATOM 3016 O O . ASP A 1 380 ? -28.495 -3.681 14.147 1.00 65.56 380 ASP A O 1
ATOM 3020 N N . TRP A 1 381 ? -30.538 -4.325 13.476 1.00 66.81 381 TRP A N 1
ATOM 3021 C CA . TRP A 1 381 ? -30.321 -5.778 13.545 1.00 66.81 381 TRP A CA 1
ATOM 3022 C C . TRP A 1 381 ? -31.269 -6.520 12.563 1.00 66.81 381 TRP A C 1
ATOM 3024 O O . TRP A 1 381 ? -32.202 -5.889 12.057 1.00 66.81 381 TRP A O 1
ATOM 3034 N N . PRO A 1 382 ? -31.075 -7.815 12.220 1.00 62.09 382 PRO A N 1
ATOM 3035 C CA . PRO A 1 382 ? -31.943 -8.511 11.261 1.00 62.09 382 PRO A CA 1
ATOM 3036 C C . PRO A 1 382 ? -33.172 -9.220 11.868 1.00 62.09 382 PRO A C 1
ATOM 3038 O O . PRO A 1 382 ? -33.986 -9.741 11.106 1.00 62.09 382 PRO A O 1
ATOM 3041 N N . ASP A 1 383 ? -33.326 -9.258 13.195 1.00 75.88 383 ASP A N 1
ATOM 3042 C CA . ASP A 1 383 ? -34.407 -9.994 13.875 1.00 75.88 383 ASP A CA 1
ATOM 3043 C C . ASP A 1 383 ? -35.753 -9.232 13.920 1.00 75.88 383 ASP A C 1
ATOM 3045 O O . ASP A 1 383 ? -35.852 -8.054 13.585 1.00 75.88 383 ASP A O 1
ATOM 3049 N N . ALA A 1 384 ? -36.837 -9.914 14.314 1.00 74.06 384 ALA A N 1
ATOM 3050 C CA . ALA A 1 384 ? -38.206 -9.376 14.257 1.00 74.06 384 ALA A CA 1
ATOM 3051 C C . ALA A 1 384 ? -38.475 -8.189 15.206 1.00 74.06 384 ALA A C 1
ATOM 3053 O O . ALA A 1 384 ? -39.451 -7.463 15.019 1.00 74.06 384 ALA A O 1
ATOM 3054 N N . ASP A 1 385 ? -37.644 -8.014 16.230 1.00 76.12 385 ASP A N 1
ATOM 3055 C CA . ASP A 1 385 ? -37.670 -6.903 17.182 1.00 76.12 385 ASP A CA 1
ATOM 3056 C C . ASP A 1 385 ? -36.746 -5.740 16.782 1.00 76.12 385 ASP A C 1
ATOM 3058 O O . ASP A 1 385 ? -36.654 -4.755 17.519 1.00 76.12 385 ASP A O 1
ATOM 3062 N N . ALA A 1 386 ? -36.101 -5.824 15.613 1.00 73.00 386 ALA A N 1
ATOM 3063 C CA . ALA A 1 386 ? -35.209 -4.790 15.112 1.00 73.00 386 ALA A CA 1
ATOM 3064 C C . ALA A 1 386 ? -35.912 -3.441 14.951 1.00 73.00 386 ALA A C 1
ATOM 3066 O O . ALA A 1 386 ? -37.065 -3.340 14.509 1.00 73.00 386 ALA A O 1
ATOM 3067 N N . GLN A 1 387 ? -35.181 -2.372 15.252 1.00 71.75 387 GLN A N 1
ATOM 3068 C CA . GLN A 1 387 ? -35.704 -1.022 15.149 1.00 71.75 387 GLN A CA 1
ATOM 3069 C C . GLN A 1 387 ? -35.306 -0.435 13.799 1.00 71.75 387 GLN A C 1
ATOM 3071 O O . GLN A 1 387 ? -34.151 -0.491 13.381 1.00 71.75 387 GLN A O 1
ATOM 3076 N N . LEU A 1 388 ? -36.276 0.140 13.086 1.00 72.81 388 LEU A N 1
ATOM 3077 C CA . LEU A 1 388 ? -35.987 0.949 11.901 1.00 72.81 388 LEU A CA 1
ATOM 3078 C C . LEU A 1 388 ? -35.066 2.082 12.352 1.00 72.81 388 LEU A C 1
ATOM 3080 O O . LEU A 1 388 ? -35.399 2.681 13.350 1.00 72.81 388 LEU A O 1
ATOM 3084 N N . ILE A 1 389 ? -33.954 2.387 11.685 1.00 69.50 389 ILE A N 1
ATOM 3085 C CA . ILE A 1 389 ? -32.971 3.429 12.051 1.00 69.50 389 ILE A CA 1
ATOM 3086 C C . ILE A 1 389 ? -32.669 4.458 10.976 1.00 69.50 389 ILE A C 1
ATOM 3088 O O . ILE A 1 389 ? -32.089 5.517 11.244 1.00 69.50 389 ILE A O 1
ATOM 3092 N N . GLY A 1 390 ? -33.106 4.195 9.757 1.00 73.88 390 GLY A N 1
ATOM 3093 C CA . GLY A 1 390 ? -32.926 5.127 8.669 1.00 73.88 390 GLY A CA 1
ATOM 3094 C C . GLY A 1 390 ? -33.679 4.711 7.430 1.00 73.88 390 GLY A C 1
ATOM 3095 O O . GLY A 1 390 ? -34.278 3.639 7.353 1.00 73.88 390 GLY A O 1
ATOM 3096 N N . LEU A 1 391 ? -33.636 5.601 6.455 1.00 79.50 391 LEU A N 1
ATOM 3097 C CA . LEU A 1 391 ? -34.146 5.368 5.126 1.00 79.50 391 LEU A CA 1
ATOM 3098 C C . LEU A 1 391 ? -33.135 5.881 4.122 1.00 79.50 391 LEU A C 1
ATOM 3100 O O . LEU A 1 391 ? -32.632 6.997 4.236 1.00 79.50 391 LEU A O 1
ATOM 3104 N N . GLU A 1 392 ? -32.878 5.081 3.108 1.00 82.81 392 GLU A N 1
ATOM 3105 C CA . GLU A 1 392 ? -31.972 5.415 2.033 1.00 82.81 392 GLU A CA 1
ATOM 3106 C C . GLU A 1 392 ? -32.684 5.405 0.690 1.00 82.81 392 GLU A C 1
ATOM 3108 O O . GLU A 1 392 ? -33.482 4.521 0.387 1.00 82.81 392 GLU A O 1
ATOM 3113 N N . TYR A 1 393 ? -32.379 6.407 -0.125 1.00 82.56 393 TYR A N 1
ATOM 3114 C CA . TYR A 1 393 ? -32.713 6.398 -1.540 1.00 82.56 393 TYR A CA 1
ATOM 3115 C C . TYR A 1 393 ? -31.477 6.020 -2.335 1.00 82.56 393 TYR A C 1
ATOM 3117 O O . TYR A 1 393 ? -30.425 6.623 -2.144 1.00 82.56 393 TYR A O 1
ATOM 3125 N N . ILE A 1 394 ? -31.626 5.076 -3.257 1.00 82.94 394 ILE A N 1
ATOM 3126 C CA . ILE A 1 394 ? -30.553 4.628 -4.139 1.00 82.94 394 ILE A CA 1
ATOM 3127 C C . ILE A 1 394 ? -30.944 4.943 -5.578 1.00 82.94 394 ILE A C 1
ATOM 3129 O O . ILE A 1 394 ? -32.011 4.525 -6.029 1.00 82.94 394 ILE A O 1
ATOM 3133 N N . LEU A 1 395 ? -30.085 5.670 -6.290 1.00 86.19 395 LEU A N 1
ATOM 3134 C CA . LEU A 1 395 ? -30.272 6.035 -7.693 1.00 86.19 395 LEU A CA 1
ATOM 3135 C C . LEU A 1 395 ? -29.248 5.357 -8.593 1.00 86.19 395 LEU A C 1
ATOM 3137 O O . LEU A 1 395 ? -28.088 5.196 -8.211 1.00 86.19 395 LEU A O 1
ATOM 3141 N N . THR A 1 396 ? -29.650 5.032 -9.817 1.00 86.25 396 THR A N 1
ATOM 3142 C CA . THR A 1 396 ? -28.709 4.678 -10.885 1.00 86.25 396 THR A CA 1
ATOM 3143 C C . THR A 1 396 ? -27.772 5.848 -11.193 1.00 86.25 396 THR A C 1
ATOM 3145 O O . THR A 1 396 ? -28.111 7.017 -10.990 1.00 86.25 396 THR A O 1
ATOM 3148 N N . GLU A 1 397 ? -26.569 5.542 -11.682 1.00 84.50 397 GLU A N 1
ATOM 3149 C CA . GLU A 1 397 ? -25.608 6.554 -12.137 1.00 84.50 397 GLU A CA 1
ATOM 3150 C C . GLU A 1 397 ? -26.226 7.511 -13.164 1.00 84.50 397 GLU A C 1
ATOM 3152 O O . GLU A 1 397 ? -26.062 8.725 -13.049 1.00 84.50 397 GLU A O 1
ATOM 3157 N N . GLU A 1 398 ? -27.000 6.982 -14.115 1.00 85.25 398 GLU A N 1
ATOM 3158 C CA . GLU A 1 398 ? -27.706 7.780 -15.119 1.00 85.25 398 GLU A CA 1
ATOM 3159 C C . GLU A 1 398 ? -28.613 8.823 -14.457 1.00 85.25 398 GLU A C 1
ATOM 3161 O O . GLU A 1 398 ? -28.463 10.024 -14.697 1.00 85.25 398 GLU A O 1
ATOM 3166 N N . GLN A 1 399 ? -29.473 8.392 -13.533 1.00 87.12 399 GLN A N 1
ATOM 3167 C CA . GLN A 1 399 ? -30.386 9.287 -12.835 1.00 87.12 399 GLN A CA 1
ATOM 3168 C C . GLN A 1 399 ? -29.652 10.277 -11.920 1.00 87.12 399 GLN A C 1
ATOM 3170 O O . GLN A 1 399 ? -30.028 11.450 -11.848 1.00 87.12 399 GLN A O 1
ATOM 3175 N N . PHE A 1 400 ? -28.572 9.858 -11.260 1.00 86.88 400 PHE A N 1
ATOM 3176 C CA . PHE A 1 400 ? -27.739 10.739 -10.442 1.00 86.88 400 PHE A CA 1
ATOM 3177 C C . PHE A 1 400 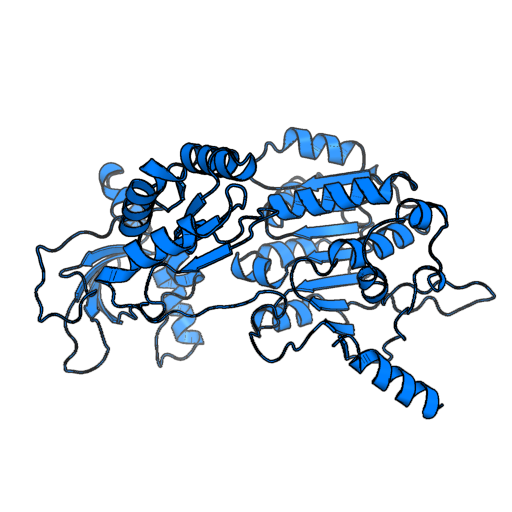? -27.099 11.872 -11.261 1.00 86.88 400 PHE A C 1
ATOM 3179 O O . PHE A 1 400 ? -27.084 13.027 -10.821 1.00 86.88 400 PHE A O 1
ATOM 3186 N N . LEU A 1 401 ? -26.604 11.577 -12.468 1.00 86.00 401 LEU A N 1
ATOM 3187 C CA . LEU A 1 401 ? -25.957 12.570 -13.330 1.00 86.00 401 LEU A CA 1
ATOM 3188 C C . LEU A 1 401 ? -26.915 13.685 -13.771 1.00 86.00 401 LEU A C 1
ATOM 3190 O O . LEU A 1 401 ? -26.467 14.825 -13.934 1.00 86.00 401 LEU A O 1
ATOM 3194 N N . THR A 1 402 ? -28.216 13.388 -13.880 1.00 90.44 402 THR A N 1
ATOM 3195 C CA . THR A 1 402 ? -29.262 14.381 -14.195 1.00 90.44 402 THR A CA 1
ATOM 3196 C C . THR A 1 402 ? -29.572 15.354 -13.051 1.00 90.44 402 THR A C 1
ATOM 3198 O O . THR A 1 402 ? -30.225 16.377 -13.271 1.00 90.44 402 THR A O 1
ATOM 3201 N N . LEU A 1 403 ? -29.113 15.083 -11.821 1.00 84.44 403 LEU A N 1
ATOM 3202 C CA . LEU A 1 403 ? -29.375 15.960 -10.682 1.00 84.44 403 LEU A CA 1
ATOM 3203 C C . LEU A 1 403 ? -28.641 17.308 -10.824 1.00 84.44 403 LEU A C 1
ATOM 3205 O O . LEU A 1 403 ? -27.516 17.357 -11.324 1.00 84.44 403 LEU A O 1
ATOM 3209 N N . PRO A 1 404 ? -29.206 18.413 -10.300 1.00 91.00 404 PRO A N 1
ATOM 3210 C CA . PRO A 1 404 ? -28.482 19.676 -10.192 1.00 91.00 404 PRO A CA 1
ATOM 3211 C C . PRO A 1 404 ? -27.200 19.520 -9.365 1.00 91.00 404 PRO A C 1
ATOM 3213 O O . PRO A 1 404 ? -27.226 18.891 -8.303 1.00 91.00 404 PRO A O 1
ATOM 3216 N N . ASP A 1 405 ? -26.107 20.165 -9.780 1.00 82.88 405 ASP A N 1
ATOM 3217 C CA . ASP A 1 405 ? -24.803 20.058 -9.103 1.00 82.88 405 ASP A CA 1
ATOM 3218 C C . ASP A 1 405 ? -24.845 20.489 -7.632 1.00 82.88 405 ASP A C 1
ATOM 3220 O O . ASP A 1 405 ? -24.115 19.962 -6.802 1.00 82.88 405 ASP A O 1
ATOM 3224 N N . THR A 1 406 ? -25.767 21.381 -7.264 1.00 78.88 406 THR A N 1
ATOM 3225 C CA . THR A 1 406 ? -25.989 21.792 -5.869 1.00 78.88 406 THR A CA 1
ATOM 3226 C C . THR A 1 406 ? -26.560 20.680 -4.986 1.00 78.88 406 THR A C 1
ATOM 3228 O O . THR A 1 406 ? -26.448 20.747 -3.762 1.00 78.88 406 THR A O 1
ATOM 3231 N N . LYS A 1 407 ? -27.188 19.658 -5.580 1.00 74.88 407 LYS A N 1
ATOM 3232 C CA . LYS A 1 407 ? -27.784 18.520 -4.868 1.00 74.88 407 LYS A CA 1
ATOM 3233 C C . LYS A 1 407 ? -26.863 17.301 -4.817 1.00 74.88 407 LYS A C 1
ATOM 3235 O O . LYS A 1 407 ? -27.008 16.524 -3.876 1.00 74.88 407 LYS A O 1
ATOM 3240 N N . LYS A 1 408 ? -25.926 17.154 -5.762 1.00 77.19 408 LYS A N 1
ATOM 3241 C CA . LYS A 1 408 ? -24.982 16.021 -5.847 1.00 77.19 408 LYS A CA 1
ATOM 3242 C C . LYS A 1 408 ? -24.149 15.782 -4.571 1.00 77.19 408 LYS A C 1
ATOM 3244 O O . LYS A 1 408 ? -24.051 14.625 -4.185 1.00 77.19 408 LYS A O 1
ATOM 3249 N N . PRO A 1 409 ? -23.676 16.805 -3.822 1.00 74.62 409 PRO A N 1
ATOM 3250 C CA . PRO A 1 409 ? -22.918 16.599 -2.577 1.00 74.62 409 PRO A CA 1
ATOM 3251 C C . PRO A 1 409 ? -23.681 15.896 -1.443 1.00 74.62 409 PRO A C 1
ATOM 3253 O O . PRO A 1 409 ? -23.098 15.565 -0.417 1.00 74.62 409 PRO A O 1
ATOM 3256 N N . ARG A 1 410 ? -25.001 15.712 -1.580 1.00 69.38 410 ARG A N 1
ATOM 3257 C CA . ARG A 1 410 ? -25.839 15.003 -0.598 1.00 69.38 410 ARG A CA 1
ATOM 3258 C C . ARG A 1 410 ? -25.984 13.509 -0.896 1.00 69.38 410 ARG A C 1
ATOM 3260 O O . ARG A 1 410 ? -26.808 12.868 -0.255 1.00 69.38 410 ARG A O 1
ATOM 3267 N N . TRP A 1 411 ? -25.258 13.000 -1.884 1.00 77.56 411 TRP A N 1
ATOM 3268 C CA . TRP A 1 411 ? -25.297 11.607 -2.312 1.00 77.56 411 TRP A CA 1
ATOM 3269 C C . TRP A 1 411 ? -23.883 11.033 -2.279 1.00 77.56 411 TRP A C 1
ATOM 3271 O O . TRP A 1 411 ? -22.943 11.700 -2.713 1.00 77.56 411 TRP A O 1
ATOM 3281 N N . HIS A 1 412 ? -23.731 9.820 -1.760 1.00 70.38 412 HIS A N 1
ATOM 3282 C CA . HIS A 1 412 ? -22.466 9.089 -1.754 1.00 70.38 412 HIS A CA 1
ATOM 3283 C C . HIS A 1 412 ? -22.485 8.012 -2.838 1.00 70.38 412 HIS A C 1
ATOM 3285 O O . HIS A 1 412 ? -23.545 7.584 -3.287 1.00 70.38 412 HIS A O 1
ATOM 3291 N N . SER A 1 413 ? -21.302 7.606 -3.293 1.00 78.94 413 SER A N 1
ATOM 3292 C CA . SER A 1 413 ? -21.167 6.496 -4.235 1.00 78.94 413 SER A CA 1
ATOM 3293 C C . SER A 1 413 ? -21.017 5.190 -3.465 1.00 78.94 413 SER A C 1
ATOM 3295 O O . SER A 1 413 ? -20.115 5.072 -2.632 1.00 78.94 413 SER A O 1
ATOM 3297 N N . HIS A 1 414 ? -21.828 4.189 -3.803 1.00 70.94 414 HIS A N 1
ATOM 3298 C CA . HIS A 1 414 ? -21.676 2.846 -3.246 1.00 70.94 414 HIS A CA 1
ATOM 3299 C C . HIS A 1 414 ? -20.459 2.110 -3.823 1.00 70.94 414 HIS A C 1
ATOM 3301 O O . HIS A 1 414 ? -20.059 1.075 -3.296 1.00 70.94 414 HIS A O 1
ATOM 3307 N N . GLU A 1 415 ? -19.816 2.630 -4.878 1.00 66.19 415 GLU A N 1
ATOM 3308 C CA . GLU A 1 415 ? -18.632 2.009 -5.484 1.00 66.19 415 GLU A CA 1
ATOM 3309 C C . GLU A 1 415 ? -17.512 1.795 -4.455 1.00 66.19 415 GLU A C 1
ATOM 3311 O O . GLU A 1 415 ? -16.827 0.770 -4.473 1.00 66.19 415 GLU A O 1
ATOM 3316 N N . TYR A 1 416 ? -17.336 2.751 -3.541 1.00 52.12 416 TYR A N 1
ATOM 3317 C CA . TYR A 1 416 ? -16.311 2.689 -2.503 1.00 52.12 416 TYR A CA 1
ATOM 3318 C C . TYR A 1 416 ? -16.711 1.795 -1.326 1.00 52.12 416 TYR A C 1
ATOM 3320 O O . TYR A 1 416 ? -15.860 1.089 -0.787 1.00 52.12 416 TYR A O 1
ATOM 3328 N N . GLU A 1 417 ? -17.983 1.778 -0.941 1.00 52.56 417 GLU A N 1
ATOM 3329 C CA . GLU A 1 417 ? -18.504 0.964 0.170 1.00 52.56 417 GLU A CA 1
ATOM 3330 C C . GLU A 1 417 ? -18.476 -0.531 -0.161 1.00 52.56 417 GLU A C 1
ATOM 3332 O O . GLU A 1 417 ? -17.992 -1.357 0.611 1.00 52.56 417 GLU A O 1
ATOM 3337 N N . MET A 1 418 ? -18.845 -0.857 -1.393 1.00 52.94 418 MET A N 1
ATOM 3338 C CA . MET A 1 418 ? -18.715 -2.185 -1.979 1.00 52.94 418 MET A CA 1
ATOM 3339 C C . MET A 1 418 ? -17.266 -2.678 -2.031 1.00 52.94 418 MET A C 1
ATOM 3341 O O . MET A 1 418 ? -16.967 -3.819 -1.682 1.00 52.94 418 MET A O 1
ATOM 3345 N N . LYS A 1 419 ? -16.337 -1.811 -2.451 1.00 42.09 419 LYS A N 1
ATOM 3346 C CA . LYS A 1 419 ? -14.910 -2.156 -2.580 1.00 42.09 419 LYS A CA 1
ATOM 3347 C C . LYS A 1 419 ? -14.168 -2.194 -1.242 1.00 42.09 419 LYS A C 1
ATOM 3349 O O . LYS A 1 419 ? -13.119 -2.825 -1.165 1.00 42.09 419 LYS A O 1
ATOM 3354 N N . SER A 1 420 ? -14.698 -1.540 -0.207 1.00 34.94 420 SER A N 1
ATOM 3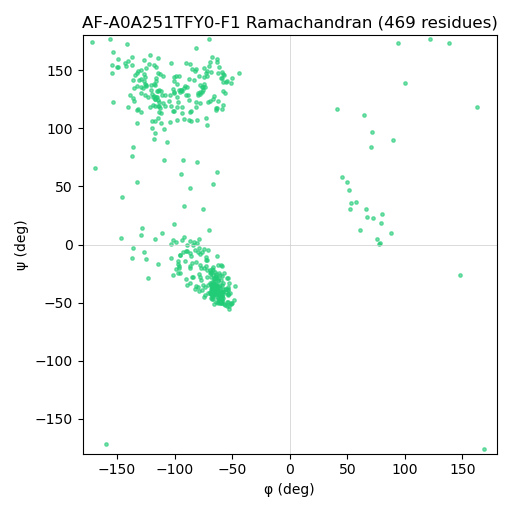355 C CA . SER A 1 420 ? -14.160 -1.550 1.162 1.00 34.94 420 SER A CA 1
ATOM 3356 C C . SER A 1 420 ? -14.719 -2.680 2.033 1.00 34.94 420 SER A C 1
ATOM 3358 O O . SER A 1 420 ? -14.293 -2.818 3.178 1.00 34.94 420 SER A O 1
ATOM 3360 N N . GLY A 1 421 ? -15.613 -3.516 1.487 1.00 48.22 421 GLY A N 1
ATOM 3361 C CA . GLY A 1 421 ? -16.193 -4.667 2.183 1.00 48.22 421 GLY A CA 1
ATOM 3362 C C . GLY A 1 421 ? -17.321 -4.304 3.149 1.00 48.22 421 GLY A C 1
ATOM 3363 O O . GLY A 1 421 ? -17.626 -5.087 4.041 1.00 48.22 421 GLY A O 1
ATOM 3364 N N . VAL A 1 422 ? -17.910 -3.117 2.996 1.00 46.25 422 VAL A N 1
ATOM 3365 C CA . VAL A 1 422 ? -18.928 -2.575 3.908 1.00 46.25 422 VAL A CA 1
ATOM 3366 C C . VAL A 1 422 ? -20.340 -3.032 3.524 1.00 46.25 422 VAL A C 1
ATOM 3368 O O . VAL A 1 422 ? -21.238 -3.002 4.357 1.00 46.25 422 VAL A O 1
ATOM 3371 N N . LEU A 1 423 ? -20.535 -3.504 2.288 1.00 51.62 423 LEU A N 1
ATOM 3372 C CA . LEU A 1 423 ? -21.839 -3.908 1.768 1.00 51.62 423 LEU A CA 1
ATOM 3373 C C . LEU A 1 423 ? -21.746 -5.315 1.152 1.00 51.62 423 LEU A C 1
ATOM 3375 O O . LEU A 1 423 ? -21.036 -5.533 0.169 1.00 51.62 423 LEU A O 1
ATOM 3379 N N . PHE A 1 424 ? -22.428 -6.277 1.773 1.00 60.50 424 PHE A N 1
ATOM 3380 C CA . PHE A 1 424 ? -22.459 -7.694 1.394 1.00 60.50 424 PHE A CA 1
ATOM 3381 C C . PHE A 1 424 ? -23.880 -8.250 1.566 1.00 60.50 424 PHE A C 1
ATOM 3383 O O . PHE A 1 424 ? -24.683 -7.676 2.302 1.00 60.50 424 PHE A O 1
ATOM 3390 N N . LEU A 1 425 ? -24.212 -9.339 0.864 1.00 61.31 425 LEU A N 1
ATOM 3391 C CA . LEU A 1 425 ? -25.548 -9.944 0.915 1.00 61.31 425 LEU A CA 1
ATOM 3392 C C . LEU A 1 425 ? -25.477 -11.278 1.672 1.00 61.31 425 LEU A C 1
ATOM 3394 O O . LEU A 1 425 ? -25.082 -12.287 1.079 1.00 61.31 425 LEU A O 1
ATOM 3398 N N . PRO A 1 426 ? -25.842 -11.311 2.968 1.00 55.47 426 PRO A N 1
ATOM 3399 C CA . PRO A 1 426 ? -25.794 -12.541 3.748 1.00 55.47 426 PRO A CA 1
ATOM 3400 C C . PRO A 1 426 ? -26.700 -13.616 3.134 1.00 55.47 426 PRO A C 1
ATOM 3402 O O . PRO A 1 426 ? -27.762 -13.322 2.587 1.00 55.47 426 PRO A O 1
ATOM 3405 N N . ASP A 1 427 ? -26.242 -14.867 3.191 1.00 61.25 427 ASP A N 1
ATOM 3406 C CA . ASP A 1 427 ? -26.952 -16.061 2.707 1.00 61.25 427 ASP A CA 1
ATOM 3407 C C . ASP A 1 427 ? -27.277 -16.099 1.199 1.00 61.25 427 ASP A C 1
ATOM 3409 O O . ASP A 1 427 ? -27.997 -16.985 0.727 1.00 61.25 427 ASP A O 1
ATOM 3413 N N . VAL A 1 428 ? -26.681 -15.204 0.400 1.00 66.44 428 VAL A N 1
ATOM 3414 C CA . VAL A 1 428 ? -26.777 -15.230 -1.065 1.00 66.44 428 VAL A CA 1
ATOM 3415 C C . VAL A 1 428 ? -25.582 -15.988 -1.662 1.00 66.44 428 VAL A C 1
ATOM 3417 O O . VAL A 1 428 ? -24.432 -15.731 -1.308 1.00 66.44 428 VAL A O 1
ATOM 3420 N N . PRO A 1 429 ? -25.793 -16.922 -2.610 1.00 75.31 429 PRO A N 1
ATOM 3421 C CA . PRO A 1 429 ? -24.692 -17.598 -3.287 1.00 75.31 429 PRO A CA 1
ATOM 3422 C C . PRO A 1 429 ? -23.731 -16.601 -3.952 1.00 75.31 429 PRO A C 1
ATOM 3424 O O . PRO A 1 429 ? -24.158 -15.766 -4.747 1.00 75.31 429 PRO A O 1
ATOM 3427 N N . GLY A 1 430 ? -22.423 -16.751 -3.717 1.00 71.69 430 GLY A N 1
ATOM 3428 C CA . GLY A 1 430 ? -21.386 -15.809 -4.174 1.00 71.69 430 GLY A CA 1
ATOM 3429 C C . GLY A 1 430 ? -21.444 -15.348 -5.648 1.00 71.69 430 GLY A C 1
ATOM 3430 O O . GLY A 1 430 ? -21.125 -14.192 -5.927 1.00 71.69 430 GLY A O 1
ATOM 3431 N N . PRO A 1 431 ? -21.844 -16.185 -6.630 1.00 68.62 431 PRO A N 1
ATOM 3432 C CA . PRO A 1 431 ? -22.045 -15.733 -8.011 1.00 68.62 431 PRO A CA 1
ATOM 3433 C C . PRO A 1 431 ? -23.231 -14.772 -8.195 1.00 68.62 431 PRO A C 1
ATOM 3435 O O . PRO A 1 431 ? -23.155 -13.860 -9.016 1.00 68.62 431 PRO A O 1
ATOM 3438 N N . VAL A 1 432 ? -24.323 -14.991 -7.457 1.00 67.31 432 VAL A N 1
ATOM 3439 C CA . VAL A 1 432 ? -25.524 -14.139 -7.469 1.00 67.31 432 VAL A CA 1
ATOM 3440 C C . VAL A 1 432 ? -25.234 -12.852 -6.711 1.00 67.31 432 VAL A C 1
ATOM 3442 O O . VAL A 1 432 ? -25.467 -11.772 -7.246 1.00 67.31 432 VAL A O 1
ATOM 3445 N N . GLU A 1 433 ? -24.604 -12.981 -5.541 1.00 69.00 433 GLU A N 1
ATOM 3446 C CA . GLU A 1 433 ? -24.131 -11.860 -4.737 1.00 69.00 433 GLU A CA 1
ATOM 3447 C C . GLU A 1 433 ? -23.262 -10.930 -5.587 1.00 69.00 433 GLU A C 1
ATOM 3449 O O . GLU A 1 433 ? -23.629 -9.778 -5.768 1.00 69.00 433 GLU A O 1
ATOM 3454 N N . ARG A 1 434 ? -22.192 -11.426 -6.228 1.00 68.50 434 ARG A N 1
ATOM 3455 C CA . ARG A 1 434 ? -21.338 -10.598 -7.102 1.00 68.50 434 ARG A CA 1
ATOM 3456 C C . ARG A 1 434 ? -22.107 -9.862 -8.190 1.00 68.50 434 ARG A C 1
ATOM 3458 O O . ARG A 1 434 ? -21.823 -8.698 -8.444 1.00 68.50 434 ARG A O 1
ATOM 3465 N N . LYS A 1 435 ? -23.065 -10.525 -8.836 1.00 72.19 435 LYS A N 1
ATOM 3466 C CA . LYS A 1 435 ? -23.826 -9.938 -9.943 1.00 72.19 435 LYS A CA 1
ATOM 3467 C C . LYS A 1 435 ? -24.731 -8.798 -9.478 1.00 72.19 435 LYS A C 1
ATOM 3469 O O . LYS A 1 435 ? -24.899 -7.822 -10.206 1.00 72.19 435 LYS A O 1
ATOM 3474 N N . ASP A 1 436 ? -25.331 -8.916 -8.300 1.00 68.81 436 ASP A N 1
ATOM 3475 C CA . ASP A 1 436 ? -26.181 -7.859 -7.750 1.00 68.81 436 ASP A CA 1
ATOM 3476 C C . ASP A 1 436 ? -25.355 -6.760 -7.078 1.00 68.81 436 ASP A C 1
ATOM 3478 O O . ASP A 1 436 ? -25.637 -5.577 -7.272 1.00 68.81 436 ASP A O 1
ATOM 3482 N N . LEU A 1 437 ? -24.255 -7.135 -6.428 1.00 70.12 437 LEU A N 1
ATOM 3483 C CA . LEU A 1 437 ? -23.243 -6.232 -5.905 1.00 70.12 437 LEU A CA 1
ATOM 3484 C C . LEU A 1 437 ? -22.620 -5.347 -7.007 1.00 70.12 437 LEU A C 1
ATOM 3486 O O . LEU A 1 437 ? -22.466 -4.142 -6.821 1.00 70.12 437 LEU A O 1
ATOM 3490 N N . GLU A 1 438 ? -22.345 -5.893 -8.194 1.00 73.62 438 GLU A N 1
ATOM 3491 C CA . GLU A 1 438 ? -21.879 -5.131 -9.365 1.00 73.62 438 GLU A CA 1
ATOM 3492 C C . GLU A 1 438 ? -22.896 -4.094 -9.861 1.00 73.62 438 GLU A C 1
ATOM 3494 O O . GLU A 1 438 ? -22.504 -3.048 -10.385 1.00 73.62 438 GLU A O 1
ATOM 3499 N N . LYS A 1 439 ? -24.199 -4.360 -9.702 1.00 73.69 439 LYS A N 1
ATOM 3500 C CA . LYS A 1 439 ? -25.245 -3.383 -10.033 1.00 73.69 439 LYS A CA 1
ATOM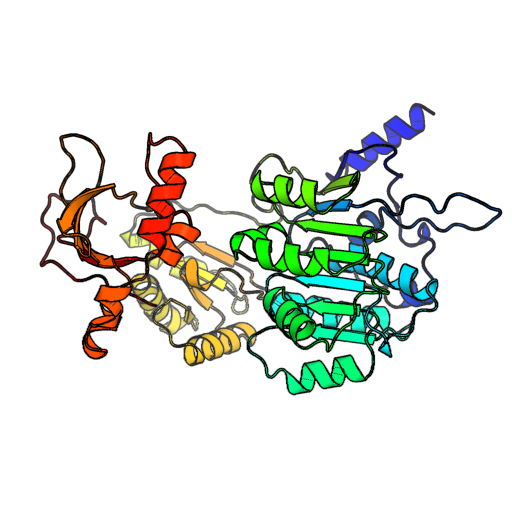 3501 C C . LYS A 1 439 ? -25.294 -2.275 -8.988 1.00 73.69 439 LYS A C 1
ATOM 3503 O O . LYS A 1 439 ? -25.381 -1.112 -9.361 1.00 73.69 439 LYS A O 1
ATOM 3508 N N . VAL A 1 440 ? -25.218 -2.623 -7.701 1.00 70.25 440 VAL A N 1
ATOM 3509 C CA . VAL A 1 440 ? -25.253 -1.657 -6.590 1.00 70.25 440 VAL A CA 1
ATOM 3510 C C . VAL A 1 440 ? -24.002 -0.777 -6.578 1.00 70.25 440 VAL A C 1
ATOM 3512 O O . VAL A 1 440 ? -24.113 0.424 -6.361 1.00 70.25 440 VAL A O 1
ATOM 3515 N N . ALA A 1 441 ? -22.831 -1.308 -6.929 1.00 73.25 441 ALA A N 1
ATOM 3516 C CA . ALA A 1 441 ? -21.588 -0.538 -7.006 1.00 73.25 441 ALA A CA 1
ATOM 3517 C C . ALA A 1 441 ? -21.640 0.656 -7.980 1.00 73.25 441 ALA A C 1
ATOM 3519 O O . ALA A 1 441 ? -20.814 1.554 -7.873 1.00 73.25 441 ALA A O 1
ATOM 3520 N N . LYS A 1 442 ? -22.594 0.678 -8.920 1.00 80.69 442 LYS A N 1
ATOM 3521 C CA . LYS A 1 442 ? -22.813 1.779 -9.877 1.00 80.69 442 LYS A CA 1
ATOM 3522 C C . LYS A 1 442 ? -23.969 2.700 -9.485 1.00 80.69 442 LYS A C 1
ATOM 3524 O O . LYS A 1 442 ? -24.535 3.391 -10.329 1.00 80.69 442 LYS A O 1
ATOM 3529 N N . THR A 1 443 ? -24.384 2.657 -8.226 1.00 83.56 443 THR A N 1
ATOM 3530 C CA . THR A 1 443 ? -25.496 3.460 -7.724 1.00 83.56 443 THR A CA 1
ATOM 3531 C C . THR A 1 443 ? -25.021 4.470 -6.692 1.00 83.56 443 THR A C 1
ATOM 3533 O O . THR A 1 443 ? -23.940 4.341 -6.113 1.00 83.56 443 THR A O 1
ATOM 3536 N N . TYR A 1 444 ? -25.848 5.486 -6.478 1.00 84.44 444 TYR A N 1
ATOM 3537 C CA . TYR A 1 444 ? -25.600 6.560 -5.532 1.00 84.44 444 TYR A CA 1
ATOM 3538 C C . TYR A 1 444 ? -26.652 6.533 -4.432 1.00 84.44 444 TYR A C 1
ATOM 3540 O O . TYR A 1 444 ? -27.849 6.547 -4.724 1.00 84.44 444 TYR A O 1
ATOM 3548 N N . GLY A 1 445 ? -26.199 6.514 -3.184 1.00 80.25 445 GLY A N 1
ATOM 3549 C CA . GLY A 1 445 ? -27.034 6.488 -1.993 1.00 80.25 445 GLY A CA 1
ATOM 3550 C C . GLY A 1 445 ? -27.245 7.872 -1.404 1.00 80.25 445 GLY A C 1
ATOM 3551 O O . GLY A 1 445 ? -26.361 8.733 -1.415 1.00 80.25 445 GLY A O 1
ATOM 3552 N N . LYS A 1 446 ? -28.434 8.105 -0.859 1.00 82.31 446 LYS A N 1
ATOM 3553 C CA . LYS A 1 446 ? -28.722 9.224 0.033 1.00 82.31 446 LYS A CA 1
ATOM 3554 C C . LYS A 1 446 ? -29.473 8.718 1.246 1.00 82.31 446 LYS A C 1
ATOM 3556 O O . LYS A 1 446 ? -30.685 8.496 1.198 1.00 82.31 446 LYS A O 1
ATOM 3561 N N . THR A 1 447 ? -28.744 8.642 2.344 1.00 72.56 447 THR A N 1
ATOM 3562 C CA . THR A 1 447 ? -29.227 8.125 3.615 1.00 72.56 447 THR A CA 1
ATOM 3563 C C . THR A 1 447 ? -29.787 9.240 4.491 1.00 72.56 447 THR A C 1
ATOM 3565 O O . THR A 1 447 ? -29.191 10.311 4.650 1.00 72.56 447 THR A O 1
ATOM 3568 N N . ILE A 1 448 ? -30.945 8.986 5.085 1.00 71.12 448 ILE A N 1
ATOM 3569 C CA . ILE A 1 448 ? -31.570 9.788 6.129 1.00 71.12 448 ILE A CA 1
ATOM 3570 C C . ILE A 1 448 ? -31.640 8.898 7.361 1.00 71.12 448 ILE A C 1
ATOM 3572 O O . ILE A 1 448 ? -32.463 7.990 7.422 1.00 71.12 448 ILE A O 1
ATOM 3576 N N . HIS A 1 449 ? -30.790 9.153 8.348 1.00 66.31 449 HIS A N 1
ATOM 3577 C CA . HIS A 1 449 ? -30.902 8.462 9.626 1.00 66.31 449 HIS A CA 1
ATOM 3578 C C . HIS A 1 449 ? -32.001 9.117 10.446 1.00 66.31 449 HIS A C 1
ATOM 3580 O O . HIS A 1 449 ? -32.012 10.339 10.621 1.00 66.31 449 HIS A O 1
ATOM 3586 N N . PHE A 1 450 ? -32.928 8.306 10.943 1.00 59.38 450 PHE A N 1
ATOM 3587 C CA . PHE A 1 450 ? -33.989 8.798 11.809 1.00 59.38 450 PHE A CA 1
ATOM 3588 C C . PHE A 1 450 ? -33.476 9.033 13.232 1.00 59.38 450 PHE A C 1
ATOM 3590 O O . PHE A 1 450 ? -33.951 9.940 13.913 1.00 59.38 450 PHE A O 1
ATOM 3597 N N . TRP A 1 451 ? -32.451 8.287 13.645 1.00 61.72 451 TRP A N 1
ATOM 3598 C CA . TRP A 1 451 ? -31.840 8.391 14.965 1.00 61.72 451 TRP A CA 1
ATOM 3599 C C . TRP A 1 451 ? -30.356 8.033 14.919 1.00 61.72 451 TRP A C 1
ATOM 3601 O O . TRP A 1 451 ? -29.893 7.290 14.056 1.00 61.72 451 TRP A O 1
ATOM 3611 N N . GLN A 1 452 ? -29.603 8.599 15.857 1.00 50.66 452 GLN A N 1
ATOM 3612 C CA . GLN A 1 452 ? -28.220 8.213 16.100 1.00 50.66 452 GLN A CA 1
ATOM 3613 C C . GLN A 1 452 ? -28.241 7.034 17.074 1.00 50.66 452 GLN A C 1
ATOM 3615 O O . GLN A 1 452 ? -28.722 7.165 18.195 1.00 50.66 452 GLN A O 1
ATOM 3620 N N . VAL A 1 453 ? -27.804 5.863 16.613 1.00 50.56 453 VAL A N 1
ATOM 3621 C CA . VAL A 1 453 ? -27.729 4.637 17.421 1.00 50.56 453 VAL A CA 1
ATOM 3622 C C . VAL A 1 453 ? -26.343 4.523 18.041 1.00 50.56 453 VAL A C 1
ATOM 3624 O O . VAL A 1 453 ? -25.495 3.756 17.601 1.00 50.56 453 VAL A O 1
ATOM 3627 N N . ASP A 1 454 ? -26.071 5.361 19.036 1.00 46.47 454 ASP A N 1
ATOM 3628 C CA . ASP A 1 454 ? -24.758 5.426 19.685 1.00 46.47 454 ASP A CA 1
ATOM 3629 C C . ASP A 1 454 ? -24.814 5.354 21.222 1.00 46.47 454 ASP A C 1
ATOM 3631 O O . ASP A 1 454 ? -23.780 5.522 21.887 1.00 46.47 454 ASP A O 1
ATOM 3635 N N . ARG A 1 455 ? -25.993 5.068 21.806 1.00 39.72 455 ARG A N 1
ATOM 3636 C CA . ARG A 1 455 ? -26.187 5.118 23.270 1.00 39.72 455 ARG A CA 1
ATOM 3637 C C . ARG A 1 455 ? -26.975 3.998 23.958 1.00 39.72 455 ARG A C 1
ATOM 3639 O O . ARG A 1 455 ? -26.873 3.918 25.175 1.00 39.72 455 ARG A O 1
ATOM 3646 N N . GLY A 1 456 ? -27.674 3.112 23.243 1.00 46.12 456 GLY A N 1
ATOM 3647 C CA . GLY A 1 456 ? -28.507 2.081 23.892 1.00 46.12 456 GLY A CA 1
ATOM 3648 C C . GLY A 1 456 ? -29.726 2.649 24.637 1.00 46.12 456 GLY A C 1
ATOM 3649 O O . GLY A 1 456 ? -30.225 2.023 25.567 1.00 46.12 456 GLY A O 1
ATOM 3650 N N . ASP A 1 457 ? -30.169 3.843 24.244 1.00 48.62 457 ASP A N 1
ATOM 3651 C CA . ASP A 1 457 ? -31.364 4.511 24.760 1.00 48.62 457 ASP A CA 1
ATOM 3652 C C . ASP A 1 457 ? -32.617 4.060 23.970 1.00 48.62 457 ASP A C 1
ATOM 3654 O O . ASP A 1 457 ? -32.509 3.675 22.803 1.00 48.62 457 ASP A O 1
ATOM 3658 N N . GLU A 1 458 ? -33.812 4.142 24.569 1.00 50.31 458 GLU A N 1
ATOM 3659 C CA . GLU A 1 458 ? -35.076 3.867 23.863 1.00 50.31 458 GLU A CA 1
ATOM 3660 C C . GLU A 1 458 ? -35.339 4.923 22.771 1.00 50.31 458 GLU A C 1
ATOM 3662 O O . GLU A 1 458 ? -35.340 6.130 23.026 1.00 50.31 458 GLU A O 1
ATOM 3667 N N . LEU A 1 459 ? -35.554 4.465 21.535 1.00 54.25 459 LEU A N 1
ATOM 3668 C CA . LEU A 1 459 ? -35.816 5.317 20.376 1.00 54.25 459 LEU A CA 1
ATOM 3669 C C . LEU A 1 459 ? -37.219 5.953 20.437 1.00 54.25 459 LEU A C 1
ATOM 3671 O O . LEU A 1 459 ? -38.154 5.326 20.943 1.00 54.25 459 LEU A O 1
ATOM 3675 N N . PRO A 1 460 ? -37.409 7.170 19.871 1.00 50.34 460 PRO A N 1
ATOM 3676 C CA . PRO A 1 460 ? -36.466 7.939 19.038 1.00 50.34 460 PRO A CA 1
ATOM 3677 C C . PRO A 1 460 ? -35.670 9.053 19.768 1.00 50.34 460 PRO A C 1
ATOM 3679 O O . PRO A 1 460 ? -36.203 9.776 20.605 1.00 50.34 460 PRO A O 1
ATOM 3682 N N . LEU A 1 461 ? -34.402 9.259 19.362 1.00 50.28 461 LEU A N 1
ATOM 3683 C CA . LEU A 1 461 ? -33.403 10.129 20.031 1.00 50.28 461 LEU A CA 1
ATOM 3684 C C . LEU A 1 461 ? -33.207 11.543 19.435 1.00 50.28 461 LEU A C 1
ATOM 3686 O O . LEU A 1 461 ? -32.360 12.303 19.912 1.00 50.28 461 LEU A O 1
ATOM 3690 N N . GLY A 1 462 ? -33.948 11.937 18.392 1.00 52.06 462 GLY A N 1
ATOM 3691 C CA . GLY A 1 462 ? -33.797 13.269 17.787 1.00 52.06 462 GLY A CA 1
ATOM 3692 C C . GLY A 1 462 ? -34.510 13.464 16.447 1.00 52.06 462 GLY A C 1
ATOM 3693 O O . GLY A 1 462 ? -35.233 12.591 15.979 1.00 52.06 462 GLY A O 1
ATOM 3694 N N . LEU A 1 463 ? -34.318 14.639 15.831 1.00 49.12 463 LEU A N 1
ATOM 3695 C CA . LEU A 1 463 ? -34.846 14.945 14.494 1.00 49.12 463 LEU A CA 1
ATOM 3696 C C . LEU A 1 463 ? -33.998 14.253 13.411 1.00 49.12 463 LEU A C 1
ATOM 3698 O O . LEU A 1 463 ? -32.778 14.450 13.424 1.00 49.12 463 LEU A O 1
ATOM 3702 N N . PRO A 1 464 ? -34.610 13.547 12.440 1.00 56.16 464 PRO A N 1
ATOM 3703 C CA . PRO A 1 464 ? -33.896 12.871 11.358 1.00 56.16 464 PRO A CA 1
ATOM 3704 C C . PRO A 1 464 ? -32.890 13.764 10.620 1.00 56.16 464 PRO A C 1
ATOM 3706 O O . PRO A 1 464 ? -33.186 14.923 10.317 1.00 56.16 464 PRO A O 1
ATOM 3709 N N . GLN A 1 465 ? -31.712 13.222 10.298 1.00 52.41 465 GLN A N 1
ATOM 3710 C CA . GLN A 1 465 ? -30.618 13.943 9.632 1.00 52.41 465 GLN A CA 1
ATOM 3711 C C . GLN A 1 465 ? -30.159 13.229 8.357 1.00 52.41 465 GLN A C 1
ATOM 3713 O O . GLN A 1 465 ? -30.101 12.004 8.291 1.00 52.41 465 GLN A O 1
ATOM 3718 N N . VAL A 1 466 ? -29.789 14.014 7.341 1.00 51.31 466 VAL A N 1
ATOM 3719 C CA . VAL A 1 466 ? -29.204 13.503 6.090 1.00 51.31 466 VAL A CA 1
ATOM 3720 C C . VAL A 1 466 ? -27.720 13.209 6.306 1.00 51.31 466 VAL A C 1
ATOM 3722 O O . VAL A 1 466 ? -26.986 14.082 6.775 1.00 51.31 466 VAL A O 1
ATOM 3725 N N . MET A 1 467 ? -27.265 12.016 5.922 1.00 52.12 467 MET A N 1
ATOM 3726 C CA . MET A 1 467 ? -25.845 11.672 5.922 1.00 52.12 467 MET A CA 1
ATOM 3727 C C . MET A 1 467 ? -25.120 12.473 4.829 1.00 52.12 467 MET A C 1
ATOM 3729 O O . MET A 1 467 ? -25.496 12.458 3.658 1.00 52.12 467 MET A O 1
ATOM 3733 N N . MET A 1 468 ? -24.095 13.228 5.223 1.00 41.16 468 MET A N 1
ATOM 3734 C CA . MET A 1 468 ? -23.260 14.001 4.302 1.00 41.16 468 MET A CA 1
ATOM 3735 C C . MET A 1 468 ? -22.209 13.084 3.669 1.00 41.16 468 MET A C 1
ATOM 3737 O O . MET A 1 468 ? -21.351 12.555 4.374 1.00 41.16 468 MET A O 1
ATOM 3741 N N . ALA A 1 469 ? -22.250 12.942 2.347 1.00 33.06 469 ALA A N 1
ATOM 3742 C CA . ALA A 1 469 ? -21.241 12.224 1.582 1.00 33.06 469 ALA A CA 1
ATOM 3743 C C . ALA A 1 469 ? -19.936 13.034 1.485 1.00 33.06 469 ALA A C 1
ATOM 3745 O O . ALA A 1 469 ? -19.962 14.230 1.193 1.00 33.06 469 ALA A O 1
ATOM 3746 N N . LEU A 1 470 ? -18.789 12.384 1.690 1.00 30.50 470 LEU A N 1
ATOM 3747 C CA . LEU A 1 470 ? -17.482 12.894 1.263 1.00 30.50 470 LEU A CA 1
ATOM 3748 C C . LEU A 1 470 ? -17.047 12.059 0.054 1.00 30.50 470 LEU A C 1
ATOM 3750 O O . LEU A 1 470 ? -16.415 11.020 0.228 1.00 30.50 470 LEU A O 1
ATOM 3754 N N . THR A 1 471 ? -17.453 12.483 -1.144 1.00 28.67 471 THR A N 1
ATOM 3755 C CA . THR A 1 471 ? -16.960 11.947 -2.426 1.00 28.67 471 THR A CA 1
ATOM 3756 C C . THR A 1 471 ? -15.570 12.465 -2.752 1.00 28.67 471 THR A C 1
ATOM 3758 O O . THR A 1 471 ? -15.372 13.695 -2.591 1.00 28.67 471 THR A O 1
#

Foldseek 3Di:
DVVVVVVQVVVCVVFAKDKDFPPQDGFDQAPVSAPADVLLVVLDDDDDPLLSRLCSQDDDDDDDDDDNDPLFAAEEAADPPSPVLSSVLSVLLVVLVVDPDWQQQAEQEEEEDADQVVLVVSQVVNCSSCVSVPFFEAEFEPPDDVVVSLVSSNVGHHYYRYYLVRVVVCVVVVSHAQANHAEYEYAQVVSCVLVVCLVSVVVVLVRHDPNHHYYYYHNADDPSSVVSCVVRGDRYMYMYGHDRPDPDDDPVDDDDDDDDDLVCLLVVVLVVLVVDDQDAAEEEEEQDPVVQVVSQVVCCVPQAEDEFEDPDDPVSLVVRLVCCLVSVRSYYYYYPVGCPPDDHPRHPYYDYSDDPPDDQQKDWDWDDPDPFKIKTFIWSDDDPPTDGFKMKIKGALVVLVPDDPVCNQQKAQCLVCLSNVNDFDPPDPPVVRVVVSVRSNRIIMKMWTCDDPDDPDPDDDDHIDIDGYDD

Mean predicted aligned error: 18.99 Å

InterPro domains:
  IPR000629 ATP-dependent RNA helicase DEAD-box, conserved site [PS00039] (185-193)
  IPR001650 Helicase, C-terminal domain-like [PS51194] (252-438)
  IPR001650 Helicase, C-terminal domain-like [SM00490] (293-370)
  IPR010686 Oil body-associated protein-like [PF06884] (348-471)
  IPR011545 DEAD/DEAH-box helicase domain [PF00270] (68-227)
  IPR014001 Helicase superfamily 1/2, ATP-binding domain [PS51192] (65-239)
  IPR014001 Helicase superfamily 1/2, ATP-binding domain [SM00487] (36-256)
  IPR027417 P-loop containing nucleoside triphosphate hydrolase [G3DSA:3.40.50.300] (8-242)
  IPR027417 P-loop containing nucleoside triphosphate hydrolase [G3DSA:3.40.50.300] (243-366)
  IPR027417 P-loop containing nucleoside triphosphate hydrolase [SSF52540] (11-241)
  IPR027417 P-loop containing nucleoside triphosphate hydrolase [SSF52540] (249-365)